Protein 9ECT (pdb70)

Nearest PDB structures (foldseek):
  7sjy-assembly2_B  TM=7.435E-01  e=2.868E-08  Acetivibrio thermocellus DSM 1313
  1lvb-assembly1_A  TM=6.794E-01  e=2.096E-07  Tobacco etch virus
  1lvm-assembly1_A  TM=6.725E-01  e=2.096E-07  Tobacco etch virus
  4kkd-assembly2_B  TM=6.701E-01  e=3.023E-07  Homo sapiens
  3mmg-assembly1_A  TM=6.435E-01  e=7.754E-07  Tobacco vein mottling virus

Solvent-accessible surface area: 19450 Å² total; per-residue (Å²): 112,141,88,39,8,91,36,0,2,0,17,1,78,10,43,28,20,133,49,148,133,78,145,91,24,63,1,0,1,0,0,6,7,55,7,0,0,0,0,0,1,54,7,0,1,67,65,12,116,105,83,37,7,1,89,28,43,10,48,38,66,72,4,66,2,45,11,45,2,55,88,42,104,112,20,75,6,59,13,75,34,3,34,26,50,32,61,43,41,33,31,137,28,80,27,52,4,0,0,0,0,14,1,70,100,95,21,193,32,91,62,0,91,19,14,136,109,55,79,76,9,79,58,120,54,131,5,26,0,19,0,14,22,180,24,106,85,25,65,30,153,67,17,53,1,71,94,71,97,123,64,42,115,75,5,34,4,3,52,3,124,42,6,132,72,17,0,12,0,2,0,0,2,32,115,145,14,35,0,14,0,0,0,6,25,8,56,187,101,164,16,6,5,0,3,2,2,53,92,1,1,88,45,0,58,63,31,38,167,65,86,124,154,84,38,10,94,25,0,2,0,6,0,88,9,54,13,21,105,52,150,108,86,92,84,23,56,0,1,1,0,0,7,7,57,26,6,0,0,0,0,0,53,7,0,0,75,80,15,118,108,88,50,39,2,95,21,40,34,50,119,99,101,5,73,4,44,9,48,3,52,82,52,73,114,21,82,7,60,12,153,40,13,64,32,51,43,73,117,32,28,24,141,29,52,39,42,15,0,0,0,0,36,9,82,145,92,22,182,16,95,56,0,92,23,15,134,106,45,81,87,10,77,62,107,52,95,7,28,0,20,0,15,17,166,25,103,52,4,20,7,62,59,17,19,0,36,77,59,84,138,105,36,119,71,10,28,3,3,45,4,70,24,12,101,45,14,0,7,0,1,1,0,2,33,117,158,19,40,0,18,0,0,0,13,32,34,75,162,108,115,17,4,2,0,3,2,5,57,88,3,1,90,47,0,83,64,34,61,192,100

Organism: NCBI:txid546270

Sequence (421 aa):
SNNVPKNASALLRMNFVKGNQVVLLSGTGSATFIAPNVLLTVAHNFINNNSADNSTGEFIGDKSSKNTYEEWQTPDGQKGSFTSEDIHFYNKKDYPKGFIYDLAVITLPQSTRRQHANLVENYSSKVNVNDKLNVYGYPRGEYAHLKDTTTVEIEQKYANNTYGVQYQGGKAGMSGGGIFNSKGEVIGLHQNGAENRSGGLILSPTTQLDWIRSIIKGKSNNVPKNASALLRMNFVKGNQVLSGTGSATFIAPNVLLTVAHNFINNSADNSTGEFIGDKSKNTYEWQTPDGQKGSFTSEDIHFYNKKDYPKGFIYDLAVITLPQSTRRQHANLVENNYSSKVNVNDKLNVYGYPRGEYAHLKDTTVEIEQKYANNTYGVQYQGGKAGMSSGGGIFNSSKGEVIGLHQNGAENRSGGLILSPTQLDWIRSIIKG

Radius of gyration: 24.42 Å; Cα contacts (8 Å, |Δi|>4): 1133; chains: 2; bounding box: 52×42×71 Å

Structure (mmCIF, N/CA/C/O backbone):
data_9ECT
#
_entry.id   9ECT
#
_cell.length_a   47.271
_cell.length_b   58.550
_cell.length_c   76.368
_cell.angle_alpha   90.00
_cell.angle_beta   103.66
_cell.angle_gamma   90.00
#
_symmetry.space_group_name_H-M   'P 1 21 1'
#
loop_
_entity.id
_entity.type
_entity.pdbx_description
1 polymer 'LPXTG-motif cell wall anchor domain protein'
2 water water
#
loop_
_atom_site.group_PDB
_atom_site.id
_atom_site.type_symbol
_atom_site.label_atom_id
_atom_site.label_alt_id
_atom_site.label_comp_id
_atom_site.label_asym_id
_atom_site.label_entity_id
_atom_site.label_seq_id
_atom_site.pdbx_PDB_ins_code
_atom_site.Cartn_x
_atom_site.Cartn_y
_atom_site.Cartn_z
_atom_site.occupancy
_atom_site.B_iso_or_equiv
_atom_site.auth_seq_id
_atom_site.auth_comp_id
_atom_site.auth_asym_id
_atom_site.auth_atom_id
_atom_site.pdbx_PDB_model_num
ATOM 1 N N . SER A 1 2 ? 50.786 30.675 -8.325 1.00 63.86 -1 SER A N 1
ATOM 2 C CA . SER A 1 2 ? 49.691 31.511 -7.846 1.00 56.30 -1 SER A CA 1
ATOM 3 C C . SER A 1 2 ? 48.649 31.750 -8.935 1.00 52.87 -1 SER A C 1
ATOM 4 O O . SER A 1 2 ? 47.765 32.593 -8.785 1.00 37.75 -1 SER A O 1
ATOM 7 N N . ASN A 1 3 ? 48.772 30.993 -10.028 1.00 59.96 684 ASN A N 1
ATOM 8 C CA . ASN A 1 3 ? 47.839 31.104 -11.146 1.00 51.58 684 ASN A CA 1
ATOM 9 C C . ASN A 1 3 ? 46.396 30.938 -10.682 1.00 47.73 684 ASN A C 1
ATOM 10 O O . ASN A 1 3 ? 45.516 31.734 -11.034 1.00 37.48 684 ASN A O 1
ATOM 15 N N . ASN A 1 4 ? 46.143 29.912 -9.872 1.00 36.57 685 ASN A N 1
ATOM 16 C CA . ASN A 1 4 ? 44.808 29.567 -9.406 1.00 21.27 685 ASN A CA 1
ATOM 17 C C . ASN A 1 4 ? 44.522 30.078 -8.007 1.00 14.99 685 ASN A C 1
ATOM 18 O O . ASN A 1 4 ? 43.484 29.724 -7.435 1.00 18.32 685 ASN A O 1
ATOM 23 N N . VAL A 1 5 ? 45.413 30.883 -7.435 1.00 14.78 686 VAL A N 1
ATOM 24 C CA . VAL A 1 5 ? 45.250 31.309 -6.047 1.00 13.79 686 VAL A CA 1
ATOM 25 C C . VAL A 1 5 ? 44.021 32.208 -5.898 1.00 12.88 686 VAL A C 1
ATOM 26 O O . VAL A 1 5 ? 43.232 31.981 -4.970 1.00 13.68 686 VAL A O 1
ATOM 30 N N . PRO A 1 6 ? 43.801 33.221 -6.751 1.00 12.97 687 PRO A N 1
ATOM 31 C CA . PRO A 1 6 ? 42.557 34.012 -6.604 1.00 12.23 687 PRO A CA 1
ATOM 32 C C . PRO A 1 6 ? 41.294 33.172 -6.686 1.00 12.07 687 PRO A C 1
ATOM 33 O O . PRO A 1 6 ? 40.454 33.251 -5.785 1.00 12.42 687 PRO A O 1
ATOM 37 N N . LYS A 1 7 ? 41.141 32.363 -7.736 1.00 12.83 688 LYS A N 1
ATOM 38 C CA . LYS A 1 7 ? 39.971 31.494 -7.843 1.00 12.83 688 LYS A CA 1
ATOM 39 C C . LYS A 1 7 ? 39.777 30.647 -6.591 1.00 12.52 688 LYS A C 1
ATOM 40 O O . LYS A 1 7 ? 38.676 30.591 -6.026 1.00 13.45 688 LYS A O 1
ATOM 46 N N . ASN A 1 8 ? 40.832 29.970 -6.144 1.00 12.59 689 ASN A N 1
ATOM 47 C CA . ASN A 1 8 ? 40.670 29.025 -5.051 1.00 12.32 689 ASN A CA 1
ATOM 48 C C . ASN A 1 8 ? 40.519 29.702 -3.700 1.00 11.45 689 ASN A C 1
ATOM 49 O O . ASN A 1 8 ? 40.140 29.033 -2.736 1.00 11.13 689 ASN A O 1
ATOM 54 N N . ALA A 1 9 ? 40.795 31.006 -3.608 1.00 11.02 690 ALA A N 1
ATOM 55 C CA . ALA A 1 9 ? 40.499 31.774 -2.410 1.00 10.61 690 ALA A CA 1
ATOM 56 C C . ALA A 1 9 ? 39.101 32.384 -2.421 1.00 9.76 690 ALA A C 1
ATOM 57 O O . ALA A 1 9 ? 38.681 32.927 -1.398 1.00 10.12 690 ALA A O 1
ATOM 59 N N . SER A 1 10 ? 38.366 32.287 -3.528 1.00 10.08 691 SER A N 1
ATOM 60 C CA . SER A 1 10 ? 37.062 32.941 -3.663 1.00 9.80 691 SER A CA 1
ATOM 61 C C . SER A 1 10 ? 35.971 32.035 -3.100 1.00 11.03 691 SER A C 1
ATOM 62 O O . SER A 1 10 ? 35.642 31.003 -3.691 1.00 10.17 691 SER A O 1
ATOM 65 N N . ALA A 1 11 ? 35.387 32.439 -1.977 1.00 14.47 692 ALA A N 1
ATOM 66 C CA . ALA A 1 11 ? 34.373 31.651 -1.292 1.00 9.05 692 ALA A CA 1
ATOM 67 C C . ALA A 1 11 ? 32.980 32.196 -1.572 1.00 11.49 692 ALA A C 1
ATOM 68 O O . ALA A 1 11 ? 32.774 33.409 -1.631 1.00 8.86 692 ALA A O 1
ATOM 70 N N . LEU A 1 12 ? 32.031 31.285 -1.754 1.00 10.30 693 LEU A N 1
ATOM 71 C CA . LEU A 1 12 ? 30.624 31.633 -1.682 1.00 13.39 693 LEU A CA 1
ATOM 72 C C . LEU A 1 12 ? 30.222 31.772 -0.220 1.00 14.09 693 LEU A C 1
ATOM 73 O O . LEU A 1 12 ? 30.678 31.006 0.630 1.00 12.85 693 LEU A O 1
ATOM 78 N N . LEU A 1 13 ? 29.375 32.763 0.077 1.00 9.83 694 LEU A N 1
ATOM 79 C CA . LEU A 1 13 ? 28.803 32.932 1.408 1.00 8.76 694 LEU A CA 1
ATOM 80 C C . LEU A 1 13 ? 27.315 32.603 1.382 1.00 9.93 694 LEU A C 1
ATOM 81 O O . LEU A 1 13 ? 26.609 32.982 0.448 1.00 12.71 694 LEU A O 1
ATOM 86 N N . ARG A 1 14 ? 26.848 31.887 2.405 1.00 9.63 695 ARG A N 1
ATOM 87 C CA . ARG A 1 14 ? 25.428 31.646 2.634 1.00 9.82 695 ARG A CA 1
ATOM 88 C C . ARG A 1 14 ? 25.052 32.225 3.989 1.00 12.93 695 ARG A C 1
ATOM 89 O O . ARG A 1 14 ? 25.713 31.942 4.992 1.00 14.42 695 ARG A O 1
ATOM 97 N N . MET A 1 15 ? 24.012 33.055 4.020 1.00 12.51 696 MET A N 1
ATOM 98 C CA . MET A 1 15 ? 23.596 33.725 5.244 1.00 10.05 696 MET A CA 1
ATOM 99 C C . MET A 1 15 ? 22.182 33.290 5.597 1.00 12.34 696 MET A C 1
ATOM 100 O O . MET A 1 15 ? 21.299 33.300 4.743 1.00 12.42 696 MET A O 1
ATOM 105 N N . ASN A 1 16 ? 21.980 32.890 6.847 1.00 10.96 697 ASN A N 1
ATOM 106 C CA . ASN A 1 16 ? 20.676 32.492 7.356 1.00 11.73 697 ASN A CA 1
ATOM 107 C C . ASN A 1 16 ? 20.295 33.476 8.449 1.00 15.05 697 ASN A C 1
ATOM 108 O O . ASN A 1 16 ? 20.784 33.378 9.577 1.00 12.95 697 ASN A O 1
ATOM 113 N N . PHE A 1 17 ? 19.421 34.418 8.107 1.00 13.27 698 PHE A N 1
ATOM 114 C CA . PHE A 1 17 ? 18.999 35.459 9.028 1.00 14.94 698 PHE A CA 1
ATOM 115 C C . PHE A 1 17 ? 17.777 34.970 9.792 1.00 15.98 698 PHE A C 1
ATOM 116 O O . PHE A 1 17 ? 16.723 34.719 9.196 1.00 14.48 698 PHE A O 1
ATOM 124 N N . VAL A 1 18 ? 17.918 34.851 11.106 1.00 16.05 699 VAL A N 1
ATOM 125 C CA . VAL A 1 18 ? 16.881 34.301 11.967 1.00 15.47 699 VAL A CA 1
ATOM 126 C C . VAL A 1 18 ? 16.173 35.436 12.693 1.00 19.91 699 VAL A C 1
ATOM 127 O O . VAL A 1 18 ? 16.822 36.346 13.227 1.00 24.19 699 VAL A O 1
ATOM 131 N N . LYS A 1 19 ? 14.841 35.387 12.701 1.00 16.72 700 LYS A N 1
ATOM 132 C CA . LYS A 1 19 ? 14.000 36.323 13.450 1.00 26.00 700 LYS A CA 1
ATOM 133 C C . LYS A 1 19 ? 12.919 35.505 14.137 1.00 27.08 700 LYS A C 1
ATOM 134 O O . LYS A 1 19 ? 12.039 34.956 13.465 1.00 26.52 700 LYS A O 1
ATOM 140 N N . GLY A 1 20 ? 12.969 35.434 15.460 1.00 26.44 701 GLY A N 1
ATOM 141 C CA . GLY A 1 20 ? 12.040 34.566 16.164 1.00 26.84 701 GLY A CA 1
ATOM 142 C C . GLY A 1 20 ? 12.299 33.130 15.751 1.00 25.49 701 GLY A C 1
ATOM 143 O O . GLY A 1 20 ? 13.415 32.614 15.887 1.00 22.76 701 GLY A O 1
ATOM 144 N N . ASN A 1 21 ? 11.272 32.472 15.212 1.00 21.16 702 ASN A N 1
ATOM 145 C CA . ASN A 1 21 ? 11.405 31.116 14.696 1.00 26.35 702 ASN A CA 1
ATOM 146 C C . ASN A 1 21 ? 11.288 31.060 13.174 1.00 20.25 702 ASN A C 1
ATOM 147 O O . ASN A 1 21 ? 10.946 30.012 12.618 1.00 20.56 702 ASN A O 1
ATOM 152 N N . GLN A 1 22 ? 11.549 32.171 12.493 1.00 19.75 703 GLN A N 1
ATOM 153 C CA . GLN A 1 22 ? 11.515 32.238 11.040 1.00 21.29 703 GLN A CA 1
ATOM 154 C C . GLN A 1 22 ? 12.890 32.639 10.521 1.00 22.96 703 GLN A C 1
ATOM 155 O O . GLN A 1 22 ? 13.586 33.451 11.139 1.00 17.46 703 GLN A O 1
ATOM 161 N N . VAL A 1 23 ? 13.283 32.064 9.388 1.00 17.55 704 VAL A N 1
ATOM 162 C CA A VAL A 1 23 ? 14.593 32.284 8.782 0.70 17.74 704 VAL A CA 1
ATOM 163 C CA B VAL A 1 23 ? 14.580 32.352 8.801 0.30 17.77 704 VAL A CA 1
ATOM 164 C C . VAL A 1 23 ? 14.397 32.686 7.326 1.00 18.71 704 VAL A C 1
ATOM 165 O O . VAL A 1 23 ? 13.526 32.136 6.643 1.00 18.32 704 VAL A O 1
ATOM 172 N N . LEU A 1 24 ? 15.181 33.654 6.860 1.00 18.08 705 LEU A N 1
ATOM 173 C CA A LEU A 1 24 ? 15.317 33.959 5.445 0.50 16.72 705 LEU A CA 1
ATOM 174 C CA B LEU A 1 24 ? 15.318 33.970 5.446 0.50 16.72 705 LEU A CA 1
ATOM 175 C C . LEU A 1 24 ? 16.794 33.881 5.088 1.00 18.47 705 LEU A C 1
ATOM 176 O O . LEU A 1 24 ? 17.653 34.222 5.903 1.00 17.34 705 LEU A O 1
ATOM 185 N N . SER A 1 25 ? 17.088 33.413 3.877 1.00 25.84 706 SER A N 1
ATOM 186 C CA . SER A 1 25 ? 18.465 33.181 3.468 1.00 20.27 706 SER A CA 1
ATOM 187 C C . SER A 1 25 ? 18.857 34.072 2.297 1.00 17.59 706 SER A C 1
ATOM 188 O O . SER A 1 25 ? 18.024 34.474 1.480 1.00 19.18 706 SER A O 1
ATOM 191 N N . GLY A 1 26 ? 20.154 34.388 2.243 1.00 12.25 707 GLY A N 1
ATOM 192 C CA . GLY A 1 26 ? 20.718 35.129 1.139 1.00 13.99 707 GLY A CA 1
ATOM 193 C C . GLY A 1 26 ? 22.113 34.603 0.859 1.00 15.31 707 GLY A C 1
ATOM 194 O O . GLY A 1 26 ? 22.618 33.742 1.581 1.00 13.00 707 GLY A O 1
ATOM 195 N N . THR A 1 27 ? 22.721 35.103 -0.212 1.00 13.68 708 THR A N 1
ATOM 196 C CA . THR A 1 27 ? 24.080 34.693 -0.525 1.00 10.70 708 THR A CA 1
ATOM 197 C C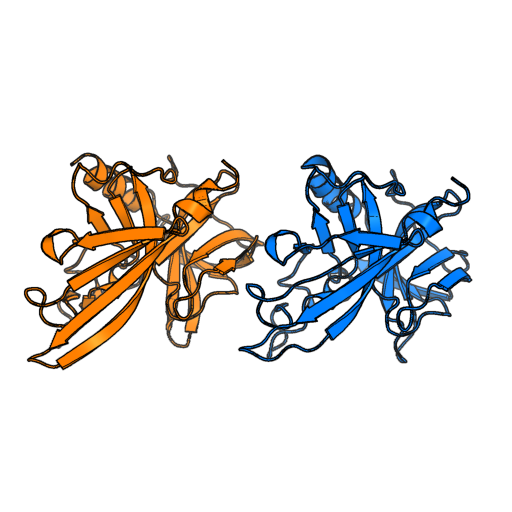 . THR A 1 27 ? 24.948 35.907 -0.806 1.00 15.96 708 THR A C 1
ATOM 198 O O . THR A 1 27 ? 24.467 37.000 -1.134 1.00 12.89 708 THR A O 1
ATOM 202 N N . GLY A 1 28 ? 26.246 35.688 -0.652 1.00 13.20 709 GLY A N 1
ATOM 203 C CA . GLY A 1 28 ? 27.236 36.683 -0.990 1.00 9.45 709 GLY A CA 1
ATOM 204 C C . GLY A 1 28 ? 28.557 36.039 -1.361 1.00 10.29 709 GLY A C 1
ATOM 205 O O . GLY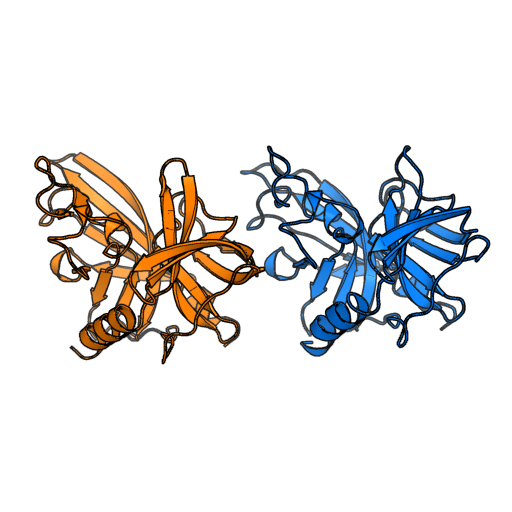 A 1 28 ? 28.606 34.853 -1.714 1.00 9.40 709 GLY A O 1
ATOM 206 N N . SER A 1 29 ? 29.641 36.813 -1.275 1.00 8.86 710 SER A N 1
ATOM 207 C CA . SER A 1 29 ? 30.971 36.362 -1.662 1.00 8.74 710 SER A CA 1
ATOM 208 C C . SER A 1 29 ? 31.992 36.845 -0.636 1.00 8.25 710 SER A C 1
ATOM 209 O O . SER A 1 29 ? 31.749 37.800 0.106 1.00 8.06 710 SER A O 1
ATOM 212 N N . ALA A 1 30 ? 33.141 36.155 -0.586 1.00 10.11 711 ALA A N 1
ATOM 213 C CA . ALA A 1 30 ? 34.240 36.524 0.303 1.00 7.86 711 ALA A CA 1
ATOM 214 C C . ALA A 1 30 ? 35.541 35.958 -0.258 1.00 8.05 711 ALA A C 1
ATOM 215 O O . ALA A 1 30 ? 35.535 35.105 -1.149 1.00 10.68 711 ALA A O 1
ATOM 217 N N . THR A 1 31 ? 36.662 36.419 0.299 1.00 7.93 712 THR A N 1
ATOM 218 C CA . THR A 1 31 ? 37.995 35.964 -0.109 1.00 8.22 712 THR A CA 1
ATOM 219 C C . THR A 1 31 ? 38.791 35.506 1.102 1.00 9.24 712 THR A C 1
ATOM 220 O O . THR A 1 31 ? 38.861 36.220 2.106 1.00 8.50 712 THR A O 1
ATOM 224 N N . PHE A 1 32 ? 39.439 34.350 0.983 1.00 8.42 713 PHE A N 1
ATOM 225 C CA . PHE A 1 32 ? 40.404 33.913 1.987 1.00 8.59 713 PHE A CA 1
ATOM 226 C C . PHE A 1 32 ? 41.702 34.709 1.846 1.00 8.77 713 PHE A C 1
ATOM 227 O O . PHE A 1 32 ? 42.331 34.692 0.782 1.00 9.20 713 PHE A O 1
ATOM 235 N N . ILE A 1 33 ? 42.088 35.416 2.911 1.00 8.62 714 ILE A N 1
ATOM 236 C CA . ILE A 1 33 ? 43.347 36.162 2.970 1.00 9.52 714 ILE A CA 1
ATOM 237 C C . ILE A 1 33 ? 44.257 35.660 4.078 1.00 11.58 714 ILE A C 1
ATOM 238 O O . ILE A 1 33 ? 45.334 36.226 4.292 1.00 13.09 714 ILE A O 1
ATOM 243 N N . ALA A 1 34 ? 43.854 34.596 4.762 1.00 10.35 715 ALA A N 1
ATOM 244 C CA . ALA A 1 34 ? 44.664 33.819 5.686 1.00 9.60 715 ALA A CA 1
ATOM 245 C C . ALA A 1 34 ? 44.036 32.437 5.713 1.00 12.28 715 ALA A C 1
ATOM 246 O O . ALA A 1 34 ? 42.944 32.238 5.167 1.00 9.24 715 ALA A O 1
ATOM 248 N N . PRO A 1 35 ? 44.705 31.451 6.314 1.00 10.46 716 PRO A N 1
ATOM 249 C CA . PRO A 1 35 ? 44.082 30.117 6.361 1.00 10.18 716 PRO A CA 1
ATOM 250 C C . PRO A 1 35 ? 42.711 30.123 7.015 1.00 12.83 716 PRO A C 1
ATOM 251 O O . PRO A 1 35 ? 41.876 29.274 6.686 1.00 9.58 716 PRO A O 1
ATOM 255 N N . ASN A 1 36 ? 42.430 31.094 7.885 1.00 11.18 717 ASN A N 1
ATOM 256 C CA . ASN A 1 36 ? 41.179 31.083 8.628 1.00 14.51 717 ASN A CA 1
ATOM 257 C C . ASN A 1 36 ? 40.585 32.485 8.736 1.00 12.51 717 ASN A C 1
ATOM 258 O O . ASN A 1 36 ? 39.970 32.823 9.752 1.00 12.66 717 ASN A O 1
ATOM 263 N N . VAL A 1 37 ? 40.783 33.321 7.715 1.00 9.32 718 VAL A N 1
ATOM 264 C CA . VAL A 1 37 ? 40.310 34.706 7.738 1.00 8.00 718 VAL A CA 1
ATOM 265 C C . VAL A 1 37 ? 39.726 35.050 6.377 1.00 7.79 718 VAL A C 1
ATOM 266 O O . VAL A 1 37 ? 40.359 34.813 5.343 1.00 7.99 718 VAL A O 1
ATOM 270 N N . LEU A 1 38 ? 38.508 35.596 6.376 1.00 9.80 719 LEU A N 1
ATOM 271 C CA . LEU A 1 38 ? 37.813 36.005 5.164 1.00 8.62 719 LEU A CA 1
ATOM 272 C C . LEU A 1 38 ? 37.713 37.522 5.115 1.00 7.31 719 LEU A C 1
ATOM 273 O O . LEU A 1 38 ? 37.485 38.164 6.143 1.00 10.77 719 LEU A O 1
ATOM 278 N N . LEU A 1 39 ? 37.836 38.083 3.915 1.00 7.39 720 LEU A N 1
ATOM 279 C CA . LEU A 1 39 ? 37.528 39.484 3.660 1.00 8.00 720 LEU A CA 1
ATOM 280 C C . LEU A 1 39 ? 36.194 39.562 2.933 1.00 8.46 720 LEU A C 1
ATOM 281 O O . LEU A 1 39 ? 35.968 38.813 1.972 1.00 7.51 720 LEU A O 1
ATOM 286 N N . THR A 1 40 ? 35.321 40.473 3.363 1.00 8.68 721 THR A N 1
ATOM 287 C CA . THR A 1 40 ? 34.030 40.611 2.699 1.00 7.48 721 THR A CA 1
ATOM 288 C C . THR A 1 40 ? 33.433 41.989 2.992 1.00 10.30 721 THR A C 1
ATOM 289 O O . THR A 1 40 ? 34.072 42.858 3.599 1.00 9.35 721 THR A O 1
ATOM 293 N N . VAL A 1 41 ? 32.196 42.190 2.521 1.00 8.44 722 VAL A N 1
ATOM 294 C CA . VAL A 1 41 ? 31.472 43.443 2.735 1.00 8.16 722 VAL A CA 1
ATOM 295 C C . VAL A 1 41 ? 30.606 43.305 3.976 1.00 10.57 722 VAL A C 1
ATOM 296 O O . VAL A 1 41 ? 30.071 42.227 4.283 1.00 8.74 722 VAL A O 1
ATOM 300 N N . ALA A 1 42 ? 30.438 44.418 4.688 1.00 8.83 723 ALA A N 1
ATOM 301 C CA . ALA A 1 42 ? 29.634 44.380 5.896 1.00 8.66 723 ALA A CA 1
ATOM 302 C C . ALA A 1 42 ? 28.167 44.126 5.582 1.00 10.74 723 ALA A C 1
ATOM 303 O O . ALA A 1 42 ? 27.446 43.607 6.437 1.00 10.55 723 ALA A O 1
ATOM 305 N N . HIS A 1 43 ? 27.715 44.453 4.370 1.00 9.60 724 HIS A N 1
ATOM 306 C CA . HIS A 1 43 ? 26.281 44.400 4.106 1.00 9.79 724 HIS A CA 1
ATOM 307 C C . HIS A 1 43 ? 25.782 42.999 3.780 1.00 11.36 724 HIS A C 1
ATOM 308 O O . HIS A 1 43 ? 24.577 42.825 3.569 1.00 10.25 724 HIS A O 1
ATOM 315 N N . ASN A 1 44 ? 26.659 41.995 3.762 1.00 12.11 725 ASN A N 1
ATOM 316 C CA . ASN A 1 44 ? 26.172 40.626 3.861 1.00 9.14 725 ASN A CA 1
ATOM 317 C C . ASN A 1 44 ? 25.579 40.330 5.233 1.00 13.76 725 ASN A C 1
ATOM 318 O O . ASN A 1 44 ? 24.864 39.330 5.375 1.00 10.69 725 ASN A O 1
ATOM 323 N N . PHE A 1 45 ? 25.821 41.192 6.228 1.00 9.31 726 PHE A N 1
ATOM 324 C CA . PHE A 1 45 ? 25.445 40.916 7.610 1.00 9.51 726 PHE A CA 1
ATOM 325 C C . PHE A 1 45 ? 24.625 42.025 8.261 1.00 11.61 726 PHE A C 1
ATOM 326 O O . PHE A 1 45 ? 23.835 41.755 9.174 1.00 10.60 726 PHE A O 1
ATOM 334 N N . ILE A 1 46 ? 24.825 43.273 7.834 1.00 10.28 727 ILE A N 1
ATOM 335 C CA . ILE A 1 46 ? 24.156 44.404 8.466 1.00 10.98 727 ILE A CA 1
ATOM 336 C C . ILE A 1 46 ? 23.480 45.276 7.418 1.00 15.00 727 ILE A C 1
ATOM 337 O O . ILE A 1 46 ? 23.793 45.228 6.226 1.00 11.19 727 ILE A O 1
ATOM 342 N N . ASN A 1 47 ? 22.522 46.071 7.898 1.00 13.13 728 ASN A N 1
ATOM 343 C CA A ASN A 1 47 ? 21.848 47.081 7.092 0.70 16.73 728 ASN A CA 1
ATOM 344 C CA B ASN A 1 47 ? 21.802 47.064 7.110 0.30 16.72 728 ASN A CA 1
ATOM 345 C C . ASN A 1 47 ? 21.692 48.343 7.932 1.00 13.69 728 ASN A C 1
ATOM 346 O O . ASN A 1 47 ? 22.103 48.395 9.096 1.00 15.07 728 ASN A O 1
ATOM 355 N N . ASN A 1 48 ? 21.097 49.374 7.336 1.00 14.45 729 ASN A N 1
ATOM 356 C CA . ASN A 1 48 ? 20.887 50.627 8.052 1.00 17.45 729 ASN A CA 1
ATOM 357 C C . ASN A 1 48 ? 19.867 50.464 9.165 1.00 17.98 729 ASN A C 1
ATOM 358 O O . ASN A 1 48 ? 18.856 49.767 9.011 1.00 18.75 729 ASN A O 1
ATOM 363 N N . SER A 1 49 ? 20.124 51.130 10.289 1.00 16.62 730 SER A N 1
ATOM 364 C CA . SER A 1 49 ? 19.095 51.225 11.306 1.00 17.61 730 SER A CA 1
ATOM 365 C C . SER A 1 49 ? 17.914 52.026 10.759 1.00 18.83 730 SER A C 1
ATOM 366 O O . SER A 1 49 ? 17.977 52.618 9.676 1.00 18.86 730 SER A O 1
ATOM 369 N N . ALA A 1 50 ? 16.818 52.012 11.515 1.00 19.96 731 ALA A N 1
ATOM 370 C CA . ALA A 1 50 ? 15.589 52.645 11.048 1.00 21.28 731 ALA A CA 1
ATOM 371 C C . ALA A 1 50 ? 15.816 54.113 10.704 1.00 25.05 731 ALA A C 1
ATOM 372 O O . ALA A 1 50 ? 15.246 54.628 9.733 1.00 24.39 731 ALA A O 1
ATOM 374 N N . ASP A 1 51 ? 16.653 54.800 11.477 1.00 21.86 732 ASP A N 1
ATOM 375 C CA . ASP A 1 51 ? 16.898 56.216 11.257 1.00 22.57 732 ASP A CA 1
ATOM 376 C C . ASP A 1 51 ? 18.220 56.484 10.547 1.00 21.44 732 ASP A C 1
ATOM 377 O O . ASP A 1 51 ? 18.662 57.637 10.506 1.00 21.93 732 ASP A O 1
ATOM 382 N N . ASN A 1 52 ? 18.858 55.449 9.995 1.00 20.05 733 ASN A N 1
ATOM 383 C CA . ASN A 1 52 ? 20.149 55.521 9.310 1.00 20.17 733 ASN A CA 1
ATOM 384 C C . ASN A 1 52 ? 21.285 55.970 10.216 1.00 18.70 733 ASN A C 1
ATOM 385 O O . ASN A 1 52 ? 22.355 56.326 9.715 1.00 18.11 733 ASN A O 1
ATOM 390 N N . SER A 1 53 ? 21.097 55.963 11.532 1.00 19.21 734 SER A N 1
ATOM 391 C CA . SER A 1 53 ? 22.158 56.441 12.404 1.00 19.15 734 SER A CA 1
ATOM 392 C C . SER A 1 53 ? 23.237 55.397 12.657 1.00 19.91 734 SER A C 1
ATOM 393 O O . SER A 1 53 ? 24.329 55.763 13.095 1.00 20.04 734 SER A O 1
ATOM 396 N N . THR A 1 54 ? 22.970 54.118 12.391 1.00 19.94 735 THR A N 1
ATOM 397 C CA . THR A 1 54 ? 23.968 53.095 12.677 1.00 16.42 735 THR A CA 1
ATOM 398 C C . THR A 1 54 ? 23.699 51.859 11.830 1.00 15.12 735 THR A C 1
ATOM 399 O O . THR A 1 54 ? 22.592 51.654 11.329 1.00 15.49 735 THR A O 1
ATOM 403 N N . GLY A 1 55 ? 24.744 51.054 11.658 1.00 19.48 736 GLY A N 1
ATOM 404 C CA . GLY A 1 55 ? 24.564 49.709 11.140 1.00 13.34 736 GLY A CA 1
ATOM 405 C C . GLY A 1 55 ? 23.967 48.795 12.194 1.00 16.63 736 GLY A C 1
ATOM 406 O O . GLY A 1 55 ? 24.139 48.989 13.396 1.00 13.95 736 GLY A O 1
ATOM 407 N N . GLU A 1 56 ? 23.247 47.779 11.727 1.00 18.85 737 GLU A N 1
ATOM 408 C CA . GLU A 1 56 ? 22.417 46.952 12.589 1.00 13.75 737 GLU A CA 1
ATOM 409 C C . GLU A 1 56 ? 22.328 45.577 11.951 1.00 13.09 737 GLU A C 1
ATOM 410 O O . GLU A 1 56 ? 22.168 45.471 10.735 1.00 12.83 737 GLU A O 1
ATOM 416 N N . PHE A 1 57 ? 22.438 44.532 12.766 1.00 12.92 738 PHE A N 1
ATOM 417 C CA . PHE A 1 57 ? 22.446 43.183 12.214 1.00 14.06 738 PHE A CA 1
ATOM 418 C C . PHE A 1 57 ? 21.140 42.868 11.497 1.00 13.43 738 PHE A C 1
ATOM 419 O O . PHE A 1 57 ? 20.049 43.198 11.970 1.00 13.78 738 PHE A O 1
ATOM 427 N N . ILE A 1 58 ? 21.268 42.234 10.332 1.00 15.38 739 ILE A N 1
ATOM 428 C CA . ILE A 1 58 ? 20.135 41.584 9.696 1.00 15.76 739 ILE A CA 1
ATOM 429 C C . ILE A 1 58 ? 19.805 40.318 10.472 1.00 13.50 739 ILE A C 1
ATOM 430 O O . ILE A 1 58 ? 20.685 39.485 10.730 1.00 14.57 739 ILE A O 1
ATOM 435 N N . GLY A 1 59 ? 18.537 40.169 10.855 1.00 13.87 740 GLY A N 1
ATOM 436 C CA . GLY A 1 59 ? 18.142 39.048 11.689 1.00 14.16 740 GLY A CA 1
ATOM 437 C C . GLY A 1 59 ? 18.647 39.231 13.112 1.00 25.39 740 GLY A C 1
ATOM 438 O O . GLY A 1 59 ? 19.125 40.296 13.508 1.00 25.15 740 GLY A O 1
ATOM 439 N N . ASP A 1 60 ? 18.557 38.149 13.879 1.00 16.13 741 ASP A N 1
ATOM 440 C CA . ASP A 1 60 ? 18.974 38.130 15.276 1.00 20.62 741 ASP A CA 1
ATOM 441 C C . ASP A 1 60 ? 20.405 37.605 15.372 1.00 19.21 741 ASP A C 1
ATOM 442 O O . ASP A 1 60 ? 20.653 36.421 15.113 1.00 17.93 741 ASP A O 1
ATOM 447 N N . LYS A 1 61 ? 21.331 38.473 15.787 1.00 15.00 742 LYS A N 1
ATOM 448 C CA . LYS A 1 61 ? 22.750 38.122 15.753 1.00 22.02 742 LYS A CA 1
ATOM 449 C C . LYS A 1 61 ? 23.064 36.897 16.602 1.00 17.97 742 LYS A C 1
ATOM 450 O O . LYS A 1 61 ? 24.014 36.165 16.302 1.00 26.68 742 LYS A O 1
ATOM 456 N N . SER A 1 62 ? 22.297 36.655 17.664 1.00 18.35 743 SER A N 1
ATOM 457 C CA A SER A 1 62 ? 22.517 35.479 18.496 0.70 20.47 743 SER A CA 1
ATOM 458 C CA B SER A 1 62 ? 22.516 35.480 18.497 0.30 20.51 743 SER A CA 1
ATOM 459 C C . SER A 1 62 ? 21.976 34.202 17.873 1.00 22.96 743 SER A C 1
ATOM 460 O O . SER A 1 62 ? 22.293 33.113 18.362 1.00 26.76 743 SER A O 1
ATOM 465 N N . LYS A 1 63 ? 21.168 34.307 16.817 1.00 18.31 744 LYS A N 1
ATOM 466 C CA . LYS A 1 63 ? 20.566 33.143 16.185 1.00 17.67 744 LYS A CA 1
ATOM 467 C C . LYS A 1 63 ? 21.042 32.905 14.762 1.00 15.92 744 LYS A C 1
ATOM 468 O O . LYS A 1 63 ? 20.984 31.762 14.298 1.00 16.47 744 LYS A O 1
ATOM 474 N N . ASN A 1 64 ? 21.501 33.945 14.065 1.00 12.36 745 ASN A N 1
ATOM 475 C CA . ASN A 1 64 ? 21.942 33.797 12.686 1.00 17.47 745 ASN A CA 1
ATOM 476 C C . ASN A 1 64 ? 23.017 32.726 12.577 1.00 16.43 745 ASN A C 1
ATOM 477 O O . ASN A 1 64 ? 23.734 32.431 13.534 1.00 20.89 745 ASN A O 1
ATOM 482 N N . THR A 1 65 ? 23.104 32.121 11.400 1.00 13.52 746 THR A N 1
ATOM 483 C CA . THR A 1 65 ? 24.183 31.210 11.065 1.00 13.92 746 THR A CA 1
ATOM 484 C C . THR A 1 65 ? 24.671 31.576 9.677 1.00 18.17 746 THR A C 1
ATOM 485 O O . THR A 1 65 ? 23.886 32.012 8.833 1.00 12.63 746 THR A O 1
ATOM 489 N N . TYR A 1 66 ? 25.971 31.426 9.453 1.00 12.07 747 TYR A N 1
ATOM 490 C CA . TYR A 1 66 ? 26.563 31.734 8.163 1.00 15.13 747 TYR A CA 1
ATOM 491 C C . TYR A 1 66 ? 27.506 30.607 7.761 1.00 11.80 747 TYR A C 1
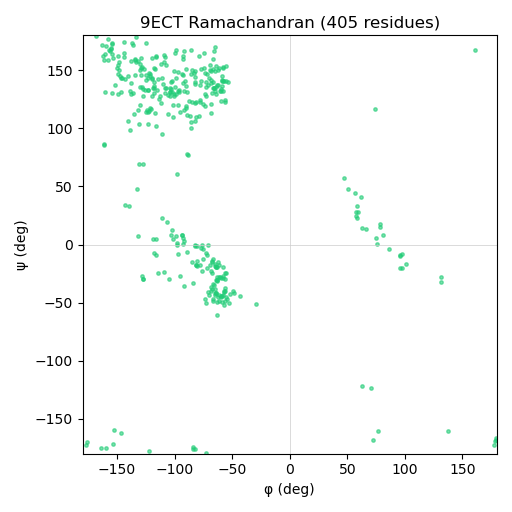ATOM 492 O O . TYR A 1 66 ? 27.985 29.839 8.599 1.00 15.49 747 TYR A O 1
ATOM 501 N N . GLU A 1 67 ? 27.767 30.520 6.460 1.00 11.62 748 GLU A N 1
ATOM 502 C CA A GLU A 1 67 ? 28.523 29.410 5.904 0.50 13.66 748 GLU A CA 1
ATOM 503 C CA B GLU A 1 67 ? 28.506 29.403 5.890 0.50 13.64 748 GLU A CA 1
ATOM 504 C C . GLU A 1 67 ? 29.357 29.913 4.733 1.00 12.79 748 GLU A C 1
ATOM 505 O O . GLU A 1 67 ? 28.936 30.808 4.002 1.00 15.72 748 GLU A O 1
ATOM 516 N N . TRP A 1 68 ? 30.556 29.352 4.583 1.00 11.52 749 TRP A N 1
ATOM 517 C CA . TRP A 1 68 ? 31.406 29.631 3.434 1.00 11.44 749 TRP A CA 1
ATOM 518 C C . TRP A 1 68 ? 31.635 28.338 2.663 1.00 13.23 749 TRP A C 1
ATOM 519 O O . TRP A 1 68 ? 31.606 27.248 3.238 1.00 11.71 749 TRP A O 1
ATOM 530 N N . GLN A 1 69 ? 31.868 28.458 1.355 1.00 11.38 750 GLN A N 1
ATOM 531 C CA . GLN A 1 69 ? 32.130 27.280 0.530 1.00 11.77 750 GLN A CA 1
ATOM 532 C C . GLN A 1 69 ? 33.114 27.645 -0.570 1.00 13.34 750 GLN A C 1
ATOM 533 O O . GLN A 1 69 ? 32.910 28.639 -1.270 1.00 11.74 750 GLN A O 1
ATOM 539 N N . THR A 1 70 ? 34.163 26.834 -0.736 1.00 11.73 751 THR A N 1
ATOM 540 C CA . THR A 1 70 ? 35.185 27.102 -1.738 1.00 11.64 751 THR A CA 1
ATOM 541 C C . THR A 1 70 ? 34.964 26.252 -2.986 1.00 13.39 751 THR A C 1
ATOM 542 O O . THR A 1 70 ? 34.199 25.285 -2.961 1.00 18.75 751 THR A O 1
ATOM 546 N N . PRO A 1 71 ? 35.614 26.591 -4.112 1.00 17.27 752 PRO A N 1
ATOM 547 C CA . PRO A 1 71 ? 35.352 25.846 -5.359 1.00 12.66 752 PRO A CA 1
ATOM 548 C C . PRO A 1 71 ? 35.614 24.356 -5.267 1.00 15.48 752 PRO A C 1
ATOM 549 O O . PRO A 1 71 ? 34.961 23.585 -5.985 1.00 19.58 752 PRO A O 1
ATOM 553 N N . ASP A 1 72 ? 36.534 23.917 -4.410 1.00 13.62 753 ASP A N 1
ATOM 554 C CA . ASP A 1 72 ? 36.770 22.486 -4.259 1.00 14.97 753 ASP A CA 1
ATOM 555 C C . ASP A 1 72 ? 35.687 21.787 -3.443 1.00 15.23 753 ASP A C 1
ATOM 556 O O . ASP A 1 72 ? 35.755 20.565 -3.266 1.00 19.19 753 ASP A O 1
ATOM 561 N N . GLY A 1 73 ? 34.681 22.517 -2.966 1.00 17.28 754 GLY A N 1
ATOM 562 C CA . GLY A 1 73 ? 33.550 21.930 -2.280 1.00 15.93 754 GLY A CA 1
ATOM 563 C C . GLY A 1 73 ? 33.639 21.955 -0.772 1.00 19.44 754 GLY A C 1
ATOM 564 O O . GLY A 1 73 ? 32.658 21.602 -0.108 1.00 17.34 754 GLY A O 1
ATOM 565 N N . GLN A 1 74 ? 34.782 22.346 -0.217 1.00 14.87 755 GLN A N 1
ATOM 566 C CA . GLN A 1 74 ? 34.935 22.445 1.227 1.00 13.20 755 GLN A CA 1
ATOM 567 C C . GLN A 1 74 ? 34.078 23.578 1.784 1.00 20.37 755 GLN A C 1
ATOM 568 O O . GLN A 1 74 ? 33.843 24.592 1.123 1.00 12.85 755 GLN A O 1
ATOM 574 N N . LYS A 1 75 ? 33.625 23.411 3.024 1.00 16.16 756 LYS A N 1
ATOM 575 C CA . LYS A 1 75 ? 32.752 24.406 3.624 1.00 12.53 756 LYS A CA 1
ATOM 576 C C . LYS A 1 75 ? 32.978 24.450 5.126 1.00 13.56 756 LYS A C 1
ATOM 577 O O . LYS A 1 75 ? 33.523 23.518 5.721 1.00 18.45 756 LYS A O 1
ATOM 583 N N . GLY A 1 76 ? 32.538 25.545 5.737 1.00 12.13 757 GLY A N 1
ATOM 584 C CA . GLY A 1 76 ? 32.570 25.685 7.183 1.00 12.12 757 GLY A CA 1
ATOM 585 C C . GLY A 1 76 ? 31.588 26.753 7.609 1.00 12.48 757 GLY A C 1
ATOM 586 O O . GLY A 1 76 ? 31.026 27.468 6.781 1.00 17.48 757 GLY A O 1
ATOM 587 N N . SER A 1 77 ? 31.383 26.853 8.921 1.00 16.98 758 SER A N 1
ATOM 588 C CA . SER A 1 77 ? 30.385 27.751 9.482 1.00 14.19 758 SER A CA 1
ATOM 589 C C . SER A 1 77 ? 31.019 28.786 10.397 1.00 15.90 758 SER A C 1
ATOM 590 O O . SER A 1 77 ? 32.135 28.620 10.897 1.00 18.72 758 SER A O 1
ATOM 593 N N . PHE A 1 78 ? 30.266 29.858 10.620 1.00 11.61 759 PHE A N 1
ATOM 594 C CA . PHE A 1 78 ? 30.650 30.884 11.573 1.00 13.88 759 PHE A CA 1
ATOM 595 C C . PHE A 1 78 ? 29.390 31.584 12.063 1.00 15.03 759 PHE A C 1
ATOM 596 O O . PHE A 1 78 ? 28.277 31.303 11.606 1.00 16.11 759 PHE A O 1
ATOM 604 N N . THR A 1 79 ? 29.573 32.466 13.044 1.00 14.13 760 THR A N 1
ATOM 605 C CA . THR A 1 79 ? 28.491 33.194 13.686 1.00 12.25 760 THR A CA 1
ATOM 606 C C . THR A 1 79 ? 28.876 34.662 13.796 1.00 13.06 760 THR A C 1
ATOM 607 O O . THR A 1 79 ? 29.982 35.069 13.425 1.00 11.26 760 THR A O 1
ATOM 611 N N . SER A 1 80 ? 27.954 35.459 14.346 1.00 14.36 761 SER A N 1
ATOM 612 C CA . SER A 1 80 ? 28.214 36.888 14.493 1.00 11.81 761 SER A CA 1
ATOM 613 C C . SER A 1 80 ? 29.432 37.150 15.375 1.00 15.88 761 SER A C 1
ATOM 614 O O . SER A 1 80 ? 30.117 38.158 15.192 1.00 12.53 761 SER A O 1
ATOM 617 N N . GLU A 1 81 ? 29.736 36.247 16.315 1.00 17.58 762 GLU A N 1
ATOM 618 C CA . GLU A 1 81 ? 30.913 36.422 17.162 1.00 12.91 762 GLU A CA 1
ATOM 619 C C . GLU A 1 81 ? 32.211 36.448 16.360 1.00 15.90 762 GLU A C 1
ATOM 620 O O . GLU A 1 81 ? 33.238 36.892 16.880 1.00 13.83 762 GLU A O 1
ATOM 626 N N . ASP A 1 82 ? 32.191 35.969 15.117 1.00 13.37 763 ASP A N 1
ATOM 627 C CA . ASP A 1 82 ? 33.384 35.870 14.288 1.00 14.14 763 ASP A CA 1
ATOM 628 C C . ASP A 1 82 ? 33.540 37.035 13.320 1.00 16.06 763 ASP A C 1
ATOM 629 O O . ASP A 1 82 ? 34.525 37.073 12.573 1.00 13.88 763 ASP A O 1
ATOM 634 N N . ILE A 1 83 ? 32.610 37.990 13.325 1.00 14.34 764 ILE A N 1
ATOM 635 C CA . ILE A 1 83 ? 32.575 39.071 12.343 1.00 9.96 764 ILE A CA 1
ATOM 636 C C . ILE A 1 83 ? 33.162 40.337 12.957 1.00 12.28 764 ILE A C 1
ATOM 637 O O . ILE A 1 83 ? 32.777 40.745 14.061 1.00 13.55 764 ILE A O 1
ATOM 642 N N . HIS A 1 84 ? 34.104 40.953 12.247 1.00 11.87 765 HIS A N 1
ATOM 643 C CA . HIS A 1 84 ? 34.757 42.185 12.673 1.00 10.79 765 HIS A CA 1
ATOM 644 C C . HIS A 1 84 ? 34.412 43.251 11.642 1.00 13.20 765 HIS A C 1
ATOM 645 O O . HIS A 1 84 ? 34.829 43.152 10.486 1.00 12.63 765 HIS A O 1
ATOM 652 N N . PHE A 1 85 ? 33.638 44.258 12.044 1.00 10.27 766 PHE A N 1
ATOM 653 C CA . PHE A 1 85 ? 33.275 45.334 11.138 1.00 10.55 766 PHE A CA 1
ATOM 654 C C . PHE A 1 85 ? 34.299 46.455 11.227 1.00 9.78 766 PHE A C 1
ATOM 655 O O . PHE A 1 85 ? 34.731 46.828 12.319 1.00 12.59 766 PHE A O 1
ATOM 663 N N . TYR A 1 86 ? 34.699 46.976 10.066 1.00 9.37 767 TYR A N 1
ATOM 664 C CA . TYR A 1 86 ? 35.597 48.125 10.061 1.00 10.56 767 TYR A CA 1
ATOM 665 C C . TYR A 1 86 ? 34.972 49.302 10.795 1.00 13.71 767 TYR A C 1
ATOM 666 O O . TYR A 1 86 ? 35.642 49.973 11.590 1.00 12.98 767 TYR A O 1
ATOM 675 N N . ASN A 1 87 ? 33.687 49.563 10.540 1.00 11.45 768 ASN A N 1
ATOM 676 C CA . ASN A 1 87 ? 32.975 50.642 11.228 1.00 10.19 768 ASN A CA 1
ATOM 677 C C . ASN A 1 87 ? 31.470 50.387 11.083 1.00 10.34 768 ASN A C 1
ATOM 678 O O . ASN A 1 87 ? 30.826 50.933 10.188 1.00 15.62 768 ASN A O 1
ATOM 683 N N . LYS A 1 88 ? 30.923 49.593 12.003 1.00 11.07 769 LYS A N 1
ATOM 684 C CA . LYS A 1 88 ? 29.492 49.303 11.979 1.00 16.40 769 LYS A CA 1
ATOM 685 C C . LYS A 1 88 ? 28.665 50.550 12.286 1.00 14.95 769 LYS A C 1
ATOM 686 O O . LYS A 1 88 ? 27.608 50.767 11.682 1.00 15.18 769 LYS A O 1
ATOM 692 N N . LYS A 1 89 ? 29.135 51.391 13.210 1.00 19.53 770 LYS A N 1
ATOM 693 C CA . LYS A 1 89 ? 28.382 52.590 13.573 1.00 20.40 770 LYS A CA 1
ATOM 694 C C . LYS A 1 89 ? 28.150 53.488 12.361 1.00 19.20 770 LYS A C 1
ATOM 695 O O . LYS A 1 89 ? 27.020 53.920 12.099 1.00 15.25 770 LYS A O 1
ATOM 701 N N . ASP A 1 90 ? 29.207 53.775 11.607 1.00 13.95 771 ASP A N 1
ATOM 702 C CA . ASP A 1 90 ? 29.138 54.674 10.464 1.00 11.55 771 ASP A CA 1
ATOM 703 C C . ASP A 1 90 ? 28.893 53.945 9.153 1.00 13.38 771 ASP A C 1
ATOM 704 O O . ASP A 1 90 ? 28.960 54.568 8.093 1.00 13.19 771 ASP A O 1
ATOM 709 N N . TYR A 1 91 ? 28.603 52.647 9.198 1.00 12.35 772 TYR A N 1
ATOM 710 C CA . TYR A 1 91 ? 28.208 51.934 7.986 1.00 13.18 772 TYR A CA 1
ATOM 711 C C . TYR A 1 91 ? 27.219 52.699 7.102 1.00 16.24 772 TYR A C 1
ATOM 712 O O . TYR A 1 91 ? 27.421 52.709 5.875 1.00 12.88 772 TYR A O 1
ATOM 721 N N . PRO A 1 92 ? 26.155 53.334 7.614 1.00 13.58 773 PRO A N 1
ATOM 722 C CA . PRO A 1 92 ? 25.216 54.003 6.697 1.00 14.10 773 PRO A CA 1
ATOM 723 C C . PRO A 1 92 ? 25.797 55.203 5.965 1.00 15.13 773 PRO A C 1
ATOM 724 O O . PRO A 1 92 ? 25.167 55.672 5.010 1.00 16.99 773 PRO A O 1
ATOM 728 N N . LYS A 1 93 ? 26.964 55.707 6.367 1.00 11.91 774 LYS A N 1
ATOM 729 C CA . LYS A 1 93 ? 27.485 56.950 5.807 1.00 21.69 774 LYS A CA 1
ATOM 730 C C . LYS A 1 93 ? 28.115 56.775 4.431 1.00 20.49 774 LYS A C 1
ATOM 731 O O . LYS A 1 93 ? 28.292 57.772 3.723 1.00 14.20 774 LYS A O 1
ATOM 737 N N . GLY A 1 94 ? 28.464 55.559 4.033 1.00 15.61 775 GLY A N 1
ATOM 738 C CA . GLY A 1 94 ? 29.029 55.364 2.712 1.00 15.28 775 GLY A CA 1
ATOM 739 C C . GLY A 1 94 ? 29.770 54.053 2.590 1.00 14.25 775 GLY A C 1
ATOM 740 O O . GLY A 1 94 ? 30.065 53.372 3.574 1.00 11.09 775 GLY A O 1
ATOM 741 N N . PHE A 1 95 ? 30.081 53.715 1.335 1.00 10.35 776 PHE A N 1
ATOM 742 C CA . PHE A 1 95 ? 30.734 52.462 0.987 1.00 10.68 776 PHE A CA 1
ATOM 743 C C . PHE A 1 95 ? 32.143 52.345 1.557 1.00 15.34 776 PHE A C 1
ATOM 744 O O . PHE A 1 95 ? 32.674 51.228 1.627 1.00 9.60 776 PHE A O 1
ATOM 752 N N . ILE A 1 96 ? 32.749 53.454 1.991 1.00 9.89 777 ILE A N 1
ATOM 753 C CA . ILE A 1 96 ? 34.052 53.373 2.645 1.00 11.32 777 ILE A CA 1
ATOM 754 C C . ILE A 1 96 ? 33.986 52.476 3.876 1.00 11.57 777 ILE A C 1
ATOM 755 O O . ILE A 1 96 ? 34.988 51.857 4.255 1.00 9.89 777 ILE A O 1
ATOM 760 N N . TYR A 1 97 ? 32.812 52.367 4.505 1.00 10.70 778 TYR A N 1
ATOM 761 C CA . TYR A 1 97 ? 32.653 51.583 5.720 1.00 9.57 778 TYR A CA 1
ATOM 762 C C . TYR A 1 97 ? 32.015 50.228 5.477 1.00 9.46 778 TYR A C 1
ATOM 763 O O . TYR A 1 97 ? 31.741 49.514 6.444 1.00 11.50 778 TYR A O 1
ATOM 772 N N . ASP A 1 98 ? 31.762 49.865 4.223 1.00 9.38 779 ASP A N 1
ATOM 773 C CA . ASP A 1 98 ? 31.100 48.598 3.911 1.00 9.37 779 ASP A CA 1
ATOM 774 C C . ASP A 1 98 ? 32.196 47.545 3.783 1.00 9.05 779 ASP A C 1
ATOM 775 O O . ASP A 1 98 ? 32.592 47.139 2.690 1.00 8.92 779 ASP A O 1
ATOM 780 N N . LEU A 1 99 ? 32.690 47.105 4.937 1.00 8.98 780 LEU A N 1
ATOM 781 C CA . LEU A 1 99 ? 33.924 46.325 5.004 1.00 8.76 780 LEU A CA 1
ATOM 782 C C . LEU A 1 99 ? 33.907 45.462 6.259 1.00 8.82 780 LEU A C 1
ATOM 783 O O . LEU A 1 99 ? 33.655 45.980 7.349 1.00 8.99 780 LEU A O 1
ATOM 788 N N . ALA A 1 100 ? 34.199 44.159 6.118 1.00 8.74 781 ALA A N 1
ATOM 789 C CA . ALA A 1 100 ? 34.199 43.271 7.273 1.00 8.86 781 ALA A CA 1
ATOM 790 C C . ALA A 1 100 ? 35.210 42.142 7.098 1.00 13.20 781 ALA A C 1
ATOM 791 O O . ALA A 1 100 ? 35.538 41.746 5.979 1.00 10.21 781 ALA A O 1
ATOM 793 N N . VAL A 1 101 ? 35.680 41.610 8.227 1.00 10.05 782 VAL A N 1
ATOM 794 C CA . VAL A 1 101 ? 36.651 40.523 8.257 1.00 11.40 782 VAL A CA 1
ATOM 795 C C . VAL A 1 101 ? 36.120 39.445 9.188 1.00 11.61 782 VAL A C 1
ATOM 796 O O . VAL A 1 101 ? 35.625 39.749 10.279 1.00 13.22 782 VAL A O 1
ATOM 800 N N . ILE A 1 102 ? 36.216 38.187 8.759 1.00 10.66 783 ILE A N 1
ATOM 801 C CA . ILE A 1 102 ? 35.697 37.052 9.512 1.00 13.86 783 ILE A CA 1
ATOM 802 C C . ILE A 1 102 ? 36.871 36.199 9.969 1.00 12.87 783 ILE A C 1
ATOM 803 O O . ILE A 1 102 ? 37.696 35.783 9.148 1.00 9.55 783 ILE A O 1
ATOM 808 N N . THR A 1 103 ? 36.953 35.953 11.280 1.00 9.88 784 THR A N 1
ATOM 809 C CA . THR A 1 103 ? 37.976 35.095 11.867 1.00 12.56 784 THR A CA 1
ATOM 810 C C . THR A 1 103 ? 37.346 33.734 12.151 1.00 13.96 784 THR A C 1
ATOM 811 O O . THR A 1 103 ? 36.502 33.600 13.043 1.00 14.28 784 THR A O 1
ATOM 815 N N . LEU A 1 104 ? 37.754 32.743 11.384 1.00 11.20 785 LEU A N 1
ATOM 816 C CA . LEU A 1 104 ? 37.265 31.379 11.506 1.00 12.81 785 LEU A CA 1
ATOM 817 C C . LEU A 1 104 ? 38.080 30.628 12.554 1.00 14.07 785 LEU A C 1
ATOM 818 O O . LEU A 1 104 ? 39.126 31.102 13.013 1.00 16.18 785 LEU A O 1
ATOM 823 N N . PRO A 1 105 ? 37.623 29.448 12.980 1.00 17.79 786 PRO A N 1
ATOM 824 C CA . PRO A 1 105 ? 38.393 28.680 13.967 1.00 21.77 786 PRO A CA 1
ATOM 825 C C . PRO A 1 105 ? 39.800 28.369 13.474 1.00 21.90 786 PRO A C 1
ATOM 826 O O . PRO A 1 105 ? 40.061 28.287 12.271 1.00 18.45 786 PRO A O 1
ATOM 830 N N . GLN A 1 106 ? 40.718 28.201 14.427 1.00 23.88 787 GLN A N 1
ATOM 831 C CA . GLN A 1 106 ? 42.100 27.898 14.073 1.00 16.07 787 GLN A CA 1
ATOM 832 C C . GLN A 1 106 ? 42.222 26.566 13.342 1.00 21.06 787 GLN A C 1
ATOM 833 O O . GLN A 1 106 ? 43.223 26.335 12.659 1.00 24.77 787 GLN A O 1
ATOM 839 N N . SER A 1 107 ? 41.219 25.694 13.465 1.00 17.89 788 SER A N 1
ATOM 840 C CA . SER A 1 107 ? 41.177 24.419 12.760 1.00 22.63 788 SER A CA 1
ATOM 841 C C . SER A 1 107 ? 40.906 24.575 11.273 1.00 17.63 788 SER A C 1
ATOM 842 O O . SER A 1 107 ? 40.970 23.581 10.544 1.00 15.52 788 SER A O 1
ATOM 845 N N . THR A 1 108 ? 40.571 25.779 10.822 1.00 18.69 789 THR A N 1
ATOM 846 C CA . THR A 1 108 ? 40.418 26.069 9.402 1.00 16.78 789 THR A CA 1
ATOM 847 C C . THR A 1 108 ? 41.790 26.393 8.832 1.00 18.69 789 THR A C 1
ATOM 848 O O . THR A 1 108 ? 42.463 27.317 9.303 1.00 15.87 789 THR A O 1
ATOM 852 N N . ARG A 1 109 ? 42.210 25.640 7.826 1.00 13.53 790 ARG A N 1
ATOM 853 C CA . ARG A 1 109 ? 43.590 25.699 7.354 1.00 13.92 790 ARG A CA 1
ATOM 854 C C . ARG A 1 109 ? 43.631 25.806 5.834 1.00 14.31 790 ARG A C 1
ATOM 855 O O . ARG A 1 109 ? 44.372 25.093 5.150 1.00 12.73 790 ARG A O 1
ATOM 863 N N . ARG A 1 110 ? 42.828 26.718 5.289 1.00 11.86 791 ARG A N 1
ATOM 864 C CA . ARG A 1 110 ? 42.619 26.803 3.849 1.00 11.70 791 ARG A CA 1
ATOM 865 C C . ARG A 1 110 ? 43.794 27.464 3.141 1.00 15.75 791 ARG A C 1
ATOM 866 O O . ARG A 1 110 ? 44.479 28.333 3.694 1.00 12.51 791 ARG A O 1
ATOM 874 N N . GLN A 1 111 ? 44.002 27.067 1.887 1.00 11.78 792 GLN A N 1
ATOM 875 C CA . GLN A 1 111 ? 44.834 27.870 1.009 1.00 11.65 792 GLN A CA 1
ATOM 876 C C . GLN A 1 111 ? 44.194 29.240 0.839 1.00 12.90 792 GLN A C 1
ATOM 877 O O . GLN A 1 111 ? 42.974 29.393 0.943 1.00 10.84 792 GLN A O 1
ATOM 883 N N . HIS A 1 112 ? 45.022 30.244 0.582 1.00 11.39 793 HIS A N 1
ATOM 884 C CA . HIS A 1 112 ? 44.509 31.610 0.581 1.00 10.45 793 HIS A CA 1
ATOM 885 C C . HIS A 1 112 ? 45.361 32.501 -0.307 1.00 10.38 793 HIS A C 1
ATOM 886 O O . HIS A 1 112 ? 46.502 32.178 -0.660 1.00 10.71 793 HIS A O 1
ATOM 893 N N . ALA A 1 113 ? 44.799 33.659 -0.629 1.00 13.93 794 ALA A N 1
ATOM 894 C CA . ALA A 1 113 ? 45.509 34.712 -1.330 1.00 9.92 794 ALA A CA 1
ATOM 895 C C . ALA A 1 113 ? 46.142 35.664 -0.325 1.00 16.71 794 ALA A C 1
ATOM 896 O O . ALA A 1 113 ? 45.815 35.663 0.864 1.00 13.34 794 ALA A O 1
ATOM 898 N N . ASN A 1 114 ? 47.044 36.504 -0.822 1.00 12.41 795 ASN A N 1
ATOM 899 C CA . ASN A 1 114 ? 47.717 37.500 -0.003 1.00 11.99 795 ASN A CA 1
ATOM 900 C C . ASN A 1 114 ? 47.033 38.848 -0.141 1.00 9.54 795 ASN A C 1
ATOM 901 O O . ASN A 1 114 ? 46.773 39.311 -1.256 1.00 9.68 795 ASN A O 1
ATOM 906 N N . LEU A 1 115 ? 46.770 39.479 0.992 1.00 9.71 796 LEU A N 1
ATOM 907 C CA . LEU A 1 115 ? 46.499 40.909 0.992 1.00 11.97 796 LEU A CA 1
ATOM 908 C C . LEU A 1 115 ? 47.740 41.654 0.510 1.00 11.90 796 LEU A C 1
ATOM 909 O O . LEU A 1 115 ? 48.873 41.327 0.891 1.00 12.10 796 LEU A O 1
ATOM 914 N N . VAL A 1 116 ? 47.534 42.653 -0.349 1.00 9.31 797 VAL A N 1
ATOM 915 C CA . VAL A 1 116 ? 48.669 43.397 -0.891 1.00 9.56 797 VAL A CA 1
ATOM 916 C C . VAL A 1 116 ? 49.479 44.006 0.248 1.00 9.83 797 VAL A C 1
ATOM 917 O O . VAL A 1 116 ? 48.930 44.452 1.265 1.00 12.45 797 VAL A O 1
ATOM 921 N N . GLU A 1 117 ? 50.810 43.976 0.100 1.00 10.25 798 GLU A N 1
ATOM 922 C CA . GLU A 1 117 ? 51.693 44.480 1.145 1.00 18.13 798 GLU A CA 1
ATOM 923 C C . GLU A 1 117 ? 51.668 46.005 1.202 1.00 15.50 798 GLU A C 1
ATOM 924 O O . GLU A 1 117 ? 51.543 46.592 2.283 1.00 19.27 798 GLU A O 1
ATOM 930 N N . ASN A 1 118 ? 51.778 46.663 0.050 1.00 15.78 799 ASN A N 1
ATOM 931 C CA . ASN A 1 118 ? 51.851 48.119 -0.034 1.00 18.83 799 ASN A CA 1
ATOM 932 C C . ASN A 1 118 ? 50.666 48.669 -0.816 1.00 14.95 799 ASN A C 1
ATOM 933 O O . ASN A 1 118 ? 50.259 48.096 -1.828 1.00 19.97 799 ASN A O 1
ATOM 938 N N . TYR A 1 119 ? 50.122 49.789 -0.352 1.00 11.14 800 TYR A N 1
ATOM 939 C CA . TYR A 1 119 ? 49.046 50.457 -1.077 1.00 19.44 800 TYR A CA 1
ATOM 940 C C . TYR A 1 119 ? 49.534 50.982 -2.422 1.00 19.02 800 TYR A C 1
ATOM 941 O O . TYR A 1 119 ? 50.577 51.641 -2.505 1.00 14.36 800 TYR A O 1
ATOM 950 N N . SER A 1 120 ? 48.771 50.705 -3.475 1.00 16.37 801 SER A N 1
ATOM 951 C CA A SER A 1 120 ? 49.028 51.266 -4.796 0.50 13.42 801 SER A CA 1
ATOM 952 C CA B SER A 1 120 ? 49.027 51.262 -4.799 0.50 13.50 801 SER A CA 1
ATOM 953 C C . SER A 1 120 ? 47.724 51.820 -5.346 1.00 12.49 801 SER A C 1
ATOM 954 O O . SER A 1 120 ? 46.751 51.077 -5.515 1.00 14.40 801 SER A O 1
ATOM 959 N N . LYS A 1 121 ? 47.711 53.117 -5.619 1.00 9.87 802 LYS A N 1
ATOM 960 C CA . LYS A 1 121 ? 46.536 53.784 -6.167 1.00 10.02 802 LYS A CA 1
ATOM 961 C C . LYS A 1 121 ? 46.123 53.138 -7.481 1.00 12.40 802 LYS A C 1
ATOM 962 O O . LYS A 1 121 ? 46.959 52.878 -8.354 1.00 14.66 802 LYS A O 1
ATOM 968 N N . VAL A 1 122 ? 44.829 52.846 -7.597 1.00 12.40 803 VAL A N 1
ATOM 969 C CA . VAL A 1 122 ? 44.234 52.353 -8.833 1.00 13.80 803 VAL A CA 1
ATOM 970 C C . VAL A 1 122 ? 43.727 53.543 -9.635 1.00 12.28 803 VAL A C 1
ATOM 971 O O . VAL A 1 122 ? 43.026 54.412 -9.099 1.00 11.73 803 VAL A O 1
ATOM 975 N N . ASN A 1 123 ? 44.061 53.572 -10.924 1.00 12.25 804 ASN A N 1
ATOM 976 C CA . ASN A 1 123 ? 43.729 54.677 -11.810 1.00 15.14 804 ASN A CA 1
ATOM 977 C C . ASN A 1 123 ? 42.633 54.286 -12.792 1.00 17.17 804 ASN A C 1
ATOM 978 O O . ASN A 1 123 ? 42.468 53.113 -13.137 1.00 12.90 804 ASN A O 1
ATOM 983 N N . VAL A 1 124 ? 41.895 55.297 -13.256 1.00 11.51 805 VAL A N 1
ATOM 984 C CA . VAL A 1 124 ? 40.959 55.082 -14.349 1.00 11.12 805 VAL A CA 1
ATOM 985 C C . VAL A 1 124 ? 41.737 54.566 -15.552 1.00 19.39 805 VAL A C 1
ATOM 986 O O . VAL A 1 124 ? 42.856 55.018 -15.830 1.00 14.24 805 VAL A O 1
ATOM 990 N N . ASN A 1 125 ? 41.176 53.555 -16.216 1.00 11.71 806 ASN A N 1
ATOM 991 C CA . ASN A 1 125 ? 41.703 52.787 -17.347 1.00 14.73 806 ASN A CA 1
ATOM 992 C C . ASN A 1 125 ? 42.575 51.616 -16.890 1.00 15.07 806 ASN A C 1
ATOM 993 O O . ASN A 1 125 ? 43.026 50.841 -17.741 1.00 15.13 806 ASN A O 1
ATOM 998 N N . ASP A 1 126 ? 42.820 51.455 -15.591 1.00 13.99 807 ASP A N 1
ATOM 999 C CA . ASP A 1 126 ? 43.423 50.233 -15.086 1.00 16.52 807 ASP A CA 1
ATOM 1000 C C . ASP A 1 126 ? 42.484 49.057 -15.313 1.00 13.91 807 ASP A C 1
ATOM 1001 O O . ASP A 1 126 ? 41.257 49.205 -15.317 1.00 12.68 807 ASP A O 1
ATOM 1006 N N . LYS A 1 127 ? 43.076 47.884 -15.506 1.00 11.31 808 LYS A N 1
ATOM 1007 C CA . LYS A 1 127 ? 42.334 46.637 -15.644 1.00 18.37 808 LYS A CA 1
ATOM 1008 C C . LYS A 1 127 ? 42.449 45.839 -14.351 1.00 10.85 808 LYS A C 1
ATOM 1009 O O . LYS A 1 127 ? 43.555 45.621 -13.844 1.00 14.58 808 LYS A O 1
ATOM 1015 N N . LEU A 1 128 ? 41.308 45.431 -13.811 1.00 10.28 809 LEU A N 1
ATOM 1016 C CA . LEU A 1 128 ? 41.253 44.705 -12.556 1.00 11.81 809 LEU A CA 1
ATOM 1017 C C . LEU A 1 128 ? 40.694 43.314 -12.792 1.00 10.75 809 LEU A C 1
ATOM 1018 O O . LEU A 1 128 ? 40.051 43.039 -13.804 1.00 14.09 809 LEU A O 1
ATOM 1023 N N . ASN A 1 129 ? 40.929 42.447 -11.821 1.00 9.89 810 ASN A N 1
ATOM 1024 C CA . ASN A 1 129 ? 40.405 41.095 -11.840 1.00 10.04 810 ASN A CA 1
ATOM 1025 C C . ASN A 1 129 ? 39.567 40.914 -10.590 1.00 10.27 810 ASN A C 1
ATOM 1026 O O . ASN A 1 129 ? 40.074 41.044 -9.471 1.00 9.93 810 ASN A O 1
ATOM 1031 N N . VAL A 1 130 ? 38.277 40.668 -10.788 1.00 11.74 811 VAL A N 1
ATOM 1032 C CA . VAL A 1 130 ? 37.309 40.650 -9.709 1.00 9.77 811 VAL A CA 1
ATOM 1033 C C . VAL A 1 130 ? 36.629 39.296 -9.721 1.00 10.02 811 VAL A C 1
ATOM 1034 O O . VAL A 1 130 ? 36.194 38.819 -10.777 1.00 13.68 811 VAL A O 1
ATOM 1038 N N . TYR A 1 131 ? 36.526 38.691 -8.550 1.00 9.83 812 TYR A N 1
ATOM 1039 C CA . TYR A 1 131 ? 35.965 37.361 -8.400 1.00 12.69 812 TYR A CA 1
ATOM 1040 C C . TYR A 1 131 ? 34.774 37.420 -7.458 1.00 10.04 812 TYR A C 1
ATOM 1041 O O . TYR A 1 131 ? 34.764 38.214 -6.516 1.00 13.15 812 TYR A O 1
ATOM 1050 N N . GLY A 1 132 ? 33.776 36.575 -7.702 1.00 10.42 813 GLY A N 1
ATOM 1051 C CA . GLY A 1 132 ? 32.631 36.537 -6.811 1.00 11.80 813 GLY A CA 1
ATOM 1052 C C . GLY A 1 132 ? 31.603 35.523 -7.265 1.00 11.49 813 GLY A C 1
ATOM 1053 O O . GLY A 1 132 ? 31.855 34.701 -8.152 1.00 11.44 813 GLY A O 1
ATOM 1054 N N . TYR A 1 133 ? 30.421 35.597 -6.651 1.00 11.17 814 TYR A N 1
ATOM 1055 C CA . TYR A 1 133 ? 29.345 34.639 -6.903 1.00 12.12 814 TYR A CA 1
ATOM 1056 C C . TYR A 1 133 ? 28.034 35.357 -7.187 1.00 13.57 814 TYR A C 1
ATOM 1057 O O . TYR A 1 133 ? 27.091 35.291 -6.390 1.00 13.74 814 TYR A O 1
ATOM 1066 N N . PRO A 1 134 ? 27.931 36.028 -8.336 1.00 15.92 815 PRO A N 1
ATOM 1067 C CA . PRO A 1 134 ? 26.638 36.605 -8.737 1.00 16.09 815 PRO A CA 1
ATOM 1068 C C . PRO A 1 134 ? 25.586 35.515 -8.858 1.00 15.91 815 PRO A C 1
ATOM 1069 O O . PRO A 1 134 ? 25.764 34.530 -9.581 1.00 16.17 815 PRO A O 1
ATOM 1073 N N . ARG A 1 135 ? 24.490 35.687 -8.118 1.00 13.83 816 ARG A N 1
ATOM 1074 C CA . ARG A 1 135 ? 23.419 34.688 -8.051 1.00 17.71 816 ARG A CA 1
ATOM 1075 C C . ARG A 1 135 ? 23.934 33.346 -7.534 1.00 19.58 816 ARG A C 1
ATOM 1076 O O . ARG A 1 135 ? 23.378 32.285 -7.848 1.00 23.76 816 ARG A O 1
ATOM 1084 N N . GLY A 1 136 ? 24.990 33.394 -6.727 1.00 13.65 817 GLY A N 1
ATOM 1085 C CA . GLY A 1 136 ? 25.607 32.220 -6.154 1.00 13.50 817 GLY A CA 1
ATOM 1086 C C . GLY A 1 136 ? 26.439 31.402 -7.111 1.00 14.65 817 GLY A C 1
ATOM 1087 O O . GLY A 1 136 ? 26.911 30.326 -6.724 1.00 16.86 817 GLY A O 1
ATOM 1088 N N . GLU A 1 137 ? 26.631 31.870 -8.342 1.00 13.79 818 GLU A N 1
ATOM 1089 C CA . GLU A 1 137 ? 27.397 31.165 -9.359 1.00 15.21 818 GLU A CA 1
ATOM 1090 C C . GLU A 1 137 ? 28.770 31.811 -9.503 1.00 16.49 818 GLU A C 1
ATOM 1091 O O . GLU A 1 137 ? 28.890 33.040 -9.487 1.00 12.99 818 GLU A O 1
ATOM 1097 N N . TYR A 1 138 ? 29.799 30.979 -9.661 1.00 15.39 819 TYR A N 1
ATOM 1098 C CA . TYR A 1 138 ? 31.168 31.485 -9.714 1.00 12.80 819 TYR A CA 1
ATOM 1099 C C . TYR A 1 138 ? 31.391 32.339 -10.958 1.00 12.84 819 TYR A C 1
ATOM 1100 O O . TYR A 1 138 ? 31.040 31.947 -12.073 1.00 13.44 819 TYR A O 1
ATOM 1109 N N . ALA A 1 139 ? 32.035 33.490 -10.773 1.00 13.75 820 ALA A N 1
ATOM 1110 C CA . ALA A 1 139 ? 32.304 34.377 -11.895 1.00 12.40 820 ALA A CA 1
ATOM 1111 C C . ALA A 1 139 ? 33.629 35.089 -11.685 1.00 11.85 820 ALA A C 1
ATOM 1112 O O . ALA A 1 139 ? 33.977 35.452 -10.560 1.00 11.35 820 ALA A O 1
ATOM 1114 N N . HIS A 1 140 ? 34.349 35.284 -12.785 1.00 12.01 821 HIS A N 1
ATOM 1115 C CA . HIS A 1 140 ? 35.616 36.010 -12.806 1.00 14.33 821 HIS A CA 1
ATOM 1116 C C . HIS A 1 140 ? 35.483 37.116 -13.839 1.00 11.79 821 HIS A C 1
ATOM 1117 O O . HIS A 1 140 ? 35.335 36.839 -15.032 1.00 13.92 821 HIS A O 1
ATOM 1124 N N . LEU A 1 141 ? 35.511 38.365 -13.383 1.00 11.41 822 LEU A N 1
ATOM 1125 C CA . LEU A 1 141 ? 35.569 39.514 -14.282 1.00 11.54 822 LEU A CA 1
ATOM 1126 C C . LEU A 1 141 ? 37.039 39.748 -14.612 1.00 11.38 822 LEU A C 1
ATOM 1127 O O . LEU A 1 141 ? 37.776 40.333 -13.819 1.00 14.01 822 LEU A O 1
ATOM 1132 N N . LYS A 1 142 ? 37.470 39.284 -15.784 1.00 11.80 823 LYS A N 1
ATOM 1133 C CA . LYS A 1 142 ? 38.882 39.311 -16.154 1.00 13.87 823 LYS A CA 1
ATOM 1134 C C . LYS A 1 142 ? 39.216 40.643 -16.817 1.00 14.51 823 LYS A C 1
ATOM 1135 O O . LYS A 1 142 ? 38.595 41.013 -17.818 1.00 12.21 823 LYS A O 1
ATOM 1141 N N . ASP A 1 143 ? 40.201 41.352 -16.260 1.00 11.41 824 ASP A N 1
ATOM 1142 C CA . ASP A 1 143 ? 40.706 42.603 -16.818 1.00 11.46 824 ASP A CA 1
ATOM 1143 C C . ASP A 1 143 ? 39.572 43.581 -17.122 1.00 17.23 824 ASP A C 1
ATOM 1144 O O . ASP A 1 143 ? 39.494 44.157 -18.210 1.00 13.20 824 ASP A O 1
ATOM 1149 N N . THR A 1 144 ? 38.670 43.759 -16.158 1.00 15.01 825 THR A N 1
ATOM 1150 C CA . THR A 1 144 ? 37.611 44.745 -16.331 1.00 16.03 825 THR A CA 1
ATOM 1151 C C . THR A 1 144 ? 38.188 46.135 -16.079 1.00 13.57 825 THR A C 1
ATOM 1152 O O . THR A 1 144 ? 38.990 46.338 -15.164 1.00 15.11 825 THR A O 1
ATOM 1156 N N . THR A 1 145 ? 37.802 47.082 -16.923 1.00 16.57 826 THR A N 1
ATOM 1157 C CA A THR A 1 145 ? 38.427 48.398 -16.927 0.70 13.48 826 THR A CA 1
ATOM 1158 C CA B THR A 1 145 ? 38.419 48.403 -16.937 0.30 12.99 826 THR A CA 1
ATOM 1159 C C . THR A 1 145 ? 37.773 49.321 -15.908 1.00 11.74 826 THR A C 1
ATOM 1160 O O . THR A 1 145 ? 36.549 49.351 -15.769 1.00 12.30 826 THR A O 1
ATOM 1167 N N . VAL A 1 146 ? 38.600 50.084 -15.197 1.00 11.01 827 VAL A N 1
ATOM 1168 C CA . VAL A 1 146 ? 38.085 51.108 -14.293 1.00 12.51 827 VAL A CA 1
ATOM 1169 C C . VAL A 1 146 ? 37.667 52.314 -15.126 1.00 12.53 827 VAL A C 1
ATOM 1170 O O . VAL A 1 146 ? 38.468 52.867 -15.886 1.00 13.55 827 VAL A O 1
ATOM 1174 N N . GLU A 1 147 ? 36.405 52.711 -15.003 1.00 12.17 828 GLU A N 1
ATOM 1175 C CA . GLU A 1 147 ? 35.877 53.815 -15.795 1.00 17.20 828 GLU A CA 1
ATOM 1176 C C . GLU A 1 147 ? 35.699 55.098 -14.998 1.00 16.73 828 GLU A C 1
ATOM 1177 O O . GLU A 1 147 ? 35.820 56.186 -15.568 1.00 15.70 828 GLU A O 1
ATOM 1183 N N . ILE A 1 148 ? 35.433 54.992 -13.699 1.00 15.37 829 ILE A N 1
ATOM 1184 C CA . ILE A 1 148 ? 35.114 56.126 -12.841 1.00 12.73 829 ILE A CA 1
ATOM 1185 C C . ILE A 1 148 ? 35.745 55.870 -11.483 1.00 14.28 829 ILE A C 1
ATOM 1186 O O . ILE A 1 148 ? 35.774 54.728 -11.018 1.00 13.89 829 ILE A O 1
ATOM 1191 N N . GLU A 1 149 ? 36.256 56.918 -10.840 1.00 12.10 830 GLU A N 1
ATOM 1192 C CA . GLU A 1 149 ? 36.758 56.776 -9.482 1.00 12.31 830 GLU A CA 1
ATOM 1193 C C . GLU A 1 149 ? 36.101 57.806 -8.574 1.00 12.33 830 GLU A C 1
ATOM 1194 O O . GLU A 1 149 ? 35.742 58.903 -9.010 1.00 12.76 830 GLU A O 1
ATOM 1200 N N . GLN A 1 150 ? 35.971 57.452 -7.299 1.00 10.61 831 GLN A N 1
ATOM 1201 C CA . GLN A 1 150 ? 35.336 58.312 -6.307 1.00 10.79 831 GLN A CA 1
ATOM 1202 C C . GLN A 1 150 ? 36.214 58.382 -5.072 1.00 11.89 831 GLN A C 1
ATOM 1203 O O . GLN A 1 150 ? 36.426 57.367 -4.404 1.00 12.25 831 GLN A O 1
ATOM 1209 N N . LYS A 1 151 ? 36.724 59.570 -4.759 1.00 10.75 832 LYS A N 1
ATOM 1210 C CA . LYS A 1 151 ? 37.530 59.728 -3.552 1.00 10.62 832 LYS A CA 1
ATOM 1211 C C . LYS A 1 151 ? 36.612 59.807 -2.339 1.00 10.68 832 LYS A C 1
ATOM 1212 O O . LYS A 1 151 ? 35.881 60.791 -2.162 1.00 16.76 832 LYS A O 1
ATOM 1218 N N . TYR A 1 152 ? 36.642 58.763 -1.507 1.00 10.55 833 TYR A N 1
ATOM 1219 C CA . TYR A 1 152 ? 35.874 58.740 -0.267 1.00 14.20 833 TYR A CA 1
ATOM 1220 C C . TYR A 1 152 ? 36.621 59.441 0.855 1.00 14.79 833 TYR A C 1
ATOM 1221 O O . TYR A 1 152 ? 36.001 60.028 1.748 1.00 21.58 833 TYR A O 1
ATOM 1230 N N . ALA A 1 153 ? 37.948 59.353 0.839 1.00 13.23 834 ALA A N 1
ATOM 1231 C CA . ALA A 1 153 ? 38.812 59.957 1.843 1.00 11.74 834 ALA A CA 1
ATOM 1232 C C . ALA A 1 153 ? 40.232 59.873 1.301 1.00 12.51 834 ALA A C 1
ATOM 1233 O O . ALA A 1 153 ? 40.468 59.355 0.204 1.00 13.01 834 ALA A O 1
ATOM 1235 N N . ASN A 1 154 ? 41.174 60.387 2.077 1.00 10.83 835 ASN A N 1
ATOM 1236 C CA . ASN A 1 154 ? 42.566 60.359 1.653 1.00 10.91 835 ASN A CA 1
ATOM 1237 C C . ASN A 1 154 ? 42.990 58.927 1.348 1.00 10.47 835 ASN A C 1
ATOM 1238 O O . ASN A 1 154 ? 42.852 58.040 2.193 1.00 11.87 835 ASN A O 1
ATOM 1243 N N . ASN A 1 155 ? 43.462 58.713 0.116 1.00 10.37 836 ASN A N 1
ATOM 1244 C CA . ASN A 1 155 ? 43.959 57.418 -0.359 1.00 10.07 836 ASN A CA 1
ATOM 1245 C C . ASN A 1 155 ? 42.907 56.317 -0.228 1.00 14.06 836 ASN A C 1
ATOM 1246 O O . ASN A 1 155 ? 43.246 55.136 -0.096 1.00 9.49 836 ASN A O 1
ATOM 1251 N N . THR A 1 156 ? 41.625 56.694 -0.283 1.00 9.70 837 THR A N 1
ATOM 1252 C CA . THR A 1 156 ? 40.500 55.769 -0.126 1.00 9.45 837 THR A CA 1
ATOM 1253 C C . THR A 1 156 ? 39.523 56.022 -1.272 1.00 12.20 837 THR A C 1
ATOM 1254 O O . THR A 1 156 ? 38.767 57.004 -1.244 1.00 15.76 837 THR A O 1
ATOM 1258 N N . TYR A 1 157 ? 39.531 55.139 -2.269 1.00 9.32 838 TYR A N 1
ATOM 1259 C CA . TYR A 1 157 ? 38.812 55.342 -3.518 1.00 9.44 838 TYR A CA 1
ATOM 1260 C C . TYR A 1 157 ? 37.832 54.211 -3.796 1.00 9.31 838 TYR A C 1
ATOM 1261 O O . TYR A 1 157 ? 38.184 53.030 -3.699 1.00 9.35 838 TYR A O 1
ATOM 1270 N N . GLY A 1 158 ? 36.608 54.579 -4.158 1.00 9.52 839 GLY A N 1
ATOM 1271 C CA . GLY A 1 158 ? 35.748 53.678 -4.884 1.00 10.10 839 GLY A CA 1
ATOM 1272 C C . GLY A 1 158 ? 36.068 53.720 -6.368 1.00 9.70 839 GLY A C 1
ATOM 1273 O O . GLY A 1 158 ? 36.470 54.747 -6.907 1.00 11.14 839 GLY A O 1
ATOM 1274 N N . VAL A 1 159 ? 35.891 52.578 -7.030 1.00 9.65 840 VAL A N 1
ATOM 1275 C CA . VAL A 1 159 ? 36.077 52.475 -8.471 1.00 9.86 840 VAL A CA 1
ATOM 1276 C C . VAL A 1 159 ? 34.848 51.804 -9.058 1.00 11.80 840 VAL A C 1
ATOM 1277 O O . VAL A 1 159 ? 34.177 51.007 -8.395 1.00 12.14 840 VAL A O 1
ATOM 1281 N N . GLN A 1 160 ? 34.541 52.153 -10.303 1.00 15.88 841 GLN A N 1
ATOM 1282 C CA . GLN A 1 160 ? 33.433 51.561 -11.036 1.00 17.74 841 GLN A CA 1
ATOM 1283 C C . GLN A 1 160 ? 33.976 50.845 -12.263 1.00 19.27 841 GLN A C 1
ATOM 1284 O O . GLN A 1 160 ? 34.836 51.381 -12.974 1.00 13.66 841 GLN A O 1
ATOM 1290 N N . TYR A 1 161 ? 33.476 49.632 -12.488 1.00 14.99 842 TYR A N 1
ATOM 1291 C CA . TYR A 1 161 ? 33.863 48.767 -13.592 1.00 11.30 842 TYR A CA 1
ATOM 1292 C C . TYR A 1 161 ? 32.651 47.912 -13.925 1.00 14.47 842 TYR A C 1
ATOM 1293 O O . TYR A 1 161 ? 31.825 47.627 -13.055 1.00 18.77 842 TYR A O 1
ATOM 1302 N N . GLN A 1 162 ? 32.549 47.490 -15.178 1.00 14.97 843 GLN A N 1
ATOM 1303 C CA . GLN A 1 162 ? 31.375 46.738 -15.593 1.00 14.56 843 GLN A CA 1
ATOM 1304 C C . GLN A 1 162 ? 31.498 45.265 -15.216 1.00 18.86 843 GLN A C 1
ATOM 1305 O O . GLN A 1 162 ? 32.600 44.709 -15.141 1.00 16.97 843 GLN A O 1
ATOM 1311 N N . GLY A 1 163 ? 30.346 44.644 -14.945 1.00 17.19 844 GLY A N 1
ATOM 1312 C CA . GLY A 1 163 ? 30.269 43.204 -14.767 1.00 18.03 844 GLY A CA 1
ATOM 1313 C C . GLY A 1 163 ? 29.532 42.690 -13.541 1.00 21.41 844 GLY A C 1
ATOM 1314 O O . GLY A 1 163 ? 28.986 41.581 -13.559 1.00 25.36 844 GLY A O 1
ATOM 1315 N N . GLY A 1 164 ? 29.506 43.475 -12.469 1.00 19.56 845 GLY A N 1
ATOM 1316 C CA . GLY A 1 164 ? 28.970 42.979 -11.214 1.00 18.64 845 GLY A CA 1
ATOM 1317 C C . GLY A 1 164 ? 27.463 42.791 -11.267 1.00 18.78 845 GLY A C 1
ATOM 1318 O O . GLY A 1 164 ? 26.737 43.561 -11.897 1.00 27.50 845 GLY A O 1
ATOM 1319 N N . LYS A 1 165 ? 26.993 41.740 -10.598 1.00 23.80 846 LYS A N 1
ATOM 1320 C CA . LYS A 1 165 ? 25.569 41.512 -10.394 1.00 22.23 846 LYS A CA 1
ATOM 1321 C C . LYS A 1 165 ? 25.350 41.089 -8.949 1.00 20.99 846 LYS A C 1
ATOM 1322 O O . LYS A 1 165 ? 26.300 40.843 -8.201 1.00 20.11 846 LYS A O 1
ATOM 1328 N N . ALA A 1 166 ? 24.076 41.004 -8.564 1.00 18.95 847 ALA A N 1
ATOM 1329 C CA . ALA A 1 166 ? 23.719 40.702 -7.183 1.00 20.47 847 ALA A CA 1
ATOM 1330 C C . ALA A 1 166 ? 24.337 39.378 -6.747 1.00 24.07 847 ALA A C 1
ATOM 1331 O O . ALA A 1 166 ? 24.396 38.417 -7.520 1.00 21.20 847 ALA A O 1
ATOM 1333 N N . GLY A 1 167 ? 24.815 39.338 -5.502 1.00 16.84 848 GLY A N 1
ATOM 1334 C CA . GLY A 1 167 ? 25.501 38.187 -4.960 1.00 12.16 848 GLY A CA 1
ATOM 1335 C C . GLY A 1 167 ? 27.014 38.280 -5.009 1.00 11.54 848 GLY A C 1
ATOM 1336 O O . GLY A 1 167 ? 27.690 37.569 -4.256 1.00 15.77 848 GLY A O 1
ATOM 1337 N N . MET A 1 168 ? 27.557 39.141 -5.869 1.00 11.82 849 MET A N 1
ATOM 1338 C CA . MET A 1 168 ? 29.003 39.270 -6.016 1.00 10.93 849 MET A CA 1
ATOM 1339 C C . MET A 1 168 ? 29.632 40.144 -4.945 1.00 10.42 849 MET A C 1
ATOM 1340 O O . MET A 1 168 ? 30.853 40.093 -4.759 1.00 11.89 849 MET A O 1
ATOM 1345 N N . SER A 1 169 ? 28.842 40.955 -4.250 1.00 10.77 850 SER A N 1
ATOM 1346 C CA . SER A 1 169 ? 29.410 41.865 -3.264 1.00 11.68 850 SER A CA 1
ATOM 1347 C C . SER A 1 169 ? 30.162 41.089 -2.191 1.00 14.94 850 SER A C 1
ATOM 1348 O O . SER A 1 169 ? 29.677 40.082 -1.667 1.00 11.81 850 SER A O 1
ATOM 1351 N N . GLY A 1 170 ? 31.363 41.560 -1.877 1.00 11.46 851 GLY A N 1
ATOM 1352 C CA . GLY A 1 170 ? 32.245 40.881 -0.971 1.00 12.77 851 GLY A CA 1
ATOM 1353 C C . GLY A 1 170 ? 33.341 40.098 -1.657 1.00 9.05 851 GLY A C 1
ATOM 1354 O O . GLY A 1 170 ? 34.333 39.758 -1.010 1.00 11.59 851 GLY A O 1
ATOM 1355 N N . GLY A 1 171 ? 33.194 39.830 -2.955 1.00 9.24 852 GLY A N 1
ATOM 1356 C CA . GLY A 1 171 ? 34.258 39.200 -3.699 1.00 9.22 852 GLY A CA 1
ATOM 1357 C C . GLY A 1 171 ? 35.477 40.094 -3.830 1.00 10.42 852 GLY A C 1
ATOM 1358 O O . GLY A 1 171 ? 35.415 41.320 -3.699 1.00 13.94 852 GLY A O 1
ATOM 1359 N N . GLY A 1 172 ? 36.609 39.467 -4.108 1.00 11.21 853 GLY A N 1
ATOM 1360 C CA . GLY A 1 172 ? 37.876 40.164 -4.072 1.00 10.46 853 GLY A CA 1
ATOM 1361 C C . GLY A 1 172 ? 38.221 40.879 -5.365 1.00 10.35 853 GLY A C 1
ATOM 1362 O O . GLY A 1 172 ? 37.900 40.432 -6.461 1.00 11.05 853 GLY A O 1
ATOM 1363 N N . ILE A 1 173 ? 38.903 42.016 -5.218 1.00 9.68 854 ILE A N 1
ATOM 1364 C CA . ILE A 1 173 ? 39.544 42.689 -6.334 1.00 9.76 854 ILE A CA 1
ATOM 1365 C C . ILE A 1 173 ? 41.040 42.413 -6.241 1.00 9.79 854 ILE A C 1
ATOM 1366 O O . ILE A 1 173 ? 41.638 42.581 -5.173 1.00 9.39 854 ILE A O 1
ATOM 1371 N N . PHE A 1 174 ? 41.640 41.995 -7.353 1.00 10.47 855 PHE A N 1
ATOM 1372 C CA . PHE A 1 174 ? 43.019 41.512 -7.379 1.00 10.89 855 PHE A CA 1
ATOM 1373 C C . PHE A 1 174 ? 43.843 42.330 -8.356 1.00 11.26 855 PHE A C 1
ATOM 1374 O O . PHE A 1 174 ? 43.351 42.718 -9.421 1.00 16.99 855 PHE A O 1
ATOM 1382 N N . ASN A 1 175 ? 45.105 42.568 -8.005 1.00 14.32 856 ASN A N 1
ATOM 1383 C CA . ASN A 1 175 ? 46.031 43.206 -8.928 1.00 18.30 856 ASN A CA 1
ATOM 1384 C C . ASN A 1 175 ? 46.619 42.143 -9.856 1.00 19.57 856 ASN A C 1
ATOM 1385 O O . ASN A 1 175 ? 46.242 40.968 -9.821 1.00 16.54 856 ASN A O 1
ATOM 1390 N N . SER A 1 176 ? 47.579 42.547 -10.686 1.00 19.30 857 SER A N 1
ATOM 1391 C CA . SER A 1 176 ? 48.128 41.633 -11.677 1.00 19.39 857 SER A CA 1
ATOM 1392 C C . SER A 1 176 ? 48.937 40.504 -11.049 1.00 24.72 857 SER A C 1
ATOM 1393 O O . SER A 1 176 ? 49.099 39.455 -11.680 1.00 24.48 857 SER A O 1
ATOM 1396 N N . LYS A 1 177 ? 49.446 40.688 -9.831 1.00 18.74 858 LYS A N 1
ATOM 1397 C CA . LYS A 1 177 ? 50.133 39.615 -9.121 1.00 21.27 858 LYS A CA 1
ATOM 1398 C C . LYS A 1 177 ? 49.180 38.662 -8.405 1.00 16.64 858 LYS A C 1
ATOM 1399 O O . LYS A 1 177 ? 49.643 37.697 -7.791 1.00 18.69 858 LYS A O 1
ATOM 1405 N N . GLY A 1 178 ? 47.871 38.892 -8.460 1.00 14.90 859 GLY A N 1
ATOM 1406 C CA . GLY A 1 178 ? 46.972 38.022 -7.727 1.00 14.61 859 GLY A CA 1
ATOM 1407 C C . GLY A 1 178 ? 46.895 38.311 -6.245 1.00 13.77 859 GLY A C 1
ATOM 1408 O O . GLY A 1 178 ? 46.429 37.462 -5.480 1.00 13.93 859 GLY A O 1
ATOM 1409 N N . GLU A 1 179 ? 47.334 39.490 -5.817 1.00 13.09 860 GLU A N 1
ATOM 1410 C CA . GLU A 1 179 ? 47.153 39.951 -4.449 1.00 12.35 860 GLU A CA 1
ATOM 1411 C C . GLU A 1 179 ? 45.836 40.710 -4.322 1.00 11.21 860 GLU A C 1
ATOM 1412 O O . GLU A 1 179 ? 45.367 41.331 -5.275 1.00 10.92 860 GLU A O 1
ATOM 1418 N N . VAL A 1 180 ? 45.252 40.661 -3.127 1.00 10.79 861 VAL A N 1
ATOM 1419 C CA . VAL A 1 180 ? 43.965 41.296 -2.866 1.00 9.96 861 VAL A CA 1
ATOM 1420 C C . VAL A 1 180 ? 44.206 42.775 -2.601 1.00 9.37 861 VAL A C 1
ATOM 1421 O O . VAL A 1 180 ? 44.948 43.134 -1.683 1.00 9.46 861 VAL A O 1
ATOM 1425 N N . ILE A 1 181 ? 43.568 43.631 -3.394 1.00 9.05 862 ILE A N 1
ATOM 1426 C CA . ILE A 1 181 ? 43.701 45.077 -3.235 1.00 8.64 862 ILE A CA 1
ATOM 1427 C C . ILE A 1 181 ? 42.380 45.744 -2.889 1.00 11.73 862 ILE A C 1
ATOM 1428 O O . ILE A 1 181 ? 42.369 46.945 -2.582 1.00 8.05 862 ILE A O 1
ATOM 1433 N N . GLY A 1 182 ? 41.280 45.010 -2.911 1.00 8.61 863 GLY A N 1
ATOM 1434 C CA . GLY A 1 182 ? 39.980 45.629 -2.739 1.00 9.16 863 GLY A CA 1
ATOM 1435 C C . GLY A 1 182 ? 38.898 44.578 -2.733 1.00 8.48 863 GLY A C 1
ATOM 1436 O O . GLY A 1 182 ? 39.173 43.375 -2.722 1.00 9.94 863 GLY A O 1
ATOM 1437 N N . LEU A 1 183 ? 37.650 45.042 -2.735 1.00 11.15 864 LEU A N 1
ATOM 1438 C CA . LEU A 1 183 ? 36.532 44.117 -2.742 1.00 11.14 864 LEU A CA 1
ATOM 1439 C C . LEU A 1 183 ? 35.356 44.733 -3.482 1.00 9.43 864 LEU A C 1
ATOM 1440 O O . LEU A 1 183 ? 35.152 45.951 -3.460 1.00 10.30 864 LEU A O 1
ATOM 1445 N N . HIS A 1 184 ? 34.605 43.869 -4.151 1.00 10.13 865 HIS A N 1
ATOM 1446 C CA . HIS A 1 184 ? 33.403 44.270 -4.864 1.00 12.56 865 HIS A CA 1
ATOM 1447 C C . HIS A 1 184 ? 32.296 44.634 -3.883 1.00 11.85 865 HIS A C 1
ATOM 1448 O O . HIS A 1 184 ? 32.081 43.942 -2.885 1.00 11.38 865 HIS A O 1
ATOM 1455 N N . GLN A 1 185 ? 31.582 45.725 -4.169 1.00 15.60 866 GLN A N 1
ATOM 1456 C CA . GLN A 1 185 ? 30.586 46.195 -3.211 1.00 15.05 866 GLN A CA 1
ATOM 1457 C C . GLN A 1 185 ? 29.200 46.407 -3.802 1.00 23.30 866 GLN A C 1
ATOM 1458 O O . GLN A 1 185 ? 28.200 46.309 -3.084 1.00 27.49 866 GLN A O 1
ATOM 1464 N N . ASN A 1 186 ? 29.116 46.739 -5.084 1.00 21.17 867 ASN A N 1
ATOM 1465 C CA . ASN A 1 186 ? 27.815 46.964 -5.691 1.00 27.71 867 ASN A CA 1
ATOM 1466 C C . ASN A 1 186 ? 27.762 46.292 -7.050 1.00 33.35 867 ASN A C 1
ATOM 1467 O O . ASN A 1 186 ? 28.681 46.445 -7.859 1.00 35.25 867 ASN A O 1
ATOM 1472 N N . GLY A 1 187 ? 26.700 45.529 -7.285 1.00 40.12 868 GLY A N 1
ATOM 1473 C CA . GLY A 1 187 ? 26.472 44.932 -8.584 1.00 35.91 868 GLY A CA 1
ATOM 1474 C C . GLY A 1 187 ? 25.048 45.187 -9.017 1.00 44.09 868 GLY A C 1
ATOM 1475 O O . GLY A 1 187 ? 24.583 44.656 -10.029 1.00 47.71 868 GLY A O 1
ATOM 1476 N N . ALA A 1 188 ? 24.350 46.011 -8.240 1.00 53.73 869 ALA A N 1
ATOM 1477 C CA . ALA A 1 188 ? 22.963 46.333 -8.523 1.00 59.99 869 ALA A CA 1
ATOM 1478 C C . ALA A 1 188 ? 22.877 47.253 -9.739 1.00 61.38 869 ALA A C 1
ATOM 1479 O O . ALA A 1 188 ? 23.881 47.622 -10.356 1.00 55.51 869 ALA A O 1
ATOM 1481 N N . GLU A 1 189 ? 21.646 47.628 -10.082 1.00 72.83 870 GLU A N 1
ATOM 1482 C CA . GLU A 1 189 ? 21.404 48.486 -11.233 1.00 71.25 870 GLU A CA 1
ATOM 1483 C C . GLU A 1 189 ? 22.056 49.856 -11.095 1.00 76.13 870 GLU A C 1
ATOM 1484 O O . GLU A 1 189 ? 22.179 50.567 -12.098 1.00 72.95 870 GLU A O 1
ATOM 1490 N N . ASN A 1 190 ? 22.488 50.236 -9.895 1.00 84.33 871 ASN A N 1
ATOM 1491 C CA . ASN A 1 190 ? 23.115 51.539 -9.662 1.00 84.54 871 ASN A CA 1
ATOM 1492 C C . ASN A 1 190 ? 24.643 51.421 -9.663 1.00 80.93 871 ASN A C 1
ATOM 1493 O O . ASN A 1 190 ? 25.322 51.713 -8.677 1.00 78.96 871 ASN A O 1
ATOM 1498 N N . ARG A 1 191 ? 25.172 50.978 -10.810 1.00 74.43 872 ARG A N 1
ATOM 1499 C CA . ARG A 1 191 ? 26.604 50.984 -11.118 1.00 58.93 872 ARG A CA 1
ATOM 1500 C C . ARG A 1 191 ? 27.400 49.912 -10.376 1.00 55.63 872 ARG A C 1
ATOM 1501 O O . ARG A 1 191 ? 27.502 49.926 -9.144 1.00 44.64 872 ARG A O 1
ATOM 1509 N N . SER A 1 192 ? 27.984 48.987 -11.134 1.00 34.56 873 SER A N 1
ATOM 1510 C CA . SER A 1 192 ? 28.881 47.988 -10.575 1.00 28.65 873 SER A CA 1
ATOM 1511 C C . SER A 1 192 ? 30.212 48.628 -10.183 1.00 23.36 873 SER A C 1
ATOM 1512 O O . SER A 1 192 ? 30.734 49.486 -10.898 1.00 16.61 873 SER A O 1
ATOM 1515 N N . GLY A 1 193 ? 30.756 48.218 -9.042 1.00 21.99 874 GLY A N 1
ATOM 1516 C CA . GLY A 1 193 ? 32.050 48.736 -8.623 1.00 17.01 874 GLY A CA 1
ATOM 1517 C C . GLY A 1 193 ? 32.477 48.181 -7.279 1.00 15.68 874 GLY A C 1
ATOM 1518 O O . GLY A 1 193 ? 31.879 47.240 -6.752 1.00 12.49 874 GLY A O 1
ATOM 1519 N N . GLY A 1 194 ? 33.532 48.774 -6.726 1.00 11.50 875 GLY A N 1
ATOM 1520 C CA . GLY A 1 194 ? 34.083 48.280 -5.477 1.00 10.53 875 GLY A CA 1
ATOM 1521 C C . GLY A 1 194 ? 35.006 49.291 -4.833 1.00 11.18 875 GLY A C 1
ATOM 1522 O O . GLY A 1 194 ? 35.143 50.423 -5.296 1.00 13.30 875 GLY A O 1
ATOM 1523 N N . LEU A 1 195 ? 35.629 48.862 -3.741 1.00 9.27 876 LEU A N 1
ATOM 1524 C CA . LEU A 1 195 ? 36.474 49.705 -2.904 1.00 10.07 876 LEU A CA 1
ATOM 1525 C C . LEU A 1 195 ? 37.919 49.246 -3.002 1.00 10.98 876 LEU A C 1
ATOM 1526 O O . LEU A 1 195 ? 38.208 48.059 -2.796 1.00 9.56 876 LEU A O 1
ATOM 1531 N N . ILE A 1 196 ? 38.825 50.173 -3.304 1.00 8.53 877 ILE A N 1
ATOM 1532 C CA . ILE A 1 196 ? 40.254 49.901 -3.210 1.00 8.27 877 ILE A CA 1
ATOM 1533 C C . ILE A 1 196 ? 40.687 50.264 -1.799 1.00 8.14 877 ILE A C 1
ATOM 1534 O O . ILE A 1 196 ? 40.522 51.410 -1.368 1.00 8.73 877 ILE A O 1
ATOM 1539 N N . LEU A 1 197 ? 41.192 49.274 -1.063 1.00 7.93 878 LEU A N 1
ATOM 1540 C CA . LEU A 1 197 ? 41.503 49.455 0.350 1.00 8.10 878 LEU A CA 1
ATOM 1541 C C . LEU A 1 197 ? 42.619 50.489 0.543 1.00 8.65 878 LEU A C 1
ATOM 1542 O O . LEU A 1 197 ? 43.627 50.483 -0.165 1.00 11.05 878 LEU A O 1
ATOM 1547 N N . SER A 1 198 ? 42.424 51.377 1.517 1.00 8.73 879 SER A N 1
ATOM 1548 C CA . SER A 1 198 ? 43.379 52.419 1.876 1.00 10.43 879 SER A CA 1
ATOM 1549 C C . SER A 1 198 ? 44.513 51.851 2.728 1.00 9.70 879 SER A C 1
ATOM 1550 O O . SER A 1 198 ? 44.368 50.786 3.327 1.00 9.76 879 SER A O 1
ATOM 1553 N N . PRO A 1 199 ? 45.642 52.570 2.830 1.00 10.42 880 PRO A N 1
ATOM 1554 C CA . PRO A 1 199 ? 46.670 52.185 3.813 1.00 11.13 880 PRO A CA 1
ATOM 1555 C C . PRO A 1 199 ? 46.115 51.922 5.209 1.00 11.82 880 PRO A C 1
ATOM 1556 O O . PRO A 1 199 ? 46.536 50.958 5.866 1.00 11.67 880 PRO A O 1
ATOM 1560 N N . THR A 1 200 ? 45.174 52.753 5.680 1.00 13.15 881 THR A N 1
ATOM 1561 C CA A THR A 1 200 ? 44.581 52.524 6.996 0.70 11.87 881 THR A CA 1
ATOM 1562 C CA B THR A 1 200 ? 44.581 52.526 6.995 0.30 11.87 881 THR A CA 1
ATOM 1563 C C . THR A 1 200 ? 43.783 51.228 7.023 1.00 11.25 881 THR A C 1
ATOM 1564 O O . THR A 1 200 ? 43.878 50.454 7.980 1.00 11.77 881 THR A O 1
ATOM 1571 N N . GLN A 1 201 ? 42.980 50.983 5.991 1.00 11.15 882 GLN A N 1
ATOM 1572 C CA . GLN A 1 201 ? 42.152 49.782 5.972 1.00 10.83 882 GLN A CA 1
ATOM 1573 C C . GLN A 1 201 ? 43.006 48.526 5.840 1.00 11.77 882 GLN A C 1
ATOM 1574 O O . GLN A 1 201 ? 42.704 47.499 6.459 1.00 10.29 882 GLN A O 1
ATOM 1580 N N . LEU A 1 202 ? 44.093 48.599 5.066 1.00 12.81 883 LEU A N 1
ATOM 1581 C CA . LEU A 1 202 ? 45.003 47.459 4.970 1.00 11.55 883 LEU A CA 1
ATOM 1582 C C . LEU A 1 202 ? 45.612 47.134 6.326 1.00 11.40 883 LEU A C 1
ATOM 1583 O O . LEU A 1 202 ? 45.643 45.967 6.746 1.00 13.43 883 LEU A O 1
ATOM 1588 N N . ASP A 1 203 ? 46.128 48.160 7.013 1.00 12.11 884 ASP A N 1
ATOM 1589 C CA . ASP A 1 203 ? 46.677 47.974 8.351 1.00 13.15 884 ASP A CA 1
ATOM 1590 C C . ASP A 1 203 ? 45.647 47.388 9.296 1.00 13.42 884 ASP A C 1
ATOM 1591 O O . ASP A 1 203 ? 45.976 46.548 10.139 1.00 14.45 884 ASP A O 1
ATOM 1596 N N . TRP A 1 204 ? 44.397 47.834 9.191 1.00 12.75 885 TRP A N 1
ATOM 1597 C CA . TRP A 1 204 ? 43.374 47.288 10.073 1.00 13.56 885 TRP A CA 1
ATOM 1598 C C . TRP A 1 204 ? 43.141 45.809 9.793 1.00 13.14 885 TRP A C 1
ATOM 1599 O O . TRP A 1 204 ? 43.056 45.006 10.729 1.00 14.20 885 TRP A O 1
ATOM 1610 N N . ILE A 1 205 ? 43.061 45.424 8.517 1.00 12.13 886 ILE A N 1
ATOM 1611 C CA . ILE A 1 205 ? 42.873 44.007 8.201 1.00 12.26 886 ILE A CA 1
ATOM 1612 C C . ILE A 1 205 ? 44.047 43.187 8.717 1.00 13.36 886 ILE A C 1
ATOM 1613 O O . ILE A 1 205 ? 43.865 42.110 9.295 1.00 15.51 886 ILE A O 1
ATOM 1618 N N . ARG A 1 206 ? 45.270 43.680 8.525 1.00 16.36 887 ARG A N 1
ATOM 1619 C CA . ARG A 1 206 ? 46.427 42.939 9.013 1.00 16.12 887 ARG A CA 1
ATOM 1620 C C . ARG A 1 206 ? 46.422 42.818 10.530 1.00 19.22 887 ARG A C 1
ATOM 1621 O O . ARG A 1 206 ? 46.898 41.814 11.069 1.00 23.60 887 ARG A O 1
ATOM 1629 N N . SER A 1 207 ? 45.865 43.804 11.232 1.00 17.15 888 SER A N 1
ATOM 1630 C CA . SER A 1 207 ? 45.791 43.704 12.687 1.00 22.60 888 SER A CA 1
ATOM 1631 C C . SER A 1 207 ? 44.868 42.569 13.108 1.00 24.67 888 SER A C 1
ATOM 1632 O O . SER A 1 207 ? 45.115 41.904 14.121 1.00 27.67 888 SER A O 1
ATOM 1635 N N . ILE A 1 208 ? 43.799 42.340 12.342 1.00 19.66 889 ILE A N 1
ATOM 1636 C CA . ILE A 1 208 ? 42.908 41.215 12.604 1.00 27.72 889 ILE A CA 1
ATOM 1637 C C . ILE A 1 208 ? 43.599 39.899 12.270 1.00 28.11 889 ILE A C 1
ATOM 1638 O O . ILE A 1 208 ? 43.503 38.923 13.023 1.00 35.53 889 ILE A O 1
ATOM 1643 N N . ILE A 1 209 ? 44.298 39.848 11.133 1.00 25.92 890 ILE A N 1
ATOM 1644 C CA . ILE A 1 209 ? 45.028 38.641 10.755 1.00 25.61 890 ILE A CA 1
ATOM 1645 C C . ILE A 1 209 ? 46.068 38.301 11.810 1.00 32.88 890 ILE A C 1
ATOM 1646 O O . ILE A 1 209 ? 46.206 37.144 12.222 1.00 44.50 890 ILE A O 1
ATOM 1651 N N . LYS A 1 210 ? 46.816 39.306 12.268 1.00 31.54 891 LYS A N 1
ATOM 1652 C CA . LYS A 1 210 ? 47.882 39.049 13.230 1.00 37.20 891 LYS A CA 1
ATOM 1653 C C . LYS A 1 210 ? 47.364 38.784 14.635 1.00 37.22 891 LYS A C 1
ATOM 1654 O O . LYS A 1 210 ? 48.168 38.478 15.522 1.00 55.06 891 LYS A O 1
ATOM 1660 N N . GLY A 1 211 ? 46.054 38.893 14.864 1.00 39.02 892 GLY A N 1
ATOM 1661 C CA . GLY A 1 211 ? 45.466 38.248 16.022 1.00 48.89 892 GLY A CA 1
ATOM 1662 C C . GLY A 1 211 ? 45.304 36.754 15.856 1.00 57.07 892 GLY A C 1
ATOM 1663 O O . GLY A 1 211 ? 45.231 36.030 16.855 1.00 56.00 892 GLY A O 1
ATOM 1664 N N . LYS A 1 212 ? 45.257 36.280 14.613 1.00 54.63 893 LYS A N 1
ATOM 1665 C CA . LYS A 1 212 ? 45.164 34.858 14.311 1.00 52.99 893 LYS A CA 1
ATOM 1666 C C . LYS A 1 212 ? 46.553 34.279 14.053 1.00 58.69 893 LYS A C 1
ATOM 1667 O O . LYS A 1 212 ? 46.699 33.089 13.770 1.00 63.12 893 LYS A O 1
ATOM 1673 N N . SER B 1 2 ? 41.326 32.190 28.264 1.00 57.09 -1 SER B N 1
ATOM 1674 C CA . SER B 1 2 ? 40.631 33.291 28.918 1.00 47.99 -1 SER B CA 1
ATOM 1675 C C . SER B 1 2 ? 39.674 33.979 27.950 1.00 55.96 -1 SER B C 1
ATOM 1676 O O . SER B 1 2 ? 38.926 34.879 28.335 1.00 36.64 -1 SER B O 1
ATOM 1679 N N . ASN B 1 3 ? 39.708 33.538 26.688 1.00 80.09 684 ASN B N 1
ATOM 1680 C CA . ASN B 1 3 ? 38.799 34.065 25.675 1.00 68.84 684 ASN B CA 1
ATOM 1681 C C . ASN B 1 3 ? 37.343 33.918 26.100 1.00 67.36 684 ASN B C 1
ATOM 1682 O O . ASN B 1 3 ? 36.495 34.739 25.726 1.00 58.66 684 ASN B O 1
ATOM 1687 N N . ASN B 1 4 ? 37.044 32.895 26.896 1.00 48.52 685 ASN B N 1
ATOM 1688 C CA . ASN B 1 4 ? 35.694 32.549 27.313 1.00 29.94 685 ASN B CA 1
ATOM 1689 C C . ASN B 1 4 ? 35.334 33.086 28.690 1.00 23.23 685 ASN B C 1
ATOM 1690 O O . ASN B 1 4 ? 34.224 32.824 29.172 1.00 21.25 685 ASN B O 1
ATOM 1695 N N . VAL B 1 5 ? 36.242 33.814 29.341 1.00 14.38 686 VAL B N 1
ATOM 1696 C CA . VAL B 1 5 ? 35.987 34.255 30.713 1.00 14.70 686 VAL B CA 1
ATOM 1697 C C . VAL B 1 5 ? 34.835 35.252 30.797 1.00 16.12 686 VAL B C 1
ATOM 1698 O O . VAL B 1 5 ? 33.956 35.072 31.658 1.00 17.03 686 VAL B O 1
ATOM 1702 N N . PRO B 1 6 ? 34.776 36.313 29.981 1.00 20.07 687 PRO B N 1
ATOM 1703 C CA . PRO B 1 6 ? 33.607 37.203 30.073 1.00 12.03 687 PRO B CA 1
ATOM 1704 C C . PRO B 1 6 ? 32.283 36.487 29.848 1.00 14.87 687 PRO B C 1
ATOM 1705 O O . PRO B 1 6 ? 31.310 36.767 30.560 1.00 14.56 687 PRO B O 1
ATOM 1709 N N . LYS B 1 7 ? 32.215 35.563 28.883 1.00 13.00 688 LYS B N 1
ATOM 1710 C CA . LYS B 1 7 ? 30.968 34.840 28.642 1.00 16.36 688 LYS B CA 1
ATOM 1711 C C . LYS B 1 7 ? 30.575 34.002 29.850 1.00 14.36 688 LYS B C 1
ATOM 1712 O O . LYS B 1 7 ? 29.429 34.047 30.310 1.00 13.84 688 LYS B O 1
ATOM 1718 N N . ASN B 1 8 ? 31.516 33.218 30.377 1.00 11.92 689 ASN B N 1
ATOM 1719 C CA . ASN B 1 8 ? 31.195 32.341 31.493 1.00 11.50 689 ASN B CA 1
ATOM 1720 C C . ASN B 1 8 ? 30.995 33.090 32.803 1.00 12.65 689 ASN B C 1
ATOM 1721 O O . ASN B 1 8 ? 30.567 32.479 33.786 1.00 15.21 689 ASN B O 1
ATOM 1726 N N . ALA B 1 9 ? 31.269 34.393 32.845 1.00 11.55 690 ALA B N 1
ATOM 1727 C CA . ALA B 1 9 ? 30.962 35.195 34.018 1.00 10.11 690 ALA B CA 1
ATOM 1728 C C . ALA B 1 9 ? 29.641 35.943 33.885 1.00 11.06 690 ALA B C 1
ATOM 1729 O O . ALA B 1 9 ? 29.179 36.536 34.866 1.00 12.50 690 ALA B O 1
ATOM 1731 N N . SER B 1 10 ? 29.028 35.920 32.707 1.00 12.28 691 SER B N 1
ATOM 1732 C CA . SER B 1 10 ? 27.809 36.674 32.437 1.00 12.03 691 SER B CA 1
ATOM 1733 C C . SER B 1 10 ? 26.603 35.858 32.880 1.00 15.07 691 SER B C 1
ATOM 1734 O O . SER B 1 10 ? 26.218 34.890 32.215 1.00 16.71 691 SER B O 1
ATOM 1737 N N . ALA B 1 11 ? 26.008 36.262 34.000 1.00 9.35 692 ALA B N 1
ATOM 1738 C CA . ALA B 1 11 ? 24.888 35.571 34.619 1.00 10.16 692 ALA B CA 1
ATOM 1739 C C . ALA B 1 11 ? 23.561 36.228 34.255 1.00 12.23 692 ALA B C 1
ATOM 1740 O O . ALA B 1 11 ? 23.469 37.457 34.144 1.00 12.26 692 ALA B O 1
ATOM 1742 N N . LEU B 1 12 ? 22.537 35.394 34.068 1.00 11.71 693 LEU B N 1
ATOM 1743 C CA . LEU B 1 12 ? 21.156 35.863 34.006 1.00 12.03 693 LEU B CA 1
ATOM 1744 C C . LEU B 1 12 ? 20.616 36.028 35.420 1.00 11.45 693 LEU B C 1
ATOM 1745 O O . LEU B 1 12 ? 20.897 35.208 36.297 1.00 15.70 693 LEU B O 1
ATOM 1750 N N . LEU B 1 13 ? 19.844 37.093 35.647 1.00 13.31 694 LEU B N 1
ATOM 1751 C CA . LEU B 1 13 ? 19.129 37.277 36.906 1.00 9.70 694 LEU B CA 1
ATOM 1752 C C . LEU B 1 13 ? 17.645 37.051 36.681 1.00 10.54 694 LEU B C 1
ATOM 1753 O O . LEU B 1 13 ? 17.086 37.539 35.696 1.00 12.50 694 LEU B O 1
ATOM 1758 N N . ARG B 1 14 ? 17.018 36.292 37.584 1.00 10.91 695 ARG B N 1
ATOM 1759 C CA . ARG B 1 14 ? 15.569 36.102 37.627 1.00 11.83 695 ARG B CA 1
ATOM 1760 C C . ARG B 1 14 ? 15.040 36.703 38.916 1.00 14.15 695 ARG B C 1
ATOM 1761 O O . ARG B 1 14 ? 15.604 36.466 39.989 1.00 15.87 695 ARG B O 1
ATOM 1769 N N . MET B 1 15 ? 13.967 37.485 38.811 1.00 14.65 696 MET B N 1
ATOM 1770 C CA . MET B 1 15 ? 13.380 38.150 39.964 1.00 13.06 696 MET B CA 1
ATOM 1771 C C . MET B 1 15 ? 11.893 37.840 40.027 1.00 17.59 696 MET B C 1
ATOM 1772 O O . MET B 1 15 ? 11.177 38.006 39.035 1.00 15.46 696 MET B O 1
ATOM 1777 N N . ASN B 1 16 ? 11.446 37.371 41.183 1.00 17.61 697 ASN B N 1
ATOM 1778 C CA . ASN B 1 16 ? 10.033 37.134 41.466 1.00 22.22 697 ASN B CA 1
ATOM 1779 C C . ASN B 1 16 ? 9.613 38.164 42.505 1.00 20.02 697 ASN B C 1
ATOM 1780 O O . ASN B 1 16 ? 9.821 37.968 43.706 1.00 19.54 697 ASN B O 1
ATOM 1785 N N . PHE B 1 17 ? 9.052 39.275 42.038 1.00 19.21 698 PHE B N 1
ATOM 1786 C CA . PHE B 1 17 ? 8.612 40.337 42.929 1.00 16.01 698 PHE B CA 1
ATOM 1787 C C . 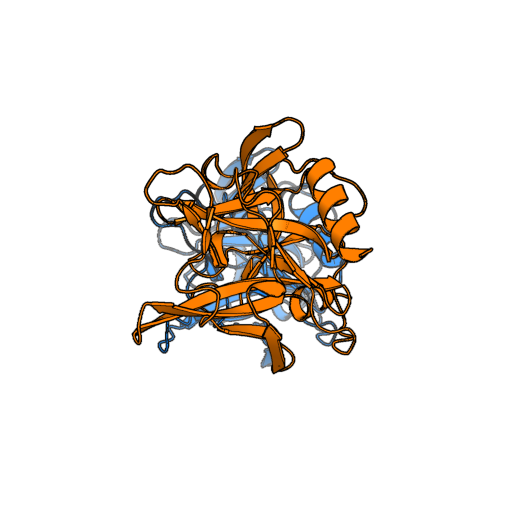PHE B 1 17 ? 7.235 39.989 43.466 1.00 16.37 698 PHE B C 1
ATOM 1788 O O . PHE B 1 17 ? 6.296 39.793 42.689 1.00 23.19 698 PHE B O 1
ATOM 1796 N N . VAL B 1 18 ? 7.114 39.898 44.784 1.00 16.71 699 VAL B N 1
ATOM 1797 C CA . VAL B 1 18 ? 5.868 39.500 45.424 1.00 19.21 699 VAL B CA 1
ATOM 1798 C C . VAL B 1 18 ? 5.173 40.738 45.971 1.00 25.97 699 VAL B C 1
ATOM 1799 O O . VAL B 1 18 ? 5.790 41.565 46.654 1.00 21.75 699 VAL B O 1
ATOM 1803 N N . LYS B 1 19 ? 3.885 40.865 45.667 1.00 29.95 700 LYS B N 1
ATOM 1804 C CA . LYS B 1 19 ? 3.072 42.001 46.097 1.00 28.18 700 LYS B CA 1
ATOM 1805 C C . LYS B 1 19 ? 1.724 41.422 46.514 1.00 22.27 700 LYS B C 1
ATOM 1806 O O . LYS B 1 19 ? 0.876 41.140 45.663 1.00 25.10 700 LYS B O 1
ATOM 1812 N N . GLY B 1 20 ? 1.539 41.234 47.818 1.00 28.85 701 GLY B N 1
ATOM 1813 C CA . GLY B 1 20 ? 0.449 40.415 48.304 1.00 36.35 701 GLY B CA 1
ATOM 1814 C C . GLY B 1 20 ? 0.707 38.956 47.982 1.00 33.45 701 GLY B C 1
ATOM 1815 O O . GLY B 1 20 ? 1.744 38.410 48.372 1.00 37.00 701 GLY B O 1
ATOM 1816 N N . ASN B 1 21 ? -0.225 38.312 47.273 1.00 39.13 702 ASN B N 1
ATOM 1817 C CA . ASN B 1 21 ? -0.010 36.975 46.729 1.00 31.57 702 ASN B CA 1
ATOM 1818 C C . ASN B 1 21 ? 0.198 37.002 45.217 1.00 32.35 702 ASN B C 1
ATOM 1819 O O . ASN B 1 21 ? 0.039 35.975 44.548 1.00 33.87 702 ASN B O 1
ATOM 1824 N N . GLN B 1 22 ? 0.554 38.161 44.672 1.00 25.05 703 GLN B N 1
ATOM 1825 C CA . GLN B 1 22 ? 0.720 38.356 43.239 1.00 24.58 703 GLN B CA 1
ATOM 1826 C C . GLN B 1 22 ? 2.202 38.303 42.900 1.00 31.46 703 GLN B C 1
ATOM 1827 O O . GLN B 1 22 ? 3.006 39.012 43.513 1.00 30.28 703 GLN B O 1
ATOM 1833 N N . VAL B 1 23 ? 2.561 37.469 41.930 1.00 22.73 704 VAL B N 1
ATOM 1834 C CA . VAL B 1 23 ? 3.936 37.383 41.450 1.00 21.13 704 VAL B CA 1
ATOM 1835 C C . VAL B 1 23 ? 4.061 38.180 40.163 1.00 21.34 704 VAL B C 1
ATOM 1836 O O . VAL B 1 23 ? 3.201 38.091 39.277 1.00 33.93 704 VAL B O 1
ATOM 1840 N N . LEU B 1 24 ? 5.130 38.962 40.062 1.00 20.60 705 LEU B N 1
ATOM 1841 C CA . LEU B 1 24 ? 5.531 39.619 38.823 1.00 24.95 705 LEU B CA 1
ATOM 1842 C C . LEU B 1 24 ? 6.965 39.193 38.541 1.00 22.19 705 LEU B C 1
ATOM 1843 O O . LEU B 1 24 ? 7.867 39.491 39.329 1.00 20.26 705 LEU B O 1
ATOM 1848 N N . SER B 1 25 ? 7.172 38.470 37.444 1.00 18.21 706 SER B N 1
ATOM 1849 C CA . SER B 1 25 ? 8.496 37.968 37.114 1.00 22.61 706 SER B CA 1
ATOM 1850 C C . SER B 1 25 ? 9.238 38.961 36.232 1.00 21.93 706 SER B C 1
ATOM 1851 O O . SER B 1 25 ? 8.651 39.588 35.345 1.00 24.71 706 SER B O 1
ATOM 1854 N N . GLY B 1 26 ? 10.532 39.109 36.494 1.00 22.79 707 GLY B N 1
ATOM 1855 C CA . GLY B 1 26 ? 11.388 39.893 35.629 1.00 15.92 707 GLY B CA 1
ATOM 1856 C C . GLY B 1 26 ? 12.758 39.261 35.550 1.00 14.14 707 GLY B C 1
ATOM 1857 O O . GLY B 1 26 ? 13.120 38.402 36.362 1.00 13.74 707 GLY B O 1
ATOM 1858 N N . THR B 1 27 ? 13.526 39.700 34.557 1.00 13.11 708 THR B N 1
ATOM 1859 C CA . THR B 1 27 ? 14.888 39.219 34.389 1.00 12.41 708 THR B CA 1
ATOM 1860 C C . THR B 1 27 ? 15.827 40.404 34.225 1.00 14.18 708 THR B C 1
ATOM 1861 O O . THR B 1 27 ? 15.429 41.494 33.805 1.00 11.95 708 THR B O 1
ATOM 1865 N N . GLY B 1 28 ? 17.083 40.171 34.578 1.00 10.85 709 GLY B N 1
ATOM 1866 C CA . GLY B 1 28 ? 18.119 41.164 34.402 1.00 10.55 709 GLY B CA 1
ATOM 1867 C C . GLY B 1 28 ? 19.438 40.489 34.087 1.00 15.47 709 GLY B C 1
ATOM 1868 O O . GLY B 1 28 ? 19.461 39.319 33.687 1.00 12.18 709 GLY B O 1
ATOM 1869 N N . SER B 1 29 ? 20.542 41.207 34.261 1.00 9.83 710 SER B N 1
ATOM 1870 C CA . SER B 1 29 ? 21.855 40.656 33.964 1.00 13.31 710 SER B CA 1
ATOM 1871 C C . SER B 1 29 ? 22.810 40.993 35.097 1.00 11.75 710 SER B C 1
ATOM 1872 O O . SER B 1 29 ? 22.579 41.923 35.873 1.00 9.74 710 SER B O 1
ATOM 1875 N N . ALA B 1 30 ? 23.896 40.220 35.182 1.00 10.33 711 ALA B N 1
ATOM 1876 C CA . ALA B 1 30 ? 24.913 40.410 36.206 1.00 9.25 711 ALA B CA 1
ATOM 1877 C C . ALA B 1 30 ? 26.191 39.697 35.774 1.00 11.91 711 ALA B C 1
ATOM 1878 O O . ALA B 1 30 ? 26.166 38.828 34.897 1.00 11.84 711 ALA B O 1
ATOM 1880 N N . THR B 1 31 ? 27.309 40.080 36.398 1.00 8.37 712 THR B N 1
ATOM 1881 C CA . THR B 1 31 ? 28.629 39.528 36.089 1.00 8.16 712 THR B CA 1
ATOM 1882 C C . THR B 1 31 ? 29.279 38.987 37.358 1.00 11.24 712 THR B C 1
ATOM 1883 O O . THR B 1 31 ? 29.289 39.667 38.388 1.00 11.65 712 THR B O 1
ATOM 1887 N N . PHE B 1 32 ? 29.830 37.774 37.289 1.00 9.63 713 PHE B N 1
ATOM 1888 C CA . PHE B 1 32 ? 30.627 37.259 38.399 1.00 8.38 713 PHE B CA 1
ATOM 1889 C C . PHE B 1 32 ? 31.976 37.971 38.413 1.00 12.16 713 PHE B C 1
ATOM 1890 O O . PHE B 1 32 ? 32.728 37.899 37.437 1.00 12.93 713 PHE B O 1
ATOM 1898 N N . ILE B 1 33 ? 32.273 38.678 39.506 1.00 9.60 714 ILE B N 1
ATOM 1899 C CA . ILE B 1 33 ? 33.563 39.341 39.672 1.00 9.68 714 ILE B CA 1
ATOM 1900 C C . ILE B 1 33 ? 34.356 38.778 40.836 1.00 15.06 714 ILE B C 1
ATOM 1901 O O . ILE B 1 33 ? 35.441 39.293 41.150 1.00 15.89 714 ILE B O 1
ATOM 1906 N N . ALA B 1 34 ? 33.854 37.727 41.469 1.00 10.31 715 ALA B N 1
ATOM 1907 C CA . ALA B 1 34 ? 34.540 36.969 42.504 1.00 14.89 715 ALA B CA 1
ATOM 1908 C C . ALA B 1 34 ? 33.922 35.584 42.483 1.00 9.55 715 ALA B C 1
ATOM 1909 O O . ALA B 1 34 ? 32.892 35.371 41.830 1.00 14.91 715 ALA B O 1
ATOM 1911 N N . PRO B 1 35 ? 34.530 34.608 43.163 1.00 11.75 716 PRO B N 1
ATOM 1912 C CA . PRO B 1 35 ? 33.910 33.270 43.183 1.00 12.68 716 PRO B CA 1
ATOM 1913 C C . PRO B 1 35 ? 32.465 33.272 43.676 1.00 14.03 716 PRO B C 1
ATOM 1914 O O . PRO B 1 35 ? 31.699 32.371 43.305 1.00 13.78 716 PRO B O 1
ATOM 1918 N N . ASN B 1 36 ? 32.061 34.266 44.481 1.00 12.05 717 ASN B N 1
ATOM 1919 C CA . ASN B 1 36 ? 30.721 34.300 45.065 1.00 14.72 717 ASN B CA 1
ATOM 1920 C C . ASN B 1 36 ? 30.159 35.721 45.140 1.00 10.89 717 ASN B C 1
ATOM 1921 O O . ASN B 1 36 ? 29.429 36.050 46.079 1.00 12.86 717 ASN B O 1
ATOM 1926 N N . VAL B 1 37 ? 30.479 36.570 44.168 1.00 12.21 718 VAL B N 1
ATOM 1927 C CA . VAL B 1 37 ? 30.049 37.967 44.182 1.00 9.62 718 VAL B CA 1
ATOM 1928 C C . VAL B 1 37 ? 29.616 38.361 42.780 1.00 11.39 718 VAL B C 1
ATOM 1929 O O . VAL B 1 37 ? 30.336 38.110 41.807 1.00 8.65 718 VAL B O 1
ATOM 1933 N N . LEU B 1 38 ? 28.447 38.987 42.674 1.00 8.64 719 LEU B N 1
ATOM 1934 C CA . LEU B 1 38 ? 27.905 39.439 41.402 1.00 8.78 719 LEU B CA 1
ATOM 1935 C C . LEU B 1 38 ? 27.832 40.957 41.377 1.00 7.38 719 LEU B C 1
ATOM 1936 O O . LEU B 1 38 ? 27.510 41.586 42.390 1.00 12.31 719 LEU B O 1
ATOM 1941 N N . LEU B 1 39 ? 28.121 41.535 40.217 1.00 7.28 720 LEU B N 1
ATOM 1942 C CA . LEU B 1 39 ? 27.971 42.967 39.976 1.00 9.69 720 LEU B CA 1
ATOM 1943 C C . LEU B 1 39 ? 26.784 43.191 39.047 1.00 10.92 720 LEU B C 1
ATOM 1944 O O . LEU B 1 39 ? 26.677 42.541 38.001 1.00 9.37 720 LEU B O 1
ATOM 1949 N N . THR B 1 40 ? 25.893 44.102 39.428 1.00 9.23 721 THR B N 1
ATOM 1950 C CA . THR B 1 40 ? 24.710 44.388 38.616 1.00 9.73 721 THR B CA 1
ATOM 1951 C C . THR B 1 40 ? 24.268 45.820 38.898 1.00 8.67 721 THR B C 1
ATOM 1952 O O . THR B 1 40 ? 24.968 46.579 39.576 1.00 8.58 721 THR B O 1
ATOM 1956 N N . VAL B 1 41 ? 23.097 46.194 38.366 1.00 10.24 722 VAL B N 1
ATOM 1957 C CA . VAL B 1 41 ? 22.524 47.517 38.604 1.00 13.97 722 VAL B CA 1
ATOM 1958 C C . VAL B 1 41 ? 21.511 47.420 39.733 1.00 9.24 722 VAL B C 1
ATOM 1959 O O . VAL B 1 41 ? 20.844 46.393 39.926 1.00 8.25 722 VAL B O 1
ATOM 1963 N N . ALA B 1 42 ? 21.400 48.515 40.492 1.00 9.06 723 ALA B N 1
ATOM 1964 C CA . ALA B 1 42 ? 20.452 48.566 41.595 1.00 10.04 723 ALA B CA 1
ATOM 1965 C C . ALA B 1 42 ? 19.014 48.450 41.111 1.00 12.28 723 ALA B C 1
ATOM 1966 O O . ALA B 1 42 ? 18.165 47.918 41.833 1.00 14.29 723 ALA B O 1
ATOM 1968 N N . HIS B 1 43 ? 18.715 48.927 39.900 1.00 14.56 724 HIS B N 1
ATOM 1969 C CA . 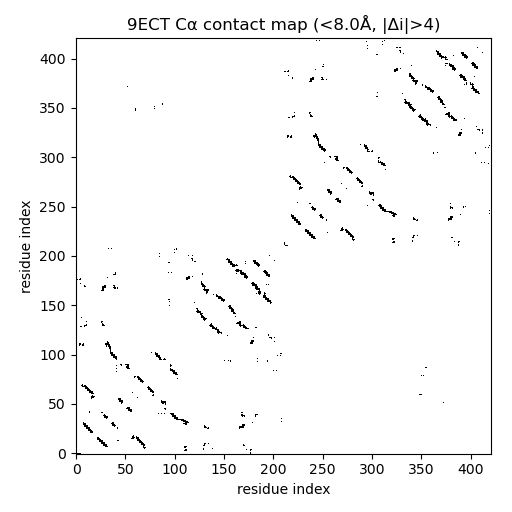HIS B 1 43 ? 17.320 48.995 39.484 1.00 13.49 724 HIS B CA 1
ATOM 1970 C C . HIS B 1 43 ? 16.758 47.643 39.070 1.00 14.92 724 HIS B C 1
ATOM 1971 O O . HIS B 1 43 ? 15.558 47.551 38.781 1.00 15.04 724 HIS B O 1
ATOM 1978 N N . ASN B 1 44 ? 17.573 46.584 39.075 1.00 15.90 725 ASN B N 1
ATOM 1979 C CA . ASN B 1 44 ? 17.012 45.245 38.995 1.00 19.50 725 ASN B CA 1
ATOM 1980 C C . ASN B 1 44 ? 16.228 44.880 40.252 1.00 18.16 725 ASN B C 1
ATOM 1981 O O . ASN B 1 44 ? 15.424 43.939 40.215 1.00 12.77 725 ASN B O 1
ATOM 1986 N N . PHE B 1 45 ? 16.400 45.629 41.344 1.00 13.09 726 PHE B N 1
ATOM 1987 C CA . PHE B 1 45 ? 15.773 45.256 42.602 1.00 12.09 726 PHE B CA 1
ATOM 1988 C C . PHE B 1 45 ? 14.972 46.384 43.254 1.00 10.85 726 PHE B C 1
ATOM 1989 O O . PHE B 1 45 ? 14.030 46.105 44.004 1.00 13.23 726 PHE B O 1
ATOM 1997 N N . ILE B 1 46 ? 15.319 47.650 42.998 1.00 11.73 727 ILE B N 1
ATOM 1998 C CA . ILE B 1 46 ? 14.678 48.752 43.706 1.00 17.23 727 ILE B CA 1
ATOM 1999 C C . ILE B 1 46 ? 14.144 49.798 42.738 1.00 19.94 727 ILE B C 1
ATOM 2000 O O . ILE B 1 46 ? 14.654 49.980 41.629 1.00 16.88 727 ILE B O 1
ATOM 2005 N N . ASN B 1 47 ? 13.106 50.498 43.186 1.00 13.94 728 ASN B N 1
ATOM 2006 C CA . ASN B 1 47 ? 12.497 51.618 42.483 1.00 19.99 728 ASN B CA 1
ATOM 2007 C C . ASN B 1 47 ? 12.481 52.830 43.401 1.00 12.23 728 ASN B C 1
ATOM 2008 O O . ASN B 1 47 ? 12.800 52.742 44.588 1.00 13.75 728 ASN B O 1
ATOM 2013 N N . ASN B 1 48 ? 12.082 53.973 42.857 1.00 14.92 729 ASN B N 1
ATOM 2014 C CA . ASN B 1 48 ? 11.901 55.143 43.700 1.00 14.02 729 ASN B CA 1
ATOM 2015 C C . ASN B 1 48 ? 10.644 54.989 44.554 1.00 16.65 729 ASN B C 1
ATOM 2016 O O . ASN B 1 48 ? 9.590 54.563 44.072 1.00 14.48 729 ASN B O 1
ATOM 2021 N N . SER B 1 49 ? 10.765 55.337 45.833 1.00 19.15 730 SER B N 1
ATOM 2022 C CA . SER B 1 49 ? 9.624 55.324 46.736 1.00 18.21 730 SER B CA 1
ATOM 2023 C C . SER B 1 49 ? 8.595 56.372 46.317 1.00 18.47 730 SER B C 1
ATOM 2024 O O . SER B 1 49 ? 8.869 57.268 45.513 1.00 16.26 730 SER B O 1
ATOM 2027 N N . ALA B 1 50 ? 7.394 56.255 46.893 1.00 18.83 731 ALA B N 1
ATOM 2028 C CA . ALA B 1 50 ? 6.292 57.137 46.515 1.00 18.05 731 ALA B CA 1
ATOM 2029 C C . ALA B 1 50 ? 6.661 58.605 46.692 1.00 18.55 731 ALA B C 1
ATOM 2030 O O . ALA B 1 50 ? 6.303 59.444 45.857 1.00 19.12 731 ALA B O 1
ATOM 2032 N N . ASP B 1 51 ? 7.365 58.937 47.773 1.00 18.89 732 ASP B N 1
ATOM 2033 C CA . ASP B 1 51 ? 7.761 60.313 48.037 1.00 19.17 732 ASP B CA 1
ATOM 2034 C C . ASP B 1 51 ? 9.148 60.652 47.494 1.00 18.47 732 ASP B C 1
ATOM 2035 O O . ASP B 1 51 ? 9.641 61.758 47.746 1.00 19.07 732 ASP B O 1
ATOM 2040 N N . ASN B 1 52 ? 9.777 59.733 46.761 1.00 17.38 733 ASN B N 1
ATOM 2041 C CA . ASN B 1 52 ? 11.059 59.932 46.087 1.00 16.78 733 ASN B CA 1
ATOM 2042 C C . ASN B 1 52 ? 12.217 60.138 47.061 1.00 18.07 733 ASN B C 1
ATOM 2043 O O . ASN B 1 52 ? 13.304 60.546 46.643 1.00 16.49 733 ASN B O 1
ATOM 2048 N N . SER B 1 53 ? 12.021 59.849 48.350 1.00 16.93 734 SER B N 1
ATOM 2049 C CA . SER B 1 53 ? 13.054 60.105 49.345 1.00 17.45 734 SER B CA 1
ATOM 2050 C C . SER B 1 53 ? 14.127 59.024 49.377 1.00 18.11 734 SER B C 1
ATOM 2051 O O . SER B 1 53 ? 15.225 59.266 49.893 1.00 17.93 734 SER B O 1
ATOM 2054 N N . THR B 1 54 ? 13.846 57.845 48.836 1.00 17.16 735 THR B N 1
ATOM 2055 C CA . THR B 1 54 ? 14.782 56.740 48.944 1.00 14.40 735 THR B CA 1
ATOM 2056 C C . THR B 1 54 ? 14.444 55.709 47.883 1.00 17.84 735 THR B C 1
ATOM 2057 O O . THR B 1 54 ? 13.328 55.677 47.354 1.00 13.73 735 THR B O 1
ATOM 2061 N N . GLY B 1 55 ? 15.436 54.880 47.567 1.00 17.76 736 GLY B N 1
ATOM 2062 C CA . GLY B 1 55 ? 15.153 53.647 46.868 1.00 18.08 736 GLY B CA 1
ATOM 2063 C C . GLY B 1 55 ? 14.408 52.680 47.769 1.00 13.64 736 GLY B C 1
ATOM 2064 O O . GLY B 1 55 ? 14.547 52.696 48.991 1.00 16.73 736 GLY B O 1
ATOM 2065 N N . GLU B 1 56 ? 13.588 51.840 47.147 1.00 15.34 737 GLU B N 1
ATOM 2066 C CA . GLU B 1 56 ? 12.714 50.922 47.863 1.00 12.69 737 GLU B CA 1
ATOM 2067 C C . GLU B 1 56 ? 12.596 49.649 47.038 1.00 12.04 737 GLU B C 1
ATOM 2068 O O . GLU B 1 56 ? 12.562 49.712 45.808 1.00 14.13 737 GLU B O 1
ATOM 2074 N N . PHE B 1 57 ? 12.529 48.499 47.713 1.00 13.03 738 PHE B N 1
ATOM 2075 C CA . PHE B 1 57 ? 12.484 47.219 47.008 1.00 17.18 738 PHE B CA 1
ATOM 2076 C C . PHE B 1 57 ? 11.191 47.069 46.209 1.00 12.87 738 PHE B C 1
ATOM 2077 O O . PHE B 1 57 ? 10.098 47.389 46.692 1.00 16.77 738 PHE B O 1
ATOM 2085 N N . ILE B 1 58 ? 11.330 46.612 44.964 1.00 12.00 739 ILE B N 1
ATOM 2086 C CA . ILE B 1 58 ? 10.182 46.189 44.179 1.00 17.54 739 ILE B CA 1
ATOM 2087 C C . ILE B 1 58 ? 9.602 44.937 44.817 1.00 15.34 739 ILE B C 1
ATOM 2088 O O . ILE B 1 58 ? 10.330 43.989 45.135 1.00 14.80 739 ILE B O 1
ATOM 2093 N N . GLY B 1 59 ? 8.295 44.938 45.038 1.00 20.38 740 GLY B N 1
ATOM 2094 C CA . GLY B 1 59 ? 7.687 43.832 45.749 1.00 19.85 740 GLY B CA 1
ATOM 2095 C C . GLY B 1 59 ? 7.936 43.902 47.247 1.00 18.76 740 GLY B C 1
ATOM 2096 O O . GLY B 1 59 ? 8.255 44.949 47.817 1.00 32.33 740 GLY B O 1
ATOM 2097 N N . ASP B 1 60 ? 7.782 42.754 47.889 1.00 21.72 741 ASP B N 1
ATOM 2098 C CA . ASP B 1 60 ? 7.947 42.614 49.332 1.00 21.61 741 ASP B CA 1
ATOM 2099 C C . ASP B 1 60 ? 9.274 41.898 49.565 1.00 24.20 741 ASP B C 1
ATOM 2100 O O . ASP B 1 60 ? 9.412 40.717 49.230 1.00 24.72 741 ASP B O 1
ATOM 2105 N N . LYS B 1 61 ? 10.252 42.610 50.137 1.00 22.68 742 LYS B N 1
ATOM 2106 C CA . LYS B 1 61 ? 11.608 42.067 50.217 1.00 25.82 742 LYS B CA 1
ATOM 2107 C C . LYS B 1 61 ? 11.699 40.823 51.091 1.00 29.08 742 LYS B C 1
ATOM 2108 O O . LYS B 1 61 ? 12.680 40.079 50.987 1.00 31.41 742 LYS B O 1
ATOM 2114 N N . SER B 1 62 ? 10.718 40.579 51.957 1.00 31.04 743 SER B N 1
ATOM 2115 C CA . SER B 1 62 ? 10.732 39.346 52.729 1.00 31.39 743 SER B CA 1
ATOM 2116 C C . SER B 1 62 ? 10.118 38.181 51.968 1.00 30.59 743 SER B C 1
ATOM 2117 O O . SER B 1 62 ? 10.317 37.028 52.365 1.00 44.98 743 SER B O 1
ATOM 2120 N N . LYS B 1 63 ? 9.386 38.455 50.882 1.00 24.01 744 LYS B N 1
ATOM 2121 C CA . LYS B 1 63 ? 8.770 37.418 50.065 1.00 24.75 744 LYS B CA 1
ATOM 2122 C C . LYS B 1 63 ? 9.421 37.245 48.700 1.00 20.69 744 LYS B C 1
ATOM 2123 O O . LYS B 1 63 ? 9.299 36.162 48.116 1.00 19.95 744 LYS B O 1
ATOM 2129 N N . ASN B 1 64 ? 10.090 38.274 48.180 1.00 15.94 745 ASN B N 1
ATOM 2130 C CA . ASN B 1 64 ? 10.783 38.173 46.898 1.00 14.90 745 ASN B CA 1
ATOM 2131 C C . ASN B 1 64 ? 11.830 37.067 46.932 1.00 17.72 745 ASN B C 1
ATOM 2132 O O . ASN B 1 64 ? 12.489 36.840 47.949 1.00 19.47 745 ASN B O 1
ATOM 2137 N N . THR B 1 65 ? 11.996 36.395 45.799 1.00 18.84 746 THR B N 1
ATOM 2138 C CA . THR B 1 65 ? 13.066 35.427 45.615 1.00 16.66 746 THR B CA 1
ATOM 2139 C C . THR B 1 65 ? 13.806 35.733 44.325 1.00 18.52 746 THR B C 1
ATOM 2140 O O . THR B 1 65 ? 13.216 36.196 43.345 1.00 13.09 746 THR B O 1
ATOM 2144 N N . TYR B 1 66 ? 15.109 35.486 44.337 1.00 16.63 747 TYR B N 1
ATOM 2145 C CA . TYR B 1 66 ? 15.953 35.787 43.199 1.00 16.18 747 TYR B CA 1
ATOM 2146 C C . TYR B 1 66 ? 16.853 34.595 42.911 1.00 14.34 747 TYR B C 1
ATOM 2147 O O . TYR B 1 66 ? 17.133 33.764 43.781 1.00 15.01 747 TYR B O 1
ATOM 2156 N N . GLU B 1 67 ? 17.305 34.528 41.666 1.00 12.49 748 GLU B N 1
ATOM 2157 C CA . GLU B 1 67 ? 18.128 33.431 41.197 1.00 13.89 748 GLU B CA 1
ATOM 2158 C C . GLU B 1 67 ? 19.084 33.969 40.146 1.00 18.42 748 GLU B C 1
ATOM 2159 O O . GLU B 1 67 ? 18.740 34.891 39.402 1.00 16.95 748 GLU B O 1
ATOM 2165 N N . TRP B 1 68 ? 20.292 33.420 40.122 1.00 12.40 749 TRP B N 1
ATOM 2166 C CA . TRP B 1 68 ? 21.246 33.647 39.051 1.00 11.51 749 TRP B CA 1
ATOM 2167 C C . TRP B 1 68 ? 21.435 32.357 38.266 1.00 13.97 749 TRP B C 1
ATOM 2168 O O . TRP B 1 68 ? 21.245 31.263 38.795 1.00 11.23 749 TRP B O 1
ATOM 2179 N N . GLN B 1 69 ? 21.844 32.502 37.004 1.00 15.03 750 GLN B N 1
ATOM 2180 C CA . GLN B 1 69 ? 22.064 31.375 36.104 1.00 15.26 750 GLN B CA 1
ATOM 2181 C C . GLN B 1 69 ? 23.169 31.730 35.121 1.00 12.94 750 GLN B C 1
ATOM 2182 O O . GLN B 1 69 ? 23.116 32.792 34.496 1.00 10.79 750 GLN B O 1
ATOM 2188 N N . THR B 1 70 ? 24.156 30.850 34.984 1.00 11.75 751 THR B N 1
ATOM 2189 C CA . THR B 1 70 ? 25.302 31.077 34.110 1.00 11.21 751 THR B CA 1
ATOM 2190 C C . THR B 1 70 ? 25.259 30.170 32.875 1.00 12.58 751 THR B C 1
ATOM 2191 O O . THR B 1 70 ? 24.515 29.180 32.838 1.00 13.05 751 THR B O 1
ATOM 2195 N N . PRO B 1 71 ? 26.033 30.497 31.830 1.00 12.43 752 PRO B N 1
ATOM 2196 C CA . PRO B 1 71 ? 25.960 29.708 30.588 1.00 14.07 752 PRO B CA 1
ATOM 2197 C C . PRO B 1 71 ? 26.336 28.241 30.752 1.00 19.95 752 PRO B C 1
ATOM 2198 O O . PRO B 1 71 ? 25.848 27.404 29.980 1.00 17.00 752 PRO B O 1
ATOM 2202 N N . ASP B 1 72 ? 27.184 27.898 31.722 1.00 15.26 753 ASP B N 1
ATOM 2203 C CA . ASP B 1 72 ? 27.484 26.485 31.957 1.00 16.53 753 ASP B CA 1
ATOM 2204 C C . ASP B 1 72 ? 26.316 25.718 32.564 1.00 15.12 753 ASP B C 1
ATOM 2205 O O . ASP B 1 72 ? 26.446 24.511 32.803 1.00 16.29 753 ASP B O 1
ATOM 2210 N N . GLY B 1 73 ? 25.191 26.374 32.828 1.00 18.52 754 GLY B N 1
ATOM 2211 C CA . GLY B 1 73 ? 24.022 25.719 33.366 1.00 19.05 754 GLY B CA 1
ATOM 2212 C C . GLY B 1 73 ? 23.883 25.793 34.872 1.00 22.53 754 GLY B C 1
ATOM 2213 O O . GLY B 1 73 ? 22.830 25.403 35.396 1.00 25.60 754 GLY B O 1
ATOM 2214 N N . GLN B 1 74 ? 24.900 26.281 35.579 1.00 15.15 755 GLN B N 1
ATOM 2215 C CA . GLN B 1 74 ? 24.819 26.378 37.028 1.00 18.13 755 GLN B CA 1
ATOM 2216 C C . GLN B 1 74 ? 23.860 27.496 37.428 1.00 17.93 755 GLN B C 1
ATOM 2217 O O . GLN B 1 74 ? 23.734 28.513 36.741 1.00 13.43 755 GLN B O 1
ATOM 2223 N N . LYS B 1 75 ? 23.169 27.293 38.546 1.00 16.28 756 LYS B N 1
ATOM 2224 C CA . LYS B 1 75 ?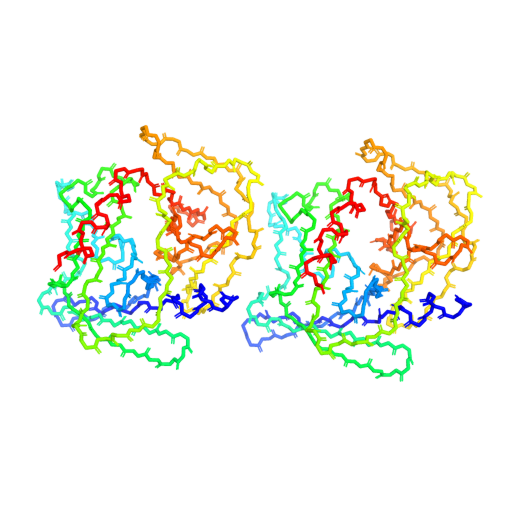 22.267 28.313 39.058 1.00 21.31 756 LYS B CA 1
ATOM 2225 C C . LYS B 1 75 ? 22.319 28.305 40.579 1.00 24.27 756 LYS B C 1
ATOM 2226 O O . LYS B 1 75 ? 22.771 27.342 41.200 1.00 17.89 756 LYS B O 1
ATOM 2232 N N . GLY B 1 76 ? 21.862 29.404 41.171 1.00 12.72 757 GLY B N 1
ATOM 2233 C CA . GLY B 1 76 ? 21.777 29.510 42.616 1.00 17.08 757 GLY B CA 1
ATOM 2234 C C . GLY B 1 76 ? 20.815 30.614 42.986 1.00 19.74 757 GLY B C 1
ATOM 2235 O O . GLY B 1 76 ? 20.453 31.449 42.151 1.00 14.99 757 GLY B O 1
ATOM 2236 N N . SER B 1 77 ? 20.393 30.607 44.248 1.00 22.31 758 SER B N 1
ATOM 2237 C CA . SER B 1 77 ? 19.427 31.572 44.758 1.00 15.52 758 SER B CA 1
ATOM 2238 C C . SER B 1 77 ? 20.095 32.578 45.688 1.00 18.21 758 SER B C 1
ATOM 2239 O O . SER B 1 77 ? 21.197 32.356 46.198 1.00 14.89 758 SER B O 1
ATOM 2242 N N . PHE B 1 78 ? 19.402 33.700 45.891 1.00 14.54 759 PHE B N 1
ATOM 2243 C CA . PHE B 1 78 ? 19.760 34.686 46.904 1.00 13.74 759 PHE B CA 1
ATOM 2244 C C . PHE B 1 78 ? 18.506 35.474 47.264 1.00 18.09 759 PHE B C 1
ATOM 2245 O O . PHE B 1 78 ? 17.476 35.387 46.591 1.00 12.54 759 PHE B O 1
ATOM 2253 N N . THR B 1 79 ? 18.590 36.222 48.356 1.00 17.90 760 THR B N 1
ATOM 2254 C CA . THR B 1 79 ? 17.472 37.033 48.816 1.00 18.25 760 THR B CA 1
ATOM 2255 C C . THR B 1 79 ? 17.908 38.490 48.908 1.00 16.62 760 THR B C 1
ATOM 2256 O O . THR B 1 79 ? 19.044 38.846 48.583 1.00 15.11 760 THR B O 1
ATOM 2260 N N . SER B 1 80 ? 16.985 39.342 49.360 1.00 19.77 761 SER B N 1
ATOM 2261 C CA . SER B 1 80 ? 17.294 40.764 49.454 1.00 19.70 761 SER B CA 1
ATOM 2262 C C . SER B 1 80 ? 18.427 41.025 50.442 1.00 15.39 761 SER B C 1
ATOM 2263 O O . SER B 1 80 ? 19.189 41.990 50.278 1.00 11.17 761 SER B O 1
ATOM 2266 N N . GLU B 1 81 ? 18.580 40.154 51.445 1.00 14.31 762 GLU B N 1
ATOM 2267 C CA . GLU B 1 81 ? 19.638 40.304 52.440 1.00 16.45 762 GLU B CA 1
ATOM 2268 C C . GLU B 1 81 ? 21.032 40.191 51.845 1.00 16.17 762 GLU B C 1
ATOM 2269 O O . GLU B 1 81 ? 21.999 40.610 52.489 1.00 20.08 762 GLU B O 1
ATOM 2275 N N . ASP B 1 82 ? 21.161 39.604 50.657 1.00 17.24 763 ASP B N 1
ATOM 2276 C CA . ASP B 1 82 ? 22.451 39.401 50.011 1.00 13.21 763 ASP B CA 1
ATOM 2277 C C . ASP B 1 82 ? 22.826 40.535 49.074 1.00 17.04 763 ASP B C 1
ATOM 2278 O O . ASP B 1 82 ? 23.892 40.472 48.453 1.00 11.24 763 ASP B O 1
ATOM 2283 N N . ILE B 1 83 ? 21.979 41.556 48.947 1.00 11.12 764 ILE B N 1
ATOM 2284 C CA . ILE B 1 83 ? 22.174 42.627 47.977 1.00 16.33 764 ILE B CA 1
ATOM 2285 C C . ILE B 1 83 ? 22.684 43.861 48.701 1.00 15.18 764 ILE B C 1
ATOM 2286 O O . ILE B 1 83 ? 22.130 44.266 49.732 1.00 12.78 764 ILE B O 1
ATOM 2291 N N . HIS B 1 84 ? 23.745 44.453 48.166 1.00 14.41 765 HIS B N 1
ATOM 2292 C CA . HIS B 1 84 ? 24.381 45.626 48.748 1.00 16.43 765 HIS B CA 1
ATOM 2293 C C . HIS B 1 84 ? 24.326 46.745 47.727 1.00 14.08 765 HIS B C 1
ATOM 2294 O O . HIS B 1 84 ? 24.913 46.633 46.645 1.00 15.90 765 HIS B O 1
ATOM 2301 N N . PHE B 1 85 ? 23.614 47.815 48.063 1.00 14.22 766 PHE B N 1
ATOM 2302 C CA . PHE B 1 85 ? 23.432 48.921 47.144 1.00 15.07 76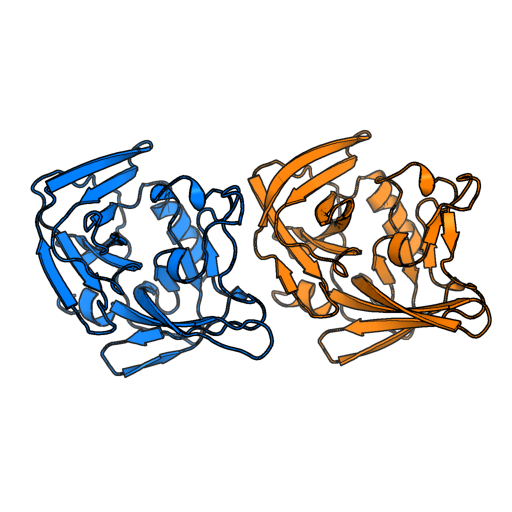6 PHE B CA 1
ATOM 2303 C C . PHE B 1 85 ? 24.511 49.967 47.377 1.00 13.91 766 PHE B C 1
ATOM 2304 O O . PHE B 1 85 ? 24.889 50.248 48.519 1.00 13.85 766 PHE B O 1
ATOM 2312 N N . TYR B 1 86 ? 25.030 50.513 46.279 1.00 13.56 767 TYR B N 1
ATOM 2313 C CA . TYR B 1 86 ? 26.028 51.574 46.386 1.00 18.48 767 TYR B CA 1
ATOM 2314 C C . TYR B 1 86 ? 25.498 52.727 47.233 1.00 14.02 767 TYR B C 1
ATOM 2315 O O . TYR B 1 86 ? 26.185 53.224 48.131 1.00 12.11 767 TYR B O 1
ATOM 2324 N N . ASN B 1 87 ? 24.250 53.132 46.993 1.00 17.40 768 ASN B N 1
ATOM 2325 C CA . ASN B 1 87 ? 23.653 54.215 47.770 1.00 11.96 768 ASN B CA 1
ATOM 2326 C C . ASN B 1 87 ? 22.135 54.102 47.589 1.00 13.69 768 ASN B C 1
ATOM 2327 O O . ASN B 1 87 ? 21.563 54.748 46.712 1.00 15.17 768 ASN B O 1
ATOM 2332 N N . LYS B 1 88 ? 21.507 53.266 48.422 1.00 16.20 769 LYS B N 1
ATOM 2333 C CA . LYS B 1 88 ? 20.069 53.043 48.299 1.00 15.80 769 LYS B CA 1
ATOM 2334 C C . LYS B 1 88 ? 19.280 54.309 48.596 1.00 14.11 769 LYS B C 1
ATOM 2335 O O . LYS B 1 88 ? 18.253 54.570 47.961 1.00 16.18 769 LYS B O 1
ATOM 2341 N N . LYS B 1 89 ? 19.732 55.089 49.579 1.00 18.52 770 LYS B N 1
ATOM 2342 C CA . LYS B 1 89 ? 19.019 56.307 49.952 1.00 17.04 770 LYS B CA 1
ATOM 2343 C C . LYS B 1 89 ? 19.021 57.322 48.818 1.00 21.57 770 LYS B C 1
ATOM 2344 O O . LYS B 1 89 ? 18.001 57.973 48.552 1.00 21.02 770 LYS B O 1
ATOM 2350 N N . ASP B 1 90 ? 20.155 57.477 48.139 1.00 17.68 771 ASP B N 1
ATOM 2351 C CA . ASP B 1 90 ? 20.276 58.442 47.055 1.00 16.42 771 ASP B CA 1
ATOM 2352 C C . ASP B 1 90 ? 19.991 57.828 45.696 1.00 19.26 771 ASP B C 1
ATOM 2353 O O . ASP B 1 90 ? 20.209 58.487 44.673 1.00 16.21 771 ASP B O 1
ATOM 2358 N N . TYR B 1 91 ? 19.509 56.586 45.665 1.00 17.67 772 TYR B N 1
ATOM 2359 C CA . TYR B 1 91 ? 19.128 55.961 44.402 1.00 16.92 772 TYR B CA 1
ATOM 2360 C C . TYR B 1 91 ? 18.222 56.830 43.534 1.00 19.09 772 TYR B C 1
ATOM 2361 O O . TYR B 1 91 ? 18.428 56.839 42.308 1.00 15.78 772 TYR B O 1
ATOM 2370 N N . PRO B 1 92 ? 17.232 57.567 44.064 1.00 16.11 773 PRO B N 1
ATOM 2371 C CA . PRO B 1 92 ? 16.407 58.416 43.185 1.00 21.89 773 PRO B CA 1
ATOM 2372 C C . PRO B 1 92 ? 17.171 59.538 42.501 1.00 25.65 773 PRO B C 1
ATOM 2373 O O . PRO B 1 92 ? 16.678 60.072 41.497 1.00 18.67 773 PRO B O 1
ATOM 2377 N N . LYS B 1 93 ? 18.348 59.922 43.010 1.00 23.30 774 LYS B N 1
ATOM 2378 C CA . LYS B 1 93 ? 19.055 61.074 42.459 1.00 18.37 774 LYS B CA 1
ATOM 2379 C C . LYS B 1 93 ? 19.652 60.789 41.084 1.00 31.58 774 LYS B C 1
ATOM 2380 O O . LYS B 1 93 ? 19.951 61.736 40.350 1.00 38.96 774 LYS B O 1
ATOM 2386 N N . GLY B 1 94 ? 19.846 59.521 40.720 1.00 28.32 775 GLY B N 1
ATOM 2387 C CA . GLY B 1 94 ? 19.957 59.191 39.318 1.00 29.13 775 GLY B CA 1
ATOM 2388 C C . GLY B 1 94 ? 21.057 58.192 39.017 1.00 25.21 775 GLY B C 1
ATOM 2389 O O . GLY B 1 94 ? 21.525 57.453 39.883 1.00 20.19 775 GLY B O 1
ATOM 2390 N N . PHE B 1 95 ? 21.423 58.204 37.737 1.00 18.71 776 PHE B N 1
ATOM 2391 C CA . PHE B 1 95 ? 22.413 57.369 37.065 1.00 24.97 776 PHE B CA 1
ATOM 2392 C C . PHE B 1 95 ? 23.569 56.879 37.939 1.00 26.25 776 PHE B C 1
ATOM 2393 O O . PHE B 1 95 ? 23.861 55.677 37.967 1.00 25.72 776 PHE B O 1
ATOM 2401 N N . ILE B 1 96 ? 24.234 57.791 38.654 1.00 18.18 777 ILE B N 1
ATOM 2402 C CA . ILE B 1 96 ? 25.495 57.436 39.299 1.00 25.50 777 ILE B CA 1
ATOM 2403 C C . ILE B 1 96 ? 25.320 56.459 40.455 1.00 27.45 777 ILE B C 1
ATOM 2404 O O . ILE B 1 96 ? 26.299 55.831 40.875 1.00 23.97 777 ILE B O 1
ATOM 2409 N N . TYR B 1 97 ? 24.109 56.305 40.986 1.00 18.19 778 TYR B N 1
ATOM 2410 C CA . TYR B 1 97 ? 23.880 55.423 42.123 1.00 19.91 778 TYR B CA 1
ATOM 2411 C C . TYR B 1 97 ? 23.238 54.096 41.732 1.00 18.12 778 TYR B C 1
ATOM 2412 O O . TYR B 1 97 ? 22.876 53.310 42.614 1.00 18.64 778 TYR B O 1
ATOM 2421 N N . ASP B 1 98 ? 23.108 53.811 40.436 1.00 12.56 779 ASP B N 1
ATOM 2422 C CA . ASP B 1 98 ? 22.382 52.625 39.989 1.00 18.22 779 ASP B CA 1
ATOM 2423 C C . ASP B 1 98 ? 23.362 51.456 39.912 1.00 12.02 779 ASP B C 1
ATOM 2424 O O . ASP B 1 98 ? 23.808 51.034 38.845 1.00 13.80 779 ASP B O 1
ATOM 2429 N N . LEU B 1 99 ? 23.669 50.902 41.079 1.00 11.04 780 LEU B N 1
ATOM 2430 C CA . LEU B 1 99 ? 24.815 50.015 41.187 1.00 11.07 780 LEU B CA 1
ATOM 2431 C C . LEU B 1 99 ? 24.674 49.164 42.437 1.00 9.27 780 LEU B C 1
ATOM 2432 O O . LEU B 1 99 ? 24.413 49.696 43.521 1.00 13.62 780 LEU B O 1
ATOM 2437 N N . ALA B 1 100 ? 24.861 47.853 42.292 1.00 8.01 781 ALA B N 1
ATOM 2438 C CA . ALA B 1 100 ? 24.671 46.956 43.420 1.00 12.09 781 ALA B CA 1
ATOM 2439 C C . ALA B 1 100 ? 25.618 45.766 43.317 1.00 8.78 781 ALA B C 1
ATOM 2440 O O . ALA B 1 100 ? 26.088 45.401 42.236 1.00 11.00 781 ALA B O 1
ATOM 2442 N N . VAL B 1 101 ? 25.886 45.159 44.466 1.00 7.91 782 VAL B N 1
ATOM 2443 C CA . VAL B 1 101 ? 26.726 43.971 44.552 1.00 13.41 782 VAL B CA 1
ATOM 2444 C C . VAL B 1 101 ? 25.970 42.912 45.343 1.00 15.24 782 VAL B C 1
ATOM 2445 O O . VAL B 1 101 ? 25.357 43.222 46.371 1.00 16.47 782 VAL B O 1
ATOM 2449 N N . ILE B 1 102 ? 25.999 41.669 44.854 1.00 10.66 783 ILE B N 1
ATOM 2450 C CA . ILE B 1 102 ? 25.315 40.539 45.476 1.00 12.87 783 ILE B CA 1
ATOM 2451 C C . ILE B 1 102 ? 26.372 39.583 46.011 1.00 12.35 783 ILE B C 1
ATOM 2452 O O . ILE B 1 102 ? 27.199 39.074 45.246 1.00 11.07 783 ILE B O 1
ATOM 2457 N N . THR B 1 103 ? 26.332 39.313 47.311 1.00 11.91 784 THR B N 1
ATOM 2458 C CA . THR B 1 103 ? 27.275 38.402 47.943 1.00 15.24 784 THR B CA 1
ATOM 2459 C C . THR B 1 103 ? 26.600 37.049 48.159 1.00 17.75 784 THR B C 1
ATOM 2460 O O . THR B 1 103 ? 25.581 36.961 48.854 1.00 16.17 784 THR B O 1
ATOM 2464 N N . LEU B 1 104 ? 27.161 36.006 47.554 1.00 14.20 785 LEU B N 1
ATOM 2465 C CA . LEU B 1 104 ? 26.620 34.651 47.574 1.00 16.82 785 LEU B CA 1
ATOM 2466 C C . LEU B 1 104 ? 27.322 33.797 48.629 1.00 16.29 785 LEU B C 1
ATOM 2467 O O . LEU B 1 104 ? 28.367 34.179 49.166 1.00 17.39 785 LEU B O 1
ATOM 2472 N N . PRO B 1 105 ? 26.774 32.616 48.954 1.00 20.83 786 PRO B N 1
ATOM 2473 C CA . PRO B 1 105 ? 27.411 31.774 49.972 1.00 19.64 786 PRO B CA 1
ATOM 2474 C C . PRO B 1 105 ? 28.847 31.427 49.617 1.00 16.16 786 PRO B C 1
ATOM 2475 O O . PRO B 1 105 ? 29.225 31.349 48.444 1.00 17.81 786 PRO B O 1
ATOM 2479 N N . GLN B 1 106 ? 29.644 31.211 50.664 1.00 18.63 787 GLN B N 1
ATOM 2480 C CA . GLN B 1 106 ? 31.050 30.851 50.499 1.00 23.72 787 GLN B CA 1
ATOM 2481 C C . GLN B 1 106 ? 31.247 29.577 49.678 1.00 24.25 787 GLN B C 1
ATOM 2482 O O . GLN B 1 106 ? 32.345 29.357 49.154 1.00 26.50 787 GLN B O 1
ATOM 2488 N N . SER B 1 107 ? 30.219 28.741 49.550 1.00 20.23 788 SER B N 1
ATOM 2489 C CA . SER B 1 107 ? 30.308 27.492 48.806 1.00 19.09 788 SER B CA 1
ATOM 2490 C C . SER B 1 107 ? 30.168 27.672 47.299 1.00 24.61 788 SER B C 1
ATOM 2491 O O . SER B 1 107 ? 30.248 26.679 46.573 1.00 21.44 788 SER B O 1
ATOM 2494 N N . THR B 1 108 ? 29.958 28.895 46.808 1.00 19.50 789 THR B N 1
ATOM 2495 C CA . THR B 1 108 ? 29.742 29.091 45.375 1.00 20.76 789 THR B CA 1
ATOM 2496 C C . THR B 1 108 ? 30.968 28.676 44.563 1.00 19.02 789 THR B C 1
ATOM 2497 O O . THR B 1 108 ? 30.888 27.785 43.710 1.00 28.67 789 THR B O 1
ATOM 2501 N N . ARG B 1 109 ? 32.110 29.323 44.809 1.00 16.04 790 ARG B N 1
ATOM 2502 C CA . ARG B 1 109 ? 33.420 28.878 44.302 1.00 19.60 790 ARG B CA 1
ATOM 2503 C C . ARG B 1 109 ? 33.497 28.855 42.772 1.00 21.72 790 ARG B C 1
ATOM 2504 O O . ARG B 1 109 ? 34.083 27.945 42.180 1.00 14.81 790 ARG B O 1
ATOM 2512 N N . ARG B 1 110 ? 32.939 29.862 42.111 1.00 17.46 791 ARG B N 1
ATOM 2513 C CA . ARG B 1 110 ? 32.897 29.810 40.653 1.00 15.81 791 ARG B CA 1
ATOM 2514 C C . ARG B 1 110 ? 34.103 30.497 40.021 1.00 11.29 791 ARG B C 1
ATOM 2515 O O . ARG B 1 110 ? 34.777 31.324 40.638 1.00 13.11 791 ARG B O 1
ATOM 2523 N N . GLN B 1 111 ? 34.369 30.139 38.766 1.00 11.01 792 GLN B N 1
ATOM 2524 C CA . GLN B 1 111 ? 35.230 30.974 37.940 1.00 12.38 792 GLN B CA 1
ATOM 2525 C C . GLN B 1 111 ? 34.558 32.325 37.720 1.00 13.50 792 GLN B C 1
ATOM 2526 O O . GLN B 1 111 ? 33.332 32.443 37.762 1.00 13.55 792 GLN B O 1
ATOM 2532 N N . HIS B 1 112 ? 35.357 33.359 37.484 1.00 11.62 793 HIS B N 1
ATOM 2533 C CA . HIS B 1 112 ? 34.773 34.688 37.380 1.00 9.68 793 HIS B CA 1
ATOM 2534 C C . HIS B 1 112 ? 35.663 35.571 36.519 1.00 11.95 793 HIS B C 1
ATOM 2535 O O . HIS B 1 112 ? 36.769 35.190 36.132 1.00 15.75 793 HIS B O 1
ATOM 2542 N N . ALA B 1 113 ? 35.156 36.763 36.213 1.00 11.16 794 ALA B N 1
ATOM 2543 C CA . ALA B 1 113 ? 35.942 37.797 35.562 1.00 11.47 794 ALA B CA 1
ATOM 2544 C C . ALA B 1 113 ? 36.576 38.707 36.612 1.00 13.41 794 ALA B C 1
ATOM 2545 O O . ALA B 1 113 ? 36.159 38.737 37.772 1.00 11.59 794 ALA B O 1
ATOM 2547 N N . ASN B 1 114 ? 37.601 39.451 36.196 1.00 17.82 795 ASN B N 1
ATOM 2548 C CA . ASN B 1 114 ? 38.289 40.392 37.073 1.00 17.02 795 ASN B CA 1
ATOM 2549 C C . ASN B 1 114 ? 37.740 41.802 36.896 1.00 15.59 795 ASN B C 1
ATOM 2550 O O . ASN B 1 114 ? 37.619 42.293 35.769 1.00 16.17 795 ASN B O 1
ATOM 2555 N N . LEU B 1 115 ? 37.436 42.452 38.012 1.00 15.46 796 LEU B N 1
ATOM 2556 C CA . LEU B 1 115 ? 37.164 43.881 37.989 1.00 14.54 796 LEU B CA 1
ATOM 2557 C C . LEU B 1 115 ? 38.446 44.645 37.673 1.00 16.89 796 LEU B C 1
ATOM 2558 O O . LEU B 1 115 ? 39.525 44.302 38.165 1.00 16.60 796 LEU B O 1
ATOM 2563 N N . VAL B 1 116 ? 38.326 45.675 36.830 1.00 14.39 797 VAL B N 1
ATOM 2564 C CA . VAL B 1 116 ? 39.500 46.429 36.409 1.00 17.14 797 VAL B CA 1
ATOM 2565 C C . VAL B 1 116 ? 40.189 47.020 37.629 1.00 16.00 797 VAL B C 1
ATOM 2566 O O . VAL B 1 116 ? 39.540 47.436 38.596 1.00 16.48 797 VAL B O 1
ATOM 2570 N N . GLU B 1 117 ? 41.525 47.025 37.602 1.00 17.41 798 GLU B N 1
ATOM 2571 C CA . GLU B 1 117 ? 42.282 47.422 38.785 1.00 26.11 798 GLU B CA 1
ATOM 2572 C C . GLU B 1 117 ? 42.187 48.924 39.017 1.00 28.73 798 GLU B C 1
ATOM 2573 O O . GLU B 1 117 ? 41.873 49.372 40.127 1.00 28.22 798 GLU B O 1
ATOM 2579 N N . ASN B 1 118 ? 42.454 49.722 37.988 1.00 26.95 799 ASN B N 1
ATOM 2580 C CA A ASN B 1 118 ? 42.365 51.171 38.079 0.70 28.05 799 ASN B CA 1
ATOM 2581 C CA B ASN B 1 118 ? 42.339 51.167 38.100 0.30 28.00 799 ASN B CA 1
ATOM 2582 C C . ASN B 1 118 ? 41.444 51.701 36.991 1.00 25.60 799 ASN B C 1
ATOM 2583 O O . ASN B 1 118 ? 41.290 51.089 35.930 1.00 24.64 799 ASN B O 1
ATOM 2592 N N . TYR B 1 119 ? 40.841 52.849 37.267 1.00 27.10 800 TYR B N 1
ATOM 2593 C CA . TYR B 1 119 ? 39.975 53.508 36.306 1.00 20.02 800 TYR B CA 1
ATOM 2594 C C . TYR B 1 119 ? 40.768 53.993 35.099 1.00 18.79 800 TYR B C 1
ATOM 2595 O O . TYR B 1 119 ? 41.851 54.573 35.235 1.00 28.36 800 TYR B O 1
ATOM 2604 N N . SER B 1 120 ? 40.225 53.740 33.911 1.00 14.69 801 SER B N 1
ATOM 2605 C CA A SER B 1 120 ? 40.762 54.280 32.668 0.70 19.09 801 SER B CA 1
ATOM 2606 C CA B SER B 1 120 ? 40.764 54.270 32.666 0.30 19.14 801 SER B CA 1
ATOM 2607 C C . SER B 1 120 ? 39.641 54.963 31.909 1.00 22.76 801 SER B C 1
ATOM 2608 O O . SER B 1 120 ? 38.572 54.374 31.704 1.00 22.39 801 SER B O 1
ATOM 2613 N N . LYS B 1 121 ? 39.886 56.204 31.503 1.00 16.65 802 LYS B N 1
ATOM 2614 C CA . LYS B 1 121 ? 38.882 56.962 30.775 1.00 21.02 802 LYS B CA 1
ATOM 2615 C C . LYS B 1 121 ? 38.505 56.247 29.489 1.00 17.00 802 LYS B C 1
ATOM 2616 O O . LYS B 1 121 ? 39.372 55.808 28.730 1.00 17.31 802 LYS B O 1
ATOM 2622 N N . VAL B 1 122 ? 37.203 56.126 29.255 1.00 15.56 803 VAL B N 1
ATOM 2623 C CA . VAL B 1 122 ? 36.662 55.604 28.010 1.00 17.68 803 VAL B CA 1
ATOM 2624 C C . VAL B 1 122 ? 36.318 56.784 27.116 1.00 16.93 803 VAL B C 1
ATOM 2625 O O . VAL B 1 122 ? 35.689 57.750 27.571 1.00 18.42 803 VAL B O 1
ATOM 2629 N N . ASN B 1 123 ? 36.724 56.711 25.851 1.00 15.94 804 ASN B N 1
ATOM 2630 C CA . ASN B 1 123 ? 36.553 57.803 24.904 1.00 21.53 804 ASN B CA 1
ATOM 2631 C C . ASN B 1 123 ? 35.493 57.466 23.861 1.00 26.62 804 ASN B C 1
ATOM 2632 O O . ASN B 1 123 ? 35.189 56.297 23.598 1.00 21.02 804 ASN B O 1
ATOM 2637 N N . VAL B 1 124 ? 34.927 58.524 23.273 1.00 18.96 805 VAL B N 1
ATOM 2638 C CA . VAL B 1 124 ? 34.095 58.367 22.088 1.00 23.03 805 VAL B CA 1
ATOM 2639 C C . VAL B 1 124 ? 34.888 57.635 21.018 1.00 20.03 805 VAL B C 1
ATOM 2640 O O . VAL B 1 124 ? 36.093 57.858 20.847 1.00 28.20 805 VAL B O 1
ATOM 2644 N N . ASN B 1 125 ? 34.209 56.735 20.309 1.00 20.42 806 ASN B N 1
ATOM 2645 C CA . ASN B 1 125 ? 34.720 55.854 19.263 1.00 28.47 806 ASN B CA 1
ATOM 2646 C C . ASN B 1 125 ? 35.513 54.691 19.834 1.00 19.67 806 ASN B C 1
ATOM 2647 O O . ASN B 1 125 ? 36.025 53.885 19.053 1.00 26.15 806 ASN B O 1
ATOM 2652 N N . ASP B 1 126 ? 35.649 54.579 21.151 1.00 20.91 807 ASP B N 1
ATOM 2653 C CA . ASP B 1 126 ? 36.168 53.350 21.722 1.00 20.44 807 ASP B CA 1
ATOM 2654 C C . ASP B 1 126 ? 35.216 52.212 21.393 1.00 17.31 807 ASP B C 1
ATOM 2655 O O . ASP B 1 126 ? 34.004 52.405 21.260 1.00 22.91 807 ASP B O 1
ATOM 2660 N N . LYS B 1 127 ? 35.764 51.016 21.274 1.00 24.79 808 LYS B N 1
ATOM 2661 C CA . LYS B 1 127 ? 34.954 49.829 21.063 1.00 22.45 808 LYS B CA 1
ATOM 2662 C C . LYS B 1 127 ? 34.903 49.037 22.360 1.00 18.55 808 LYS B C 1
ATOM 2663 O O . LYS B 1 127 ? 35.942 48.773 22.977 1.00 22.92 808 LYS B O 1
ATOM 2669 N N . LEU B 1 128 ? 33.687 48.700 22.787 1.00 17.60 809 LEU B N 1
ATOM 2670 C CA . LEU B 1 128 ? 33.440 48.005 24.039 1.00 13.30 809 LEU B CA 1
ATOM 2671 C C . LEU B 1 128 ? 32.823 46.644 23.766 1.00 13.84 809 LEU B C 1
ATOM 2672 O O . LEU B 1 128 ? 32.284 46.385 22.689 1.00 14.40 809 LEU B O 1
ATOM 2677 N N . ASN B 1 129 ? 32.903 45.773 24.763 1.00 12.71 810 ASN B N 1
ATOM 2678 C CA . ASN B 1 129 ? 32.325 44.436 24.677 1.00 12.53 810 ASN B CA 1
ATOM 2679 C C . ASN B 1 129 ? 31.357 44.276 25.837 1.00 12.37 810 ASN B C 1
ATOM 2680 O O . ASN B 1 129 ? 31.771 44.272 27.002 1.00 14.95 810 ASN B O 1
ATOM 2685 N N . VAL B 1 130 ? 30.071 44.152 25.517 1.00 17.06 811 VAL B N 1
ATOM 2686 C CA . VAL B 1 130 ? 29.003 44.149 26.506 1.00 12.73 811 VAL B CA 1
ATOM 2687 C C . VAL B 1 130 ? 28.284 42.807 26.445 1.00 13.33 811 VAL B C 1
ATOM 2688 O O . VAL B 1 130 ? 28.009 42.280 25.360 1.00 11.71 811 VAL B O 1
ATOM 2692 N N . TYR B 1 131 ? 27.999 42.253 27.615 1.00 10.65 812 TYR B N 1
ATOM 2693 C CA . TYR B 1 131 ? 27.366 40.949 27.739 1.00 14.67 812 TYR B CA 1
ATOM 2694 C C . TYR B 1 131 ? 26.106 41.084 28.581 1.00 11.59 812 TYR B C 1
ATOM 2695 O O . TYR B 1 131 ? 26.052 41.891 29.517 1.00 11.17 812 TYR B O 1
ATOM 2704 N N . GLY B 1 132 ? 25.091 40.294 28.256 1.00 13.12 813 GLY B N 1
ATOM 2705 C CA . GLY B 1 132 ? 23.843 40.411 28.984 1.00 14.35 813 GLY B CA 1
ATOM 2706 C C . GLY B 1 132 ? 22.794 39.474 28.430 1.00 13.14 813 GLY B C 1
ATOM 2707 O O . GLY B 1 132 ? 23.065 38.648 27.557 1.00 12.14 813 GLY B O 1
ATOM 2708 N N . TYR B 1 133 ? 21.575 39.629 28.948 1.00 12.03 814 TYR B N 1
ATOM 2709 C CA . TYR B 1 133 ? 20.436 38.806 28.556 1.00 16.29 814 TYR B CA 1
ATOM 2710 C C . TYR B 1 133 ? 19.276 39.706 28.144 1.00 19.67 814 TYR B C 1
ATOM 2711 O O . TYR B 1 133 ? 18.254 39.782 28.838 1.00 14.22 814 TYR B O 1
ATOM 2720 N N . PRO B 1 134 ? 19.399 40.399 27.009 1.00 18.95 815 PRO B N 1
ATOM 2721 C CA . PRO B 1 134 ? 18.245 41.137 26.478 1.00 20.32 815 PRO B CA 1
ATOM 2722 C C . PRO B 1 134 ? 17.100 40.181 26.183 1.00 23.43 815 PRO B C 1
ATOM 2723 O O . PRO B 1 134 ? 17.293 39.119 25.580 1.00 24.30 815 PRO B O 1
ATOM 2727 N N . ARG B 1 135 ? 15.903 40.551 26.643 1.00 17.53 816 ARG B N 1
ATOM 2728 C CA . ARG B 1 135 ? 14.699 39.723 26.551 1.00 22.62 816 ARG B CA 1
ATOM 2729 C C . ARG B 1 135 ? 14.883 38.365 27.215 1.00 21.61 816 ARG B C 1
ATOM 2730 O O . ARG B 1 135 ? 14.193 37.404 26.869 1.00 28.19 816 ARG B O 1
ATOM 2738 N N . GLY B 1 136 ? 15.808 38.272 28.168 1.00 17.96 817 GLY B N 1
ATOM 2739 C CA . GLY B 1 136 ? 16.068 37.028 28.858 1.00 20.51 817 GLY B CA 1
ATOM 2740 C C . GLY B 1 136 ? 16.954 36.047 28.125 1.00 22.80 817 GLY B C 1
ATOM 2741 O O . GLY B 1 136 ? 17.094 34.908 28.587 1.00 25.09 817 GLY B O 1
ATOM 2742 N N . GLU B 1 137 ? 17.560 36.439 27.004 1.00 15.74 818 GLU B N 1
ATOM 2743 C CA . GLU B 1 137 ? 18.383 35.537 26.211 1.00 18.27 818 GLU B CA 1
ATOM 2744 C C . GLU B 1 137 ? 19.776 36.132 26.021 1.00 16.11 818 GLU B C 1
ATOM 2745 O O . GLU B 1 137 ? 19.924 37.343 25.829 1.00 15.22 818 GLU B O 1
ATOM 2751 N N . TYR B 1 138 ? 20.789 35.267 26.076 1.00 17.05 819 TYR B N 1
ATOM 2752 C CA . TYR B 1 138 ? 22.182 35.707 26.043 1.00 13.98 819 TYR B CA 1
ATOM 2753 C C . TYR B 1 138 ? 22.500 36.493 24.778 1.00 15.71 819 TYR B C 1
ATOM 2754 O O . TYR B 1 138 ? 22.063 36.140 23.679 1.00 16.82 819 TYR B O 1
ATOM 2763 N N . ALA B 1 139 ? 23.300 37.549 24.936 1.00 16.27 820 ALA B N 1
ATOM 2764 C CA . ALA B 1 139 ? 23.825 38.294 23.803 1.00 16.25 820 ALA B CA 1
ATOM 2765 C C . ALA B 1 139 ? 25.201 38.847 24.153 1.00 13.18 820 ALA B C 1
ATOM 2766 O O . ALA B 1 139 ? 25.490 39.141 25.315 1.00 12.43 820 ALA B O 1
ATOM 2768 N N . HIS B 1 140 ? 26.045 38.983 23.133 1.00 13.68 821 HIS B N 1
ATOM 2769 C CA . HIS B 1 140 ? 27.346 39.648 23.238 1.00 13.40 821 HIS B CA 1
ATOM 2770 C C . HIS B 1 140 ? 27.351 40.785 22.231 1.00 15.48 821 HIS B C 1
ATOM 2771 O O . HIS B 1 140 ? 27.276 40.539 21.021 1.00 17.02 821 HIS B O 1
ATOM 2778 N N . LEU B 1 141 ? 27.424 42.025 22.720 1.00 13.33 822 LEU B N 1
ATOM 2779 C CA . LEU B 1 141 ? 27.622 43.172 21.842 1.00 17.83 822 LEU B CA 1
ATOM 2780 C C . LEU B 1 141 ? 29.118 43.252 21.572 1.00 15.57 822 LEU B C 1
ATOM 2781 O O . LEU B 1 141 ? 29.903 43.612 22.452 1.00 13.52 822 LEU B O 1
ATOM 2786 N N . LYS B 1 142 ? 29.519 42.877 20.363 1.00 15.25 823 LYS B N 1
ATOM 2787 C CA . LYS B 1 142 ? 30.925 42.688 20.034 1.00 15.80 823 LYS B CA 1
ATOM 2788 C C . LYS B 1 142 ? 31.475 43.989 19.474 1.00 16.37 823 LYS B C 1
ATOM 2789 O O . LYS B 1 142 ? 31.052 44.434 18.402 1.00 17.37 823 LYS B O 1
ATOM 2795 N N . ASP B 1 143 ? 32.424 44.586 20.193 1.00 15.93 824 ASP B N 1
ATOM 2796 C CA . ASP B 1 143 ? 33.092 45.815 19.777 1.00 17.53 824 ASP B CA 1
ATOM 2797 C C . ASP B 1 143 ? 32.081 46.867 19.311 1.00 18.23 824 ASP B C 1
ATOM 2798 O O . ASP B 1 143 ? 32.134 47.364 18.186 1.00 21.31 824 ASP B O 1
ATOM 2803 N N . THR B 1 144 ? 31.146 47.201 20.199 1.00 18.82 825 THR B N 1
ATOM 2804 C CA . THR B 1 144 ? 30.201 48.276 19.912 1.00 16.21 825 THR B CA 1
ATOM 2805 C C . THR B 1 144 ? 30.832 49.636 20.222 1.00 16.73 825 THR B C 1
ATOM 2806 O O . THR B 1 144 ? 31.588 49.780 21.186 1.00 22.46 825 THR B O 1
ATOM 2810 N N . THR B 1 145 ? 30.504 50.638 19.401 1.00 17.46 826 THR B N 1
ATOM 2811 C CA . THR B 1 145 ? 31.184 51.934 19.425 1.00 17.98 826 THR B CA 1
ATOM 2812 C C . THR B 1 145 ? 30.514 52.898 20.397 1.00 17.72 826 THR B C 1
ATOM 2813 O O . THR B 1 145 ? 29.294 53.088 20.354 1.00 19.92 826 THR B O 1
ATOM 2817 N N . VAL B 1 146 ? 31.321 53.526 21.252 1.00 18.42 827 VAL B N 1
ATOM 2818 C CA . VAL B 1 146 ? 30.838 54.606 22.108 1.00 21.36 827 VAL B CA 1
ATOM 2819 C C . VAL B 1 146 ? 30.501 55.797 21.213 1.00 19.39 827 VAL B C 1
ATOM 2820 O O . VAL B 1 146 ? 31.389 56.396 20.601 1.00 19.16 827 VAL B O 1
ATOM 2824 N N . GLU B 1 147 ? 29.220 56.146 21.131 1.00 19.79 828 GLU B N 1
ATOM 2825 C CA . GLU B 1 147 ? 28.821 57.263 20.283 1.00 22.90 828 GLU B CA 1
ATOM 2826 C C . GLU B 1 147 ? 28.778 58.588 21.033 1.00 22.21 828 GLU B C 1
ATOM 2827 O O . GLU B 1 147 ? 29.102 59.633 20.461 1.00 29.69 828 GLU B O 1
ATOM 2833 N N . ILE B 1 148 ? 28.375 58.560 22.300 1.00 25.58 829 ILE B N 1
ATOM 2834 C CA . ILE B 1 148 ? 28.192 59.751 23.119 1.00 19.83 829 ILE B CA 1
ATOM 2835 C C . ILE B 1 148 ? 28.691 59.426 24.518 1.00 19.19 829 ILE B C 1
ATOM 2836 O O . ILE B 1 148 ? 28.566 58.287 24.978 1.00 23.06 829 ILE B O 1
ATOM 2841 N N . GLU B 1 149 ? 29.279 60.412 25.189 1.00 18.27 830 GLU B N 1
ATOM 2842 C CA . GLU B 1 149 ? 29.625 60.279 26.594 1.00 21.24 830 GLU B CA 1
ATOM 2843 C C . GLU B 1 149 ? 28.947 61.386 27.389 1.00 21.44 830 GLU B C 1
ATOM 2844 O O . GLU B 1 149 ? 28.744 62.499 26.891 1.00 25.25 830 GLU B O 1
ATOM 2850 N N . GLN B 1 150 ? 28.589 61.068 28.629 1.00 16.72 831 GLN B N 1
ATOM 2851 C CA . GLN B 1 150 ? 27.915 62.010 29.511 1.00 28.38 831 GLN B CA 1
ATOM 2852 C C . GLN B 1 150 ? 28.642 62.024 30.846 1.00 21.38 831 GLN B C 1
ATOM 2853 O O . GLN B 1 150 ? 28.732 60.991 31.517 1.00 15.74 831 GLN B O 1
ATOM 2859 N N . LYS B 1 151 ? 29.156 63.188 31.228 1.00 19.21 832 LYS B N 1
ATOM 2860 C CA . LYS B 1 151 ? 29.886 63.343 32.481 1.00 21.21 832 LYS B CA 1
ATOM 2861 C C . LYS B 1 151 ? 28.892 63.697 33.578 1.00 22.00 832 LYS B C 1
ATOM 2862 O O . LYS B 1 151 ? 28.323 64.795 33.582 1.00 20.44 832 LYS B O 1
ATOM 2868 N N . TYR B 1 152 ? 28.687 62.773 34.510 1.00 18.79 833 TYR B N 1
ATOM 2869 C CA . TYR B 1 152 ? 27.749 62.998 35.600 1.00 24.92 833 TYR B CA 1
ATOM 2870 C C . TYR B 1 152 ? 28.426 63.523 36.856 1.00 27.18 833 TYR B C 1
ATOM 2871 O O . TYR B 1 152 ? 27.782 64.202 37.663 1.00 22.71 833 TYR B O 1
ATOM 2880 N N . ALA B 1 153 ? 29.705 63.212 37.036 1.00 18.17 834 ALA B N 1
ATOM 2881 C CA . ALA B 1 153 ? 30.496 63.656 38.176 1.00 21.83 834 ALA B CA 1
ATOM 2882 C C . ALA B 1 153 ? 31.952 63.459 37.785 1.00 16.15 834 ALA B C 1
ATOM 2883 O O . ALA B 1 153 ? 32.244 62.874 36.740 1.00 17.49 834 ALA B O 1
ATOM 2885 N N . ASN B 1 154 ? 32.873 63.965 38.610 1.00 22.66 835 ASN B N 1
ATOM 2886 C CA . ASN B 1 154 ? 34.286 63.824 38.268 1.00 17.28 835 ASN B CA 1
ATOM 2887 C C . ASN B 1 154 ? 34.633 62.352 38.071 1.00 19.25 835 ASN B C 1
ATOM 2888 O O . ASN B 1 154 ? 34.371 61.514 38.941 1.00 17.50 835 ASN B O 1
ATOM 2893 N N . ASN B 1 155 ? 35.175 62.047 36.890 1.00 16.72 836 ASN B N 1
ATOM 2894 C CA . ASN B 1 155 ? 35.596 60.711 36.494 1.00 14.63 836 ASN B CA 1
ATOM 2895 C C . ASN B 1 155 ? 34.458 59.708 36.551 1.00 13.73 836 ASN B C 1
ATOM 2896 O O . ASN B 1 155 ? 34.701 58.511 36.674 1.00 13.19 836 ASN B O 1
ATOM 2901 N N . THR B 1 156 ? 33.211 60.171 36.471 1.00 14.08 837 THR B N 1
ATOM 2902 C CA . THR B 1 156 ? 32.039 59.292 36.511 1.00 13.96 837 THR B CA 1
ATOM 2903 C C . THR B 1 156 ? 31.231 59.544 35.242 1.00 16.19 837 THR B C 1
ATOM 2904 O O . THR B 1 156 ? 30.531 60.556 35.140 1.00 16.43 837 THR B O 1
ATOM 2908 N N . TYR B 1 157 ? 31.329 58.629 34.281 1.00 13.57 838 TYR B N 1
ATOM 2909 C CA . TYR B 1 157 ? 30.785 58.824 32.945 1.00 13.01 838 TYR B CA 1
ATOM 2910 C C . TYR B 1 157 ? 29.739 57.777 32.600 1.00 19.07 838 TYR B C 1
ATOM 2911 O O . TYR B 1 157 ? 29.890 56.594 32.926 1.00 13.65 838 TYR B O 1
ATOM 2920 N N . GLY B 1 158 ? 28.700 58.213 31.901 1.00 14.65 839 GLY B N 1
ATOM 2921 C CA . GLY B 1 158 ? 27.840 57.312 31.169 1.00 12.98 839 GLY B CA 1
ATOM 2922 C C . GLY B 1 158 ? 28.221 57.345 29.703 1.00 13.44 839 GLY B C 1
ATOM 2923 O O . GLY B 1 158 ? 28.701 58.353 29.193 1.00 15.35 839 GLY B O 1
ATOM 2924 N N . VAL B 1 159 ? 28.030 56.222 29.030 1.00 13.08 840 VAL B N 1
ATOM 2925 C CA . VAL B 1 159 ? 28.360 56.120 27.618 1.00 14.90 840 VAL B CA 1
ATOM 2926 C C . VAL B 1 159 ? 27.151 55.554 26.894 1.00 21.06 840 VAL B C 1
ATOM 2927 O O . VAL B 1 159 ? 26.343 54.826 27.474 1.00 15.82 840 VAL B O 1
ATOM 2931 N N . GLN B 1 160 ? 27.016 55.914 25.625 1.00 23.30 841 GLN B N 1
ATOM 2932 C CA . GLN B 1 160 ? 25.920 55.440 24.797 1.00 20.63 841 GLN B CA 1
ATOM 2933 C C . GLN B 1 160 ? 26.497 54.660 23.627 1.00 17.99 841 GLN B C 1
ATOM 2934 O O . GLN B 1 160 ? 27.475 55.092 23.008 1.00 22.00 841 GLN B O 1
ATOM 2940 N N . TYR B 1 161 ? 25.906 53.499 23.355 1.00 15.89 842 TYR B N 1
ATOM 2941 C CA . TYR B 1 161 ? 26.331 52.615 22.280 1.00 17.51 842 TYR B CA 1
ATOM 2942 C C . TYR B 1 161 ? 25.122 51.795 21.852 1.00 19.24 842 TYR B C 1
ATOM 2943 O O . TYR B 1 161 ? 24.149 51.666 22.597 1.00 18.42 842 TYR B O 1
ATOM 2952 N N . GLN B 1 162 ? 25.187 51.241 20.647 1.00 19.58 843 GLN B N 1
ATOM 2953 C CA . GLN B 1 162 ? 24.055 50.485 20.126 1.00 25.14 843 GLN B CA 1
ATOM 2954 C C . GLN B 1 162 ? 24.087 49.040 20.609 1.00 21.00 843 GLN B C 1
ATOM 2955 O O . GLN B 1 162 ? 25.151 48.464 20.854 1.00 27.01 843 GLN B O 1
ATOM 2961 N N . GLY B 1 163 ? 22.901 48.449 20.742 1.00 23.68 844 GLY B N 1
ATOM 2962 C CA . GLY B 1 163 ? 22.832 47.026 21.013 1.00 26.41 844 GLY B CA 1
ATOM 2963 C C . GLY B 1 163 ? 21.930 46.586 22.147 1.00 22.10 844 GLY B C 1
ATOM 2964 O O . GLY B 1 163 ? 21.346 45.499 22.084 1.00 23.95 844 GLY B O 1
ATOM 2965 N N . GLY B 1 164 ? 21.800 47.407 23.185 1.00 24.38 845 GLY B N 1
ATOM 2966 C CA . GLY B 1 164 ? 21.075 46.981 24.367 1.00 22.67 845 GLY B CA 1
ATOM 2967 C C . GLY B 1 164 ? 19.571 46.937 24.158 1.00 25.83 845 GLY B C 1
ATOM 2968 O O . GLY B 1 164 ? 18.994 47.703 23.387 1.00 23.72 845 GLY B O 1
ATOM 2969 N N . LYS B 1 165 ? 18.934 45.997 24.856 1.00 22.60 846 LYS B N 1
ATOM 2970 C CA . LYS B 1 165 ? 17.485 45.918 24.952 1.00 16.99 846 LYS B CA 1
ATOM 2971 C C . LYS B 1 165 ? 17.121 45.613 26.397 1.00 20.96 846 LYS B C 1
ATOM 2972 O O . LYS B 1 165 ? 17.990 45.363 27.237 1.00 19.36 846 LYS B O 1
ATOM 2978 N N . ALA B 1 166 ? 15.821 45.644 26.686 1.00 23.72 847 ALA B N 1
ATOM 2979 C CA . ALA B 1 166 ? 15.339 45.355 28.032 1.00 28.03 847 ALA B CA 1
ATOM 2980 C C . ALA B 1 166 ? 15.876 44.015 28.523 1.00 19.57 847 ALA B C 1
ATOM 2981 O O . ALA B 1 166 ? 15.949 43.044 27.766 1.00 23.39 847 ALA B O 1
ATOM 2983 N N . GLY B 1 167 ? 16.260 43.972 29.800 1.00 15.40 848 GLY B N 1
ATOM 2984 C CA . GLY B 1 167 ? 16.839 42.799 30.412 1.00 14.59 848 GLY B CA 1
ATOM 2985 C C . GLY B 1 167 ? 18.354 42.788 30.444 1.00 14.63 848 GLY B C 1
ATOM 2986 O O . GLY B 1 167 ? 18.939 42.063 31.256 1.00 12.77 848 GLY B O 1
ATOM 2987 N N . MET B 1 168 ? 19.004 43.572 29.589 1.00 13.08 849 MET B N 1
ATOM 2988 C CA . MET B 1 168 ? 20.461 43.603 29.573 1.00 12.11 849 MET B CA 1
ATOM 2989 C C . MET B 1 168 ? 21.056 44.474 30.669 1.00 13.40 849 MET B C 1
ATOM 2990 O O . MET B 1 168 ? 22.267 44.378 30.922 1.00 13.50 849 MET B O 1
ATOM 2995 N N . SER B 1 169 ? 20.263 45.327 31.319 1.00 12.08 850 SER B N 1
ATOM 2996 C CA A SER B 1 169 ? 20.825 46.206 32.335 0.70 15.86 850 SER B CA 1
ATOM 2997 C CA B SER B 1 169 ? 20.812 46.205 32.343 0.30 15.90 850 SER B CA 1
ATOM 2998 C C . SER B 1 169 ? 21.429 45.377 33.462 1.00 15.16 850 SER B C 1
ATOM 2999 O O . SER B 1 169 ? 20.835 44.392 33.926 1.00 13.54 850 SER B O 1
ATOM 3004 N N . GLY B 1 170 ? 22.623 45.774 33.884 1.00 11.90 851 GLY B N 1
ATOM 3005 C CA . GLY B 1 170 ? 23.400 45.016 34.831 1.00 10.25 851 GLY B CA 1
ATOM 3006 C C . GLY B 1 170 ? 24.425 44.107 34.189 1.00 9.92 851 GLY B C 1
ATOM 3007 O O . GLY B 1 170 ? 25.257 43.549 34.902 1.00 9.88 851 GLY B O 1
ATOM 3008 N N . GLY B 1 171 ? 24.383 43.944 32.871 1.00 9.89 852 GLY B N 1
ATOM 3009 C CA . GLY B 1 171 ? 25.409 43.190 32.192 1.00 10.80 852 GLY B CA 1
ATOM 3010 C C . GLY B 1 171 ? 26.744 43.911 32.190 1.00 11.09 852 GLY B C 1
ATOM 3011 O O . GLY B 1 171 ? 26.828 45.139 32.276 1.00 12.90 852 GLY B O 1
ATOM 3012 N N . GLY B 1 172 ? 27.810 43.125 32.079 1.00 11.15 853 GLY B N 1
ATOM 3013 C CA . GLY B 1 172 ? 29.152 43.674 32.228 1.00 9.59 853 GLY B CA 1
ATOM 3014 C C . GLY B 1 172 ? 29.658 44.324 30.951 1.00 12.34 853 GLY B C 1
ATOM 3015 O O . GLY B 1 172 ? 29.443 43.828 29.845 1.00 9.88 853 GLY B O 1
ATOM 3016 N N . ILE B 1 173 ? 30.310 45.476 31.121 1.00 10.03 854 ILE B N 1
ATOM 3017 C CA . ILE B 1 173 ? 31.104 46.100 30.072 1.00 15.27 854 ILE B CA 1
ATOM 3018 C C . ILE B 1 173 ? 32.558 45.739 30.323 1.00 10.68 854 ILE B C 1
ATOM 3019 O O . ILE B 1 173 ? 33.058 45.917 31.440 1.00 10.72 854 ILE B O 1
ATOM 3024 N N . PHE B 1 174 ? 33.235 45.236 29.292 1.00 11.89 855 PHE B N 1
ATOM 3025 C CA . PHE B 1 174 ? 34.580 44.689 29.418 1.00 13.77 855 PHE B CA 1
ATOM 3026 C C . PHE B 1 174 ? 35.551 45.440 28.513 1.00 13.60 855 PHE B C 1
ATOM 3027 O O . PHE B 1 174 ? 35.197 45.843 27.402 1.00 1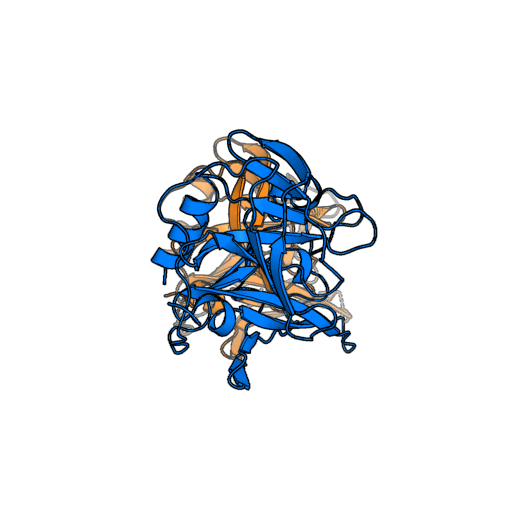6.50 855 PHE B O 1
ATOM 3035 N N . ASN B 1 175 ? 36.791 45.597 28.980 1.00 18.59 856 ASN B N 1
ATOM 3036 C CA . ASN B 1 175 ? 37.852 46.128 28.137 1.00 17.51 856 ASN B CA 1
ATOM 3037 C C . ASN B 1 175 ? 38.464 45.008 27.289 1.00 20.49 856 ASN B C 1
ATOM 3038 O O . ASN B 1 175 ? 38.024 43.855 27.320 1.00 18.49 856 ASN B O 1
ATOM 3043 N N . SER B 1 176 ? 39.509 45.358 26.530 1.00 20.16 857 SER B N 1
ATOM 3044 C CA A SER B 1 176 ? 40.164 44.414 25.628 0.70 25.32 857 SER B CA 1
ATOM 3045 C CA B SER B 1 176 ? 40.136 44.399 25.627 0.30 25.25 857 SER B CA 1
ATOM 3046 C C . SER B 1 176 ? 40.798 43.241 26.363 1.00 25.78 857 SER B C 1
ATOM 3047 O O . SER B 1 176 ? 41.073 42.206 25.742 1.00 22.10 857 SER B O 1
ATOM 3052 N N . LYS B 1 177 ? 41.056 43.382 27.658 1.00 25.46 858 LYS B N 1
ATOM 3053 C CA . LYS B 1 177 ? 41.688 42.330 28.439 1.00 29.20 858 LYS B CA 1
ATOM 3054 C C . LYS B 1 177 ? 40.686 41.399 29.112 1.00 23.46 858 LYS B C 1
ATOM 3055 O O . LYS B 1 177 ? 41.098 40.480 29.831 1.00 20.98 858 LYS B O 1
ATOM 3061 N N . GLY B 1 178 ? 39.390 41.592 28.879 1.00 21.49 859 GLY B N 1
ATOM 3062 C CA . GLY B 1 178 ? 38.389 40.783 29.539 1.00 24.50 859 GLY B CA 1
ATOM 3063 C C . GLY B 1 178 ? 38.102 41.188 30.963 1.00 17.55 859 GLY B C 1
ATOM 3064 O O . GLY B 1 178 ? 37.491 40.410 31.701 1.00 18.21 859 GLY B O 1
ATOM 3065 N N . GLU B 1 179 ? 38.531 42.376 31.375 1.00 14.99 860 GLU B N 1
ATOM 3066 C CA . GLU B 1 179 ? 38.255 42.898 32.706 1.00 14.92 860 GLU B CA 1
ATOM 3067 C C . GLU B 1 179 ? 36.982 43.740 32.687 1.00 15.91 860 GLU B C 1
ATOM 3068 O O . GLU B 1 179 ? 36.698 44.421 31.698 1.00 15.31 860 GLU B O 1
ATOM 3074 N N . VAL B 1 180 ? 36.224 43.695 33.783 1.00 13.03 861 VAL B N 1
ATOM 3075 C CA . VAL B 1 180 ? 34.986 44.469 33.900 1.00 11.62 861 VAL B CA 1
ATOM 3076 C C . VAL B 1 180 ? 35.331 45.924 34.200 1.00 11.49 861 VAL B C 1
ATOM 3077 O O . VAL B 1 180 ? 36.004 46.217 35.191 1.00 12.08 861 VAL B O 1
ATOM 3081 N N . ILE B 1 181 ? 34.841 46.834 33.364 1.00 10.98 862 ILE B N 1
ATOM 3082 C CA . ILE B 1 181 ? 35.048 48.265 33.569 1.00 10.95 862 ILE B CA 1
ATOM 3083 C C . ILE B 1 181 ? 33.750 49.018 33.823 1.00 13.34 862 ILE B C 1
ATOM 3084 O O . ILE B 1 181 ? 33.801 50.207 34.181 1.00 13.13 862 ILE B O 1
ATOM 3089 N N . GLY B 1 182 ? 32.602 48.377 33.661 1.00 9.91 863 GLY B N 1
ATOM 3090 C CA . GLY B 1 182 ? 31.337 49.067 33.783 1.00 12.54 863 GLY B CA 1
ATOM 3091 C C . GLY B 1 182 ? 30.175 48.110 33.645 1.00 17.30 863 GLY B C 1
ATOM 3092 O O . GLY B 1 182 ? 30.349 46.889 33.621 1.00 11.07 863 GLY B O 1
ATOM 3093 N N . LEU B 1 183 ? 28.981 48.694 33.538 1.00 13.56 864 LEU B N 1
ATOM 3094 C CA . LEU B 1 183 ? 27.716 47.970 33.531 1.00 12.43 864 LEU B CA 1
ATOM 3095 C C . LEU B 1 183 ? 26.788 48.542 32.475 1.00 15.21 864 LEU B C 1
ATOM 3096 O O . LEU B 1 183 ? 26.673 49.761 32.350 1.00 14.20 864 LEU B O 1
ATOM 3101 N N . HIS B 1 184 ? 26.091 47.668 31.757 1.00 17.25 865 HIS B N 1
ATOM 3102 C CA . HIS B 1 184 ? 25.035 48.120 30.862 1.00 16.95 865 HIS B CA 1
ATOM 3103 C C . HIS B 1 184 ? 23.886 48.717 31.660 1.00 14.54 865 HIS B C 1
ATOM 3104 O O . HIS B 1 184 ? 23.507 48.195 32.713 1.00 14.40 865 HIS B O 1
ATOM 3111 N N . GLN B 1 185 ? 23.327 49.819 31.153 1.00 17.86 866 GLN B N 1
ATOM 3112 C CA . GLN B 1 185 ? 22.162 50.460 31.763 1.00 22.76 866 GLN B CA 1
ATOM 3113 C C . GLN B 1 185 ? 21.230 50.943 30.661 1.00 27.35 866 GLN B C 1
ATOM 3114 O O . GLN B 1 185 ? 21.525 51.938 29.992 1.00 42.93 866 GLN B O 1
ATOM 3120 N N . ASN B 1 186 ? 20.110 50.251 30.472 1.00 37.80 867 ASN B N 1
ATOM 3121 C CA . ASN B 1 186 ? 19.082 50.734 29.558 1.00 51.82 867 ASN B CA 1
ATOM 3122 C C . ASN B 1 186 ? 18.438 51.990 30.131 1.00 62.11 867 ASN B C 1
ATOM 3123 O O . ASN B 1 186 ? 17.878 51.961 31.232 1.00 69.70 867 ASN B O 1
ATOM 3128 N N . GLY B 1 187 ? 18.514 53.090 29.388 1.00 50.14 868 GLY B N 1
ATOM 3129 C CA . GLY B 1 187 ? 17.871 54.318 29.795 1.00 59.21 868 GLY B CA 1
ATOM 3130 C C . GLY B 1 187 ? 16.399 54.344 29.431 1.00 63.21 868 GLY B C 1
ATOM 3131 O O . GLY B 1 187 ? 15.826 53.378 28.926 1.00 55.94 868 GLY B O 1
ATOM 3132 N N . ALA B 1 188 ? 15.778 55.489 29.704 1.00 75.58 869 ALA B N 1
ATOM 3133 C CA . ALA B 1 188 ? 14.386 55.697 29.335 1.00 63.41 869 ALA B CA 1
ATOM 3134 C C . ALA B 1 188 ? 14.237 55.730 27.819 1.00 61.00 869 ALA B C 1
ATOM 3135 O O . ALA B 1 188 ? 15.154 56.121 27.090 1.00 61.40 869 ALA B O 1
ATOM 3137 N N . GLU B 1 189 ? 13.059 55.313 27.348 1.00 62.30 870 GLU B N 1
ATOM 3138 C CA . GLU B 1 189 ? 12.772 55.178 25.919 1.00 65.35 870 GLU B CA 1
ATOM 3139 C C . GLU B 1 189 ? 13.736 54.209 25.240 1.00 69.49 870 GLU B C 1
ATOM 3140 O O . GLU B 1 189 ? 14.084 54.385 24.069 1.00 73.70 870 GLU B O 1
ATOM 3146 N N . ASN B 1 190 ? 14.169 53.184 25.978 1.00 76.12 871 ASN B N 1
ATOM 3147 C CA . ASN B 1 190 ? 15.069 52.150 25.463 1.00 78.44 871 ASN B CA 1
ATOM 3148 C C . ASN B 1 190 ? 16.359 52.751 24.906 1.00 79.73 871 ASN B C 1
ATOM 3149 O O . ASN B 1 190 ? 16.836 52.366 23.836 1.00 75.33 871 ASN B O 1
ATOM 3154 N N . ARG B 1 191 ? 16.928 53.702 25.640 1.00 55.43 872 ARG B N 1
ATOM 3155 C CA . ARG B 1 191 ? 18.191 54.323 25.256 1.00 55.17 872 ARG B CA 1
ATOM 3156 C C . ARG B 1 191 ? 19.332 53.410 25.692 1.00 42.41 872 ARG B C 1
ATOM 3157 O O . ARG B 1 191 ? 19.598 53.260 26.889 1.00 43.18 872 ARG B O 1
ATOM 3165 N N . SER B 1 192 ? 20.002 52.794 24.724 1.00 28.35 873 SER B N 1
ATOM 3166 C CA . SER B 1 192 ? 21.071 51.848 25.014 1.00 27.16 873 SER B CA 1
ATOM 3167 C C . SER B 1 192 ? 22.323 52.573 25.506 1.00 18.32 873 SER B C 1
ATOM 3168 O O . SER B 1 192 ? 22.780 53.537 24.883 1.00 21.13 873 SER B O 1
ATOM 3171 N N . GLY B 1 193 ? 22.869 52.113 26.625 1.00 16.10 874 GLY B N 1
ATOM 3172 C CA . GLY B 1 193 ? 24.145 52.622 27.092 1.00 21.02 874 GLY B CA 1
ATOM 3173 C C . GLY B 1 193 ? 24.554 51.959 28.388 1.00 18.06 874 GLY B C 1
ATOM 3174 O O . GLY B 1 193 ? 23.975 50.952 28.803 1.00 20.33 874 GLY B O 1
ATOM 3175 N N . GLY B 1 194 ? 25.558 52.549 29.034 1.00 16.76 875 GLY B N 1
ATOM 3176 C CA . GLY B 1 194 ? 26.076 51.981 30.263 1.00 17.04 875 GLY B CA 1
ATOM 3177 C C . GLY B 1 194 ? 26.802 53.002 31.110 1.00 14.31 875 GLY B C 1
ATOM 3178 O O . GLY B 1 194 ? 26.936 54.173 30.744 1.00 14.10 875 GLY B O 1
ATOM 3179 N N . LEU B 1 195 ? 27.239 52.541 32.278 1.00 10.48 876 LEU B N 1
ATOM 3180 C CA . LEU B 1 195 ? 28.021 53.336 33.217 1.00 11.79 876 LEU B CA 1
ATOM 3181 C C . LEU B 1 195 ? 29.455 52.822 33.226 1.00 13.38 876 LEU B C 1
ATOM 3182 O O . LEU B 1 195 ? 29.678 51.608 33.266 1.00 15.36 876 LEU B O 1
ATOM 3187 N N . ILE B 1 196 ? 30.421 53.732 33.181 1.00 12.62 877 ILE B N 1
ATOM 3188 C CA . ILE B 1 196 ? 31.824 53.381 33.359 1.00 10.56 877 ILE B CA 1
ATOM 3189 C C . ILE B 1 196 ? 32.173 53.645 34.818 1.00 12.88 877 ILE B C 1
ATOM 3190 O O . ILE B 1 196 ? 32.048 54.776 35.299 1.00 16.10 877 ILE B O 1
ATOM 3195 N N . LEU B 1 197 ? 32.595 52.603 35.527 1.00 10.45 878 LEU B N 1
ATOM 3196 C CA . LEU B 1 197 ? 32.800 52.708 36.968 1.00 10.76 878 LEU B CA 1
ATOM 3197 C C . LEU B 1 197 ? 33.915 53.696 37.303 1.00 14.56 878 LEU B C 1
ATOM 3198 O O . LEU B 1 197 ? 35.015 53.630 36.746 1.00 16.68 878 LEU B O 1
ATOM 3203 N N . SER B 1 198 ? 33.613 54.627 38.209 1.00 11.73 879 SER B N 1
ATOM 3204 C CA . SER B 1 198 ? 34.562 55.633 38.658 1.00 15.75 879 SER B CA 1
ATOM 3205 C C . SER B 1 198 ? 35.590 55.017 39.600 1.00 15.51 879 SER B C 1
ATOM 3206 O O . SER B 1 198 ? 35.396 53.910 40.118 1.00 14.80 879 SER B O 1
ATOM 3209 N N . PRO B 1 199 ? 36.703 55.719 39.857 1.00 13.87 880 PRO B N 1
ATOM 3210 C CA . PRO B 1 199 ? 37.623 55.263 40.916 1.00 15.51 880 PRO B CA 1
ATOM 3211 C C . PRO B 1 199 ? 36.934 55.012 42.249 1.00 20.65 880 PRO B C 1
ATOM 3212 O O . PRO B 1 199 ? 37.221 54.008 42.914 1.00 20.97 880 PRO B O 1
ATOM 3216 N N . THR B 1 200 ? 36.026 55.903 42.657 1.00 15.00 881 THR B N 1
ATOM 3217 C CA . THR B 1 200 ? 35.304 55.717 43.911 1.00 19.28 881 THR B CA 1
ATOM 3218 C C . THR B 1 200 ? 34.417 54.480 43.857 1.00 16.68 881 THR B C 1
ATOM 3219 O O . THR B 1 200 ? 34.343 53.715 44.827 1.00 15.51 881 THR B O 1
ATOM 3223 N N . GLN B 1 201 ? 33.735 54.273 42.734 1.00 15.13 882 GLN B N 1
ATOM 3224 C CA . GLN B 1 201 ? 32.840 53.125 42.614 1.00 14.31 882 GLN B CA 1
ATOM 3225 C C . GLN B 1 201 ? 33.626 51.818 42.584 1.00 19.07 882 GLN B C 1
ATOM 3226 O O . GLN B 1 201 ? 33.219 50.828 43.203 1.00 14.77 882 GLN B O 1
ATOM 3232 N N . LEU B 1 202 ? 34.763 51.802 41.886 1.00 18.40 883 LEU B N 1
ATOM 3233 C CA . LEU B 1 202 ? 35.635 50.632 41.932 1.00 15.02 883 LEU B CA 1
ATOM 3234 C C . LEU B 1 202 ? 36.072 50.325 43.359 1.00 15.21 883 LEU B C 1
ATOM 3235 O O . LEU B 1 202 ? 36.078 49.163 43.777 1.00 15.71 883 LEU B O 1
ATOM 3240 N N . ASP B 1 203 ? 36.434 51.353 44.124 1.00 15.93 884 ASP B N 1
ATOM 3241 C CA . ASP B 1 203 ? 36.893 51.130 45.490 1.00 19.64 884 ASP B CA 1
ATOM 3242 C C . ASP B 1 203 ? 35.788 50.536 46.352 1.00 17.57 884 ASP B C 1
ATOM 3243 O O . ASP B 1 203 ? 36.037 49.628 47.156 1.00 18.70 884 ASP B O 1
ATOM 3248 N N . TRP B 1 204 ? 34.558 51.032 46.193 1.00 16.68 885 TRP B N 1
ATOM 3249 C CA . TRP B 1 204 ? 33.433 50.502 46.957 1.00 16.95 885 TRP B CA 1
ATOM 3250 C C . TRP B 1 204 ? 33.182 49.035 46.639 1.00 16.73 885 TRP B C 1
ATOM 3251 O O . TRP B 1 204 ? 32.958 48.224 47.548 1.00 18.04 885 TRP B O 1
ATOM 3262 N N . ILE B 1 205 ? 33.187 48.679 45.354 1.00 15.57 886 ILE B N 1
ATOM 3263 C CA . ILE B 1 205 ? 32.980 47.281 44.978 1.00 15.43 886 ILE B CA 1
ATOM 3264 C C . ILE B 1 205 ? 34.013 46.389 45.657 1.00 20.36 886 ILE B C 1
ATOM 3265 O O . ILE B 1 205 ? 33.679 45.355 46.247 1.00 17.61 886 ILE B O 1
ATOM 3270 N N . ARG B 1 206 ? 35.289 46.777 45.581 1.00 17.71 887 ARG B N 1
ATOM 3271 C CA . ARG B 1 206 ? 36.327 45.969 46.214 1.00 19.06 887 ARG B CA 1
ATOM 3272 C C . ARG B 1 206 ? 36.139 45.900 47.726 1.00 23.51 887 ARG B C 1
ATOM 3273 O O . ARG B 1 206 ? 36.484 44.886 48.347 1.00 30.26 887 ARG B O 1
ATOM 3281 N N . SER B 1 207 ? 35.567 46.949 48.329 1.00 27.70 888 SER B N 1
ATOM 3282 C CA . SER B 1 207 ? 35.299 46.924 49.765 1.00 32.00 888 SER B CA 1
ATOM 3283 C C . SER B 1 207 ? 34.232 45.897 50.125 1.00 27.44 888 SER B C 1
ATOM 3284 O O . SER B 1 207 ? 34.291 45.300 51.207 1.00 32.86 888 SER B O 1
ATOM 3287 N N . ILE B 1 208 ? 33.245 45.688 49.249 1.00 29.78 889 ILE B N 1
ATOM 3288 C CA . ILE B 1 208 ? 32.248 44.652 49.502 1.00 28.04 889 ILE B CA 1
ATOM 3289 C C . ILE B 1 208 ? 32.868 43.269 49.335 1.00 31.91 889 ILE B C 1
ATOM 3290 O O . ILE B 1 208 ? 32.603 42.356 50.125 1.00 34.54 889 ILE B O 1
ATOM 3295 N N . ILE B 1 209 ? 33.712 43.098 48.313 1.00 27.75 890 ILE B N 1
ATOM 3296 C CA . ILE B 1 209 ? 34.365 41.813 48.073 1.00 28.40 890 ILE B CA 1
ATOM 3297 C C . ILE B 1 209 ? 35.213 41.408 49.272 1.00 41.13 890 ILE B C 1
ATOM 3298 O O . ILE B 1 209 ? 35.195 40.247 49.701 1.00 43.04 890 ILE B O 1
ATOM 3303 N N . LYS B 1 210 ? 35.970 42.356 49.829 1.00 31.93 891 LYS B N 1
ATOM 3304 C CA . LYS B 1 210 ? 36.838 42.037 50.957 1.00 35.94 891 LYS B CA 1
ATOM 3305 C C . LYS B 1 210 ? 36.037 41.593 52.177 1.00 51.60 891 LYS B C 1
ATOM 3306 O O . LYS B 1 210 ? 36.512 40.763 52.962 1.00 48.38 891 LYS B O 1
ATOM 3312 N N . GLY B 1 211 ? 34.826 42.116 52.348 1.00 46.78 892 GLY B N 1
ATOM 3313 C CA . GLY B 1 211 ? 33.971 41.710 53.450 1.00 47.15 892 GLY B CA 1
ATOM 3314 C C . GLY B 1 211 ? 33.239 40.406 53.189 1.00 55.99 892 GLY B C 1
ATOM 3315 O O . GLY B 1 211 ? 33.142 39.544 54.065 1.00 54.14 892 GLY B O 1
#

Secondary structure (DSSP, 8-state):
-TTHHHHHEEEEEEEEEETTEEEEEEEEEEEEETTEEEE-GGGTEEE-TTSSSEEESS-TTT-EEEEE-TTS-EEEE-GGGEEES-STTGGG-GGG--EEEE--TT-----PPBPSS-----TT-EEEEEE-GGGS-EEEEEEEP-EEEEEETTEEEEE-TT--TT-TTPEEE-TTS-EEEEEEE-SSS--EEEEPPHHHHHHHHHHHTT-/-TTHHHHHEEEEEEEEEETTEEEEEEEEEEEEETTEEEE-GGGTEEE-TTSSSEEESS-TTT-EEEEE-TTS-EEEE-GGGEEES-STTGGG-GGG--EEEEPPTT-----PPBPSS-----TT-EEEEEE-GGGS-EEEEEEE--EEEEEETTEEEEE-S---TT-TTPEEE-TTS-EEEEE---GGG--EEEEPPHHHHHHHHHHHH-

B-factor: mean 20.94, std 12.09, range [7.28, 107.75]

Foldseek 3Di:
DVCQQQQQKKKKKKWAAAPHDTDIDIAIWGFAFLFKTKFFQVVFWDADPVNQFTDGRHDQVPMKMKIAGPVGDMDIDGSVQKAFPGGRCVSVDQLRRIIMGGGDPVRGGRGAHADPDQDDDDFQFFKWWWWQAVHHTDIPGGWTFHDWDDPDVQKIKTFTDDAHPRGGHTFIADPVRHGQWTWHDRYPPTTITIGAGPVRSVVSVVVVVVD/DVCFLQQQKKKKWKFAAAPNDTDIDIAIWGFADLFKIKFWQVVFWDQDPVSQWTDGRHDQVPMKMKIAGPVGDMDIDGPVQKAFQGGRCPSVDDQRGIIMGGGDPPSRDRGAHADPAADDDDFQFFKWWWWQAVHHTDIPGRWTFHDWDDPDVQKIKTFTDDDHPRHGTIFIADPVRHGQWTWDQDPPRGTITIGQGRVRSVVSVVVVVD

InterPro domains:
  IPR008006 Peptidase M26, N-terminal domain [PF05342] (872-1110)
  IPR009003 Peptidase S1, PA clan [SSF50494] (665-874)
  IPR011098 G5 domain [PF07501] (266-334)
  IPR011098 G5 domain [PS51109] (256-335)
  IPR011098 G5 domain [SM01208] (258-335)
  IPR011493 GLUG [PF07581] (1116-1140)
  IPR011505 Peptidase M26, C-terminal domain [PF07580] (1423-2175)